Protein AF-0000000078951873 (afdb_homodimer)

Sequence (646 aa):
MEYKNSRLSAILKIQYPLIQAPMSWITNADFVAAVSEAGGLGVLGPHAGYHTPPKDPQEILDRVRLEIRKVKSLTDKPFGLNLLLLKDDPLDDFTKAWLNIAFEEGVTHFVSVGNADNRVFNLIKEHDGIIIHRPLTASITNMREAESLGADVLVATGYDEGGMIPTRAIGTFTVVPTMVDAVDIPVMATGGINDRRGVKAAFALGAEGVYIGTRFIVTKENPASEITKKKIVESGCDDIEFVSPKQRSIRTQAADILGSLYLNKENTLDLDTEISRLGGVRPAMLEGKLDEGIISVNTGIDVIRSIPTVKELVIDLLGLNEEMEYKNSRLSAILKIQYPLIQAPMSWITNADFVAAVSEAGGLGVLGPHAGYHTPPKDPQEILDRVRLEIRKVKSLTDKPFGLNLLLLKDDPLDDFTKAWLNIAFEEGVTHFVSVGNADNRVFNLIKEHDGIIIHRPLTASITNMREAESLGADVLVATGYDEGGMIPTRAIGTFTVVPTMVDAVDIPVMATGGINDRRGVKAAFALGAEGVYIGTRFIVTKENPASEITKKKIVESGCDDIEFVSPKQRSIRTQAADILGSLYLNKENTLDLDTEISRLGGVRPAMLEGKLDEGIISVNTGIDVIRSIPTVKELVIDLLGLNEE

Foldseek 3Di:
DVQAPFPQCVLQVWGGQEEAAADAPWAALQLQLLLQVLGYAREHHQPHPDQDDDPDLVVSLVSVLVRLVSNVVSHPGAYEYEDEDADPDDDDPSNVSSVVSCLVSPHAEYEYEAAADLVSLVSSVVSVHAYEYEYLADDLVRLVVNVVSPHQEYEFEAQLWWDFHHLDHGGQLPRLLVNLVSDDHAYAGEHQQQFQVSQVSSVVSPHSHYHYYFNSLQAPRIQWDPLLNVLLLPDALVQKADLASGHIFRDFQQSVVSRVLRVDPPRPDHRVVVQVVLVNCSCCTNVVNRNRHGNIGGRNSPPRNHHYHSSVRSCGNNVVVVD/DVQAPFPQCVLQVWGGQEEAAADAPWAALQLQLLLQVLGYAREHHQPHPDQDDDPDLVSSLVSVLVRLVSNVVSDVGAYEYEDEDADPDDDDPSNVSSVVSCLVSPHAEYEYEAAADLVSLVVSVVSVHAYEYEYLADDLVRLVVNVVSPHQEYEFEAQLWWDFHHLDHGGQLPRLLVNLVSDDHAYEGEHQQQFQVSQVSSVVSPHSHYHYYFNSLQAPRIQWDPLLNVLLQPDALVQKADLASGHIFRDFQQSVVSRVLRPDPPRPDHRVVVQVVLVNCSCCTNVVNRNRHGNIGGRNSPPRNHHYHSSVRSCGNNVVVVD

Organism: Zymomonas mobilis subsp. mobilis (strain ATCC 31821 / ZM4 / CP4) (NCBI:txid264203)

pLDDT: mean 96.21, std 6.4, range [45.44, 98.94]

Nearest PDB structures (foldseek):
  5gvj-assembly1_A-2  TM=9.291E-01  e=7.651E-28  Thermotoga maritima MSB8
  5gvh-assembly1_A-2  TM=9.121E-01  e=5.688E-28  Thermotoga maritima MSB8
  2z6j-assembly1_B  TM=9.289E-01  e=1.385E-27  Streptococcus pneumoniae
  4iql-assembly1_B  TM=9.074E-01  e=7.817E-26  Porphyromonas gingivalis W83
  6e2a-assembly1_A  TM=8.998E-01  e=1.333E-25  Pseudomonas aeruginosa PAO1

Secondary structure (DSSP, 8-state):
-TTTT-HHHHHHT-SSSEEE---TTS--HHHHHHHHHTTSBEEE-TTTT-SS--SSHHHHHHHHHHHHHHHHHH-SS-EEEEEEE---S---HHHHHHHHHHHHTT--EEEEEES--HHHHHHHHHTT-EEEEE-SS--HHHHHHHHHTT-SEEEEE-TT-SSS--SS---HHHHHHHHHHH-SS-EEEESS--SHHHHHHHHHTT-SEEEESHHHHTSTTS-S-HHHHHHHHT--GGGEEEEETTEEEE--HHHHHHHHHHH-TT--S-HHHHHHHTTTTIIIIIS--TTTS-----TTGGG------HHHHHHHHHTTT--/-TTTT-HHHHHHT-SSSEEE---TTS--HHHHHHHHHTTSBEEE-TTTT-SS--SSHHHHHHHHHHHHHHHHHH-SS-EEEEEEE-S-----HHHHHHHHHHHHTT--EEEEEES--HHHHHHHHHTT-EEEEE-SS--HHHHHHHHHTT-SEEEEE-TT-SSS--SS---HHHHHHHHHHH-SS-EEEESS--SHHHHHHHHHTT-SEEEESHHHHTSTTS-S-HHHHHHHHT--GGGEEEEETTEEEE--HHHHHHHHHHH-TT--S-HHHHHHHTTTTIIIIIS--TTTS-----TTGGG------HHHHHHHHHTTT--

Solvent-accessible surface area (backbone atoms only — not comparable to full-atom values): 31665 Å² total; per-residue (Å²): 104,101,52,53,83,30,74,48,14,61,75,66,61,36,58,36,40,36,34,46,46,56,37,65,37,41,23,29,35,70,30,26,31,41,33,17,73,55,24,23,34,10,26,41,15,56,60,31,70,47,92,67,83,69,90,46,73,67,50,49,52,51,44,50,54,54,38,51,54,48,24,58,73,70,37,91,58,53,49,30,38,55,43,83,30,82,61,90,65,72,91,44,72,63,59,51,52,47,48,49,52,38,52,74,72,64,58,39,37,35,39,35,35,36,55,77,47,63,69,59,42,46,56,39,46,76,69,69,34,44,35,35,36,28,38,51,54,60,42,64,65,59,52,40,48,32,46,74,51,58,40,57,30,38,39,31,42,9,36,19,28,38,46,71,33,30,87,57,85,43,14,27,59,28,42,34,37,49,48,41,72,57,47,90,60,48,29,23,29,25,33,32,48,57,44,36,36,39,47,50,17,37,44,38,34,57,27,57,28,40,40,33,45,56,50,56,51,34,21,66,58,28,58,37,19,68,61,34,38,50,51,51,43,74,37,36,52,89,40,48,42,52,33,30,102,42,33,42,18,42,69,35,63,31,24,48,55,35,23,53,47,59,71,36,86,81,56,79,75,60,43,66,60,51,41,51,72,51,46,37,43,37,33,12,28,41,67,42,35,44,66,50,16,31,45,59,40,30,54,27,35,58,73,37,75,67,66,42,46,52,50,58,44,51,36,51,37,68,48,66,75,72,115,103,101,52,54,83,31,74,49,13,59,74,65,61,37,58,36,40,37,32,44,46,56,37,64,37,41,24,28,36,70,30,27,32,43,34,16,73,55,23,24,33,10,24,41,15,56,60,30,68,49,91,67,84,68,92,46,72,66,50,49,50,51,45,49,53,52,37,52,54,49,23,57,74,69,36,91,58,53,48,30,39,55,41,83,29,83,59,92,62,71,92,44,70,64,59,50,52,49,48,50,52,38,53,76,71,64,57,40,37,35,39,36,35,35,56,79,45,63,70,61,42,46,56,38,48,76,66,68,32,44,35,35,36,28,36,52,56,60,43,62,67,60,52,41,49,32,46,74,51,60,41,56,30,37,38,32,42,9,37,17,28,36,47,72,34,29,86,57,85,43,13,27,60,28,40,32,37,50,48,40,73,57,47,88,59,47,30,22,28,24,33,30,49,57,42,37,38,38,46,50,18,37,44,38,33,57,28,58,27,42,40,34,48,56,47,57,52,35,22,66,57,27,59,37,18,71,60,36,39,49,50,48,42,74,37,36,51,88,41,47,40,53,33,28,100,40,33,40,16,42,69,34,65,29,25,47,54,35,24,52,47,58,72,36,88,79,58,81,73,60,42,64,58,51,41,50,72,51,47,36,43,37,35,11,28,39,67,44,35,44,66,50,18,32,44,60,40,30,54,26,36,58,75,37,77,66,66,40,45,51,51,57,44,51,36,52,38,68,48,65,76,77,115

Structure (mmCIF, N/CA/C/O backbone):
data_AF-0000000078951873-model_v1
#
loop_
_entity.id
_entity.type
_entity.pdbx_description
1 polymer '2-nitropropane dioxygenase NPD'
#
loop_
_atom_site.group_PDB
_atom_site.id
_atom_site.type_symbol
_atom_site.label_atom_id
_atom_site.label_alt_id
_atom_site.label_comp_id
_atom_site.label_asym_id
_atom_site.label_entity_id
_atom_site.label_seq_id
_atom_site.pdbx_PDB_ins_code
_atom_site.Cartn_x
_atom_site.Cartn_y
_atom_site.Cartn_z
_atom_site.occupancy
_atom_site.B_iso_or_equiv
_atom_site.auth_seq_id
_atom_site.auth_comp_id
_atom_site.auth_asym_id
_atom_site.auth_atom_id
_atom_site.pdbx_PDB_model_num
ATOM 1 N N . MET A 1 1 ? -26.406 7.504 8.602 1 52.88 1 MET A N 1
ATOM 2 C CA . MET A 1 1 ? -25.328 7.539 7.609 1 52.88 1 MET A CA 1
ATOM 3 C C . MET A 1 1 ? -24.109 6.77 8.109 1 52.88 1 MET A C 1
ATOM 5 O O . MET A 1 1 ? -23.812 6.766 9.305 1 52.88 1 MET A O 1
ATOM 9 N N . GLU A 1 2 ? -23.562 6.004 7.145 1 64.81 2 GLU A N 1
ATOM 10 C CA . GLU A 1 2 ? -22.594 4.973 7.48 1 64.81 2 GLU A CA 1
ATOM 11 C C . GLU A 1 2 ? -21.5 5.523 8.391 1 64.81 2 GLU A C 1
ATOM 13 O O . GLU A 1 2 ? -20.953 4.797 9.227 1 64.81 2 GLU A O 1
ATOM 18 N N . TYR A 1 3 ? -21.422 6.785 8.391 1 77.44 3 TYR A N 1
ATOM 19 C CA . TYR A 1 3 ? -20.281 7.328 9.117 1 77.44 3 TYR A CA 1
ATOM 20 C C . TYR A 1 3 ? -20.719 8.07 10.367 1 77.44 3 TYR A C 1
ATOM 22 O O . TYR A 1 3 ? -19.906 8.383 11.242 1 77.44 3 TYR A O 1
ATOM 30 N N . LYS A 1 4 ? -22.094 8.305 10.438 1 70.88 4 LYS A N 1
ATOM 31 C CA . LYS A 1 4 ? -22.562 9.164 11.516 1 70.88 4 LYS A CA 1
ATOM 32 C C . LYS A 1 4 ? -22.594 8.43 12.852 1 70.88 4 LYS A C 1
ATOM 34 O O . LYS A 1 4 ? -22.906 7.238 12.898 1 70.88 4 LYS A O 1
ATOM 39 N N . ASN A 1 5 ? -22.109 9.117 13.82 1 78.62 5 ASN A N 1
ATOM 40 C CA . ASN A 1 5 ? -22.125 8.664 15.203 1 78.62 5 ASN A CA 1
ATOM 41 C C . ASN A 1 5 ? -21.062 7.59 15.453 1 78.62 5 ASN A C 1
ATOM 43 O O . ASN A 1 5 ? -21.266 6.676 16.25 1 78.62 5 ASN A O 1
ATOM 47 N N . SER A 1 6 ? -20.094 7.816 14.633 1 90.31 6 SER A N 1
ATOM 48 C CA . SER A 1 6 ? -18.984 6.902 14.883 1 90.31 6 SER A CA 1
ATOM 49 C C . SER A 1 6 ? -18.234 7.281 16.156 1 90.31 6 SER A C 1
ATOM 51 O O . SER A 1 6 ? -18.359 8.398 16.656 1 90.31 6 SER A O 1
ATOM 53 N N . ARG A 1 7 ? -17.531 6.309 16.688 1 94.56 7 ARG A N 1
ATOM 54 C CA . ARG A 1 7 ? -16.688 6.531 17.859 1 94.56 7 ARG A CA 1
ATOM 55 C C . ARG A 1 7 ? -15.695 7.664 17.609 1 94.56 7 ARG A C 1
ATOM 57 O O . ARG A 1 7 ? -15.492 8.516 18.484 1 94.56 7 ARG A O 1
ATOM 64 N N . LEU A 1 8 ? -15.156 7.734 16.438 1 96.94 8 LEU A N 1
ATOM 65 C CA . LEU A 1 8 ? -14.18 8.758 16.062 1 96.94 8 LEU A CA 1
ATOM 66 C C . LEU A 1 8 ? -14.836 10.133 16 1 96.94 8 LEU A C 1
ATOM 68 O O . LEU A 1 8 ? -14.297 11.109 16.531 1 96.94 8 LEU A O 1
ATOM 72 N N . SER A 1 9 ? -15.969 10.219 15.305 1 96.44 9 SER A N 1
ATOM 73 C CA . SER A 1 9 ? -16.672 11.484 15.18 1 96.44 9 SER A CA 1
ATOM 74 C C . SER A 1 9 ? -17.078 12.031 16.547 1 96.44 9 SER A C 1
ATOM 76 O O . SER A 1 9 ? -17.047 13.234 16.781 1 96.44 9 SER A O 1
ATOM 78 N N . ALA A 1 10 ? -17.469 11.133 17.453 1 96.81 10 ALA A N 1
ATOM 79 C CA . ALA A 1 10 ? -17.859 11.531 18.797 1 96.81 10 ALA A CA 1
ATOM 80 C C . ALA A 1 10 ? -16.656 12.094 19.562 1 96.81 10 ALA A C 1
ATOM 82 O O . ALA A 1 10 ? -16.766 13.133 20.219 1 96.81 10 ALA A O 1
ATOM 83 N N . ILE A 1 11 ? -15.539 11.453 19.469 1 97.88 11 ILE A N 1
ATOM 84 C CA . ILE A 1 11 ? -14.328 11.875 20.156 1 97.88 11 ILE A CA 1
ATOM 85 C C . ILE A 1 11 ? -13.898 13.25 19.656 1 97.88 11 ILE A C 1
ATOM 87 O O . ILE A 1 11 ? -13.562 14.133 20.453 1 97.88 11 ILE A O 1
ATOM 91 N N . LEU A 1 12 ? -13.977 13.445 18.359 1 98.19 12 LEU A N 1
ATOM 92 C CA . LEU A 1 12 ? -13.445 14.648 17.734 1 98.19 12 LEU A CA 1
ATOM 93 C C . LEU A 1 12 ? -14.5 15.742 17.672 1 98.19 12 LEU A C 1
ATOM 95 O O . LEU A 1 12 ? -14.195 16.891 17.344 1 98.19 12 LEU A O 1
ATOM 99 N N . LYS A 1 13 ? -15.766 15.391 17.953 1 97.5 13 LYS A N 1
ATOM 100 C CA . LYS A 1 13 ? -16.891 16.328 17.891 1 97.5 13 LYS A CA 1
ATOM 101 C C . LYS A 1 13 ? -17.062 16.906 16.5 1 97.5 13 LYS A C 1
ATOM 103 O O . LYS A 1 13 ? -17.203 18.109 16.328 1 97.5 13 LYS A O 1
ATOM 108 N N . ILE A 1 14 ? -16.984 16.031 15.516 1 97.44 14 ILE A N 1
ATOM 109 C CA . ILE A 1 14 ? -17.188 16.422 14.125 1 97.44 14 ILE A CA 1
ATOM 110 C C . ILE A 1 14 ? -18.266 15.539 13.484 1 97.44 14 ILE A C 1
ATOM 112 O O . ILE A 1 14 ? -18.625 14.5 14.039 1 97.44 14 ILE A O 1
ATOM 116 N N . GLN A 1 15 ? -18.719 15.992 12.344 1 96.5 15 GLN A N 1
ATOM 117 C CA . GLN A 1 15 ? -19.844 15.32 11.719 1 96.5 15 GLN A CA 1
ATOM 118 C C . GLN A 1 15 ? -19.406 14.039 11.008 1 96.5 15 GLN A C 1
ATOM 120 O O . GLN A 1 15 ? -20.078 13.016 11.102 1 96.5 15 GLN A O 1
ATOM 125 N N . TYR A 1 16 ? -18.328 14.133 10.258 1 97.06 16 TYR A N 1
ATOM 126 C CA . TYR A 1 16 ? -17.812 12.992 9.5 1 97.06 16 TYR A CA 1
ATOM 127 C C . TYR A 1 16 ? -16.391 12.641 9.938 1 97.06 16 TYR A C 1
ATOM 129 O O . TYR A 1 16 ? -15.609 13.531 10.273 1 97.06 16 TYR A O 1
ATOM 137 N N . PRO A 1 17 ? -15.969 11.383 9.961 1 97.69 17 PRO A N 1
ATOM 138 C CA . PRO A 1 17 ? -14.641 10.953 10.406 1 97.69 17 PRO A CA 1
ATOM 139 C C . PRO A 1 17 ? -13.547 11.219 9.375 1 97.69 17 PRO A C 1
ATOM 141 O O . PRO A 1 17 ? -12.922 10.281 8.875 1 97.69 17 PRO A O 1
ATOM 144 N N . LEU A 1 18 ? -13.367 12.453 9.117 1 98.31 18 LEU A N 1
ATOM 145 C CA . LE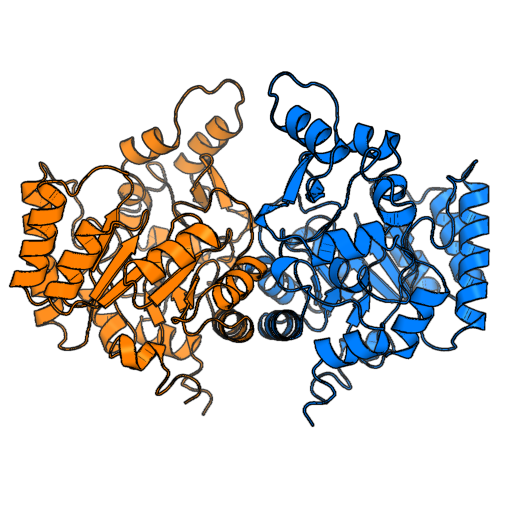U A 1 18 ? -12.445 12.922 8.094 1 98.31 18 LEU A CA 1
ATOM 146 C C . LEU A 1 18 ? -11.617 14.102 8.602 1 98.31 18 LEU A C 1
ATOM 148 O O . LEU A 1 18 ? -12.164 15.062 9.133 1 98.31 18 LEU A O 1
ATOM 152 N N . ILE A 1 19 ? -10.312 13.922 8.531 1 98.88 19 ILE A N 1
ATOM 153 C CA . ILE A 1 19 ? -9.398 15 8.883 1 98.88 19 ILE A CA 1
ATOM 154 C C . ILE A 1 19 ? -8.602 15.43 7.648 1 98.88 19 ILE A C 1
ATOM 156 O O . ILE A 1 19 ? -8.07 14.578 6.926 1 98.88 19 ILE A O 1
ATOM 160 N N . GLN A 1 20 ? -8.625 16.688 7.344 1 98.88 20 GLN A N 1
ATOM 161 C CA . GLN A 1 20 ? -7.66 17.234 6.395 1 98.88 20 GLN A CA 1
ATOM 162 C C . GLN A 1 20 ? -6.285 17.391 7.039 1 98.88 20 GLN A C 1
ATOM 164 O O . GLN A 1 20 ? -6.16 17.984 8.109 1 98.88 20 GLN A O 1
ATOM 169 N N . ALA A 1 21 ? -5.297 16.766 6.465 1 98.69 21 ALA A N 1
ATOM 170 C CA . ALA A 1 21 ? -3.947 16.734 7.023 1 98.69 21 ALA A CA 1
ATOM 171 C C . ALA A 1 21 ? -3.35 18.125 7.113 1 98.69 21 ALA A C 1
ATOM 173 O O . ALA A 1 21 ? -3.623 18.984 6.266 1 98.69 21 ALA A O 1
ATOM 174 N N . PRO A 1 22 ? -2.543 18.344 8.188 1 98 22 PRO A N 1
ATOM 175 C CA . PRO A 1 22 ? -1.819 19.609 8.25 1 98 22 PRO A CA 1
ATOM 176 C C . PRO A 1 22 ? -0.661 19.688 7.262 1 98 22 PRO A C 1
ATOM 178 O O . PRO A 1 22 ? 0.288 18.906 7.355 1 98 22 PRO A O 1
ATOM 181 N N . MET A 1 23 ? -0.731 20.469 6.305 1 97.94 23 MET A N 1
ATOM 182 C CA . MET A 1 23 ? 0.258 20.594 5.238 1 97.94 23 MET A CA 1
ATOM 183 C C . MET A 1 23 ? 0.984 21.938 5.332 1 97.94 23 MET A C 1
ATOM 185 O O . MET A 1 23 ? 0.348 22.984 5.379 1 97.94 23 MET A O 1
ATOM 189 N N . SER A 1 24 ? 2.275 21.844 5.363 1 97.25 24 SER A N 1
ATOM 190 C CA . SER A 1 24 ? 3.094 23.047 5.551 1 97.25 24 SER A CA 1
ATOM 191 C C . SER A 1 24 ? 2.9 24.031 4.41 1 97.25 24 SER A C 1
ATOM 193 O O . SER A 1 24 ? 2.924 23.656 3.238 1 97.25 24 SER A O 1
ATOM 195 N N . TRP A 1 25 ? 2.65 25.281 4.746 1 98.19 25 TRP A N 1
ATOM 196 C CA . TRP A 1 25 ? 2.611 26.422 3.844 1 98.19 25 TRP A CA 1
ATOM 197 C C . TRP A 1 25 ? 1.301 26.453 3.064 1 98.19 25 TRP A C 1
ATOM 199 O O . TRP A 1 25 ? 0.9 27.5 2.555 1 98.19 25 TRP A O 1
ATOM 209 N N . ILE A 1 26 ? 0.637 25.297 2.961 1 98.56 26 ILE A N 1
ATOM 210 C CA . ILE A 1 26 ? -0.497 25.281 2.043 1 98.56 26 ILE A CA 1
ATOM 211 C C . ILE A 1 26 ? -1.78 24.969 2.814 1 98.56 26 ILE A C 1
ATOM 213 O O . ILE A 1 26 ? -2.633 24.219 2.342 1 98.56 26 ILE A O 1
ATOM 217 N N . THR A 1 27 ? -1.904 25.438 3.965 1 98.75 27 THR A N 1
ATOM 218 C CA . THR A 1 27 ? -3.143 25.594 4.715 1 98.75 27 THR A CA 1
ATOM 219 C C . THR A 1 27 ? -3.32 27.047 5.152 1 98.75 27 THR A C 1
ATOM 221 O O . THR A 1 27 ? -2.346 27.797 5.238 1 98.75 27 THR A O 1
ATOM 224 N N . ASN A 1 28 ? -4.512 27.469 5.324 1 98.81 28 ASN A N 1
ATOM 225 C CA . ASN A 1 28 ? -4.863 28.766 5.91 1 98.81 28 ASN A CA 1
ATOM 226 C C . ASN A 1 28 ? -6.254 28.734 6.543 1 98.81 28 ASN A C 1
ATOM 228 O O . ASN A 1 28 ? -6.949 27.719 6.477 1 98.81 28 ASN A O 1
ATOM 232 N N . ALA A 1 29 ? -6.617 29.797 7.184 1 98.88 29 ALA A N 1
ATOM 233 C CA . ALA A 1 29 ? -7.859 29.859 7.949 1 98.88 29 ALA A CA 1
ATOM 234 C C . ALA A 1 29 ? -9.07 29.594 7.062 1 98.88 29 ALA A C 1
ATOM 236 O O . ALA A 1 29 ? -9.969 28.844 7.445 1 98.88 29 ALA A O 1
ATOM 237 N N . ASP A 1 30 ? -9.117 30.156 5.883 1 98.81 30 ASP A N 1
ATOM 238 C CA . ASP A 1 30 ? -10.25 29.984 4.977 1 98.81 30 ASP A CA 1
ATOM 239 C C . ASP A 1 30 ? -10.438 28.516 4.605 1 98.81 30 ASP A C 1
ATOM 241 O O . ASP A 1 30 ? -11.555 28 4.633 1 98.81 30 ASP A O 1
ATOM 245 N N . PHE A 1 31 ? -9.375 27.922 4.215 1 98.88 31 PHE A N 1
ATOM 246 C CA . PHE A 1 31 ? -9.367 26.516 3.795 1 98.88 31 PHE A CA 1
ATOM 247 C C . PHE A 1 31 ? -9.766 25.609 4.945 1 98.88 31 PHE A C 1
ATOM 249 O O . PHE A 1 31 ? -10.648 24.766 4.797 1 98.88 31 PHE A O 1
ATOM 256 N N . VAL A 1 32 ? -9.156 25.766 6.082 1 98.81 32 VAL A N 1
ATOM 257 C CA . VAL A 1 32 ? -9.398 24.953 7.27 1 98.81 32 VAL A CA 1
ATOM 258 C C . VAL A 1 32 ? -10.844 25.109 7.727 1 98.81 32 VAL A C 1
ATOM 260 O O . VAL A 1 32 ? -11.5 24.141 8.094 1 98.81 32 VAL A O 1
ATOM 263 N N . ALA A 1 33 ? -11.336 26.344 7.746 1 98.94 33 ALA A N 1
ATOM 264 C CA . ALA A 1 33 ? -12.727 26.609 8.094 1 98.94 33 ALA A CA 1
ATOM 265 C C . ALA A 1 33 ? -13.68 25.906 7.125 1 98.94 33 ALA A C 1
ATOM 267 O O . ALA A 1 33 ? -14.711 25.375 7.535 1 98.94 33 ALA A O 1
ATOM 268 N N . ALA A 1 34 ? -13.312 25.891 5.836 1 98.94 34 ALA A N 1
ATOM 269 C CA . ALA A 1 34 ? -14.133 25.219 4.828 1 98.94 34 ALA A CA 1
ATOM 270 C C . ALA A 1 34 ? -14.234 23.719 5.102 1 98.94 34 ALA A C 1
ATOM 272 O O . ALA A 1 34 ? -15.305 23.125 4.949 1 98.94 34 ALA A O 1
ATOM 273 N N . VAL A 1 35 ? -13.18 23.094 5.508 1 98.94 35 VAL A N 1
ATOM 274 C CA . VAL A 1 35 ? -13.164 21.672 5.82 1 98.94 35 VAL A CA 1
ATOM 275 C C . VAL A 1 35 ? -14.055 21.406 7.035 1 98.94 35 VAL A C 1
ATOM 277 O O . VAL A 1 35 ? -14.867 20.484 7.023 1 98.94 35 VAL A O 1
ATOM 280 N N . SER A 1 36 ? -13.883 22.25 8.062 1 98.88 36 SER A N 1
ATOM 281 C CA . SER A 1 36 ? -14.688 22.094 9.273 1 98.88 36 SER A CA 1
ATOM 282 C C . SER A 1 36 ? -16.172 22.281 8.984 1 98.88 36 SER A C 1
ATOM 284 O O . SER A 1 36 ? -17 21.516 9.469 1 98.88 36 SER A O 1
ATOM 286 N N . GLU A 1 37 ? -16.469 23.281 8.164 1 98.81 37 GLU A N 1
ATOM 287 C CA . GLU A 1 37 ? -17.859 23.547 7.797 1 98.81 37 GLU A CA 1
ATOM 288 C C . GLU A 1 37 ? -18.438 22.391 6.988 1 98.81 37 GLU A C 1
ATOM 290 O O . GLU A 1 37 ? -19.641 22.125 7.051 1 98.81 37 GLU A O 1
ATOM 295 N N . ALA A 1 38 ? -17.609 21.703 6.246 1 98.5 38 ALA A N 1
ATOM 296 C CA . ALA A 1 38 ? -18.047 20.578 5.43 1 98.5 38 ALA A CA 1
ATOM 297 C C . ALA A 1 38 ? -18.234 19.328 6.281 1 98.5 38 ALA A C 1
ATOM 299 O O . ALA A 1 38 ? -18.688 18.297 5.781 1 98.5 38 ALA A O 1
ATOM 300 N N . GLY A 1 39 ? -17.938 19.391 7.559 1 97.31 39 GLY A N 1
ATOM 301 C CA . GLY A 1 39 ? -18.25 18.312 8.477 1 97.31 39 GLY A CA 1
ATOM 302 C C . GLY A 1 39 ? -17.016 17.547 8.93 1 97.31 39 GLY A C 1
ATOM 303 O O . GLY A 1 39 ? -17.125 16.656 9.773 1 97.31 39 GLY A O 1
ATOM 304 N N . GLY A 1 40 ? -15.82 17.828 8.359 1 98.19 40 GLY A N 1
ATOM 305 C CA . GLY A 1 40 ? -14.578 17.234 8.805 1 98.19 40 GLY A CA 1
ATOM 306 C C . GLY A 1 40 ? -13.836 18.078 9.828 1 98.19 40 GLY A C 1
ATOM 307 O O . GLY A 1 40 ? -14.422 18.984 10.43 1 98.19 40 GLY A O 1
ATOM 308 N N . LEU A 1 41 ? -12.656 17.719 10.125 1 98.81 41 LEU A N 1
ATOM 309 C CA . LEU A 1 41 ? -11.766 18.516 10.961 1 98.81 41 LEU A CA 1
ATOM 310 C C . LEU A 1 41 ? -10.688 19.188 10.117 1 98.81 41 LEU A C 1
ATOM 312 O O . LEU A 1 41 ? -9.805 18.531 9.578 1 98.81 41 LEU A O 1
ATOM 316 N N . GLY A 1 42 ? -10.812 20.484 9.938 1 98.88 42 GLY A N 1
ATOM 317 C CA . GLY A 1 42 ? -9.703 21.219 9.375 1 98.88 42 GLY A CA 1
ATOM 318 C C . GLY A 1 42 ? -8.547 21.406 10.344 1 98.88 42 GLY A C 1
ATOM 319 O O . GLY A 1 42 ? -8.773 21.641 11.539 1 98.88 42 GLY A O 1
ATOM 320 N N . VAL A 1 43 ? -7.312 21.344 9.883 1 98.94 43 VAL A N 1
ATOM 321 C CA . VAL A 1 43 ? -6.152 21.469 10.758 1 98.94 43 VAL A CA 1
ATOM 322 C C . VAL A 1 43 ? -5.16 22.453 10.164 1 98.94 43 VAL A C 1
ATOM 324 O O . VAL A 1 43 ? -4.75 22.312 9.008 1 98.94 43 VAL A O 1
ATOM 327 N N . LEU A 1 44 ? -4.789 23.484 10.914 1 98.88 44 LEU A N 1
ATOM 328 C CA . LEU A 1 44 ? -3.746 24.422 10.508 1 98.88 44 LEU A CA 1
ATOM 329 C C . LEU A 1 44 ? -2.373 23.75 10.555 1 98.88 44 LEU A C 1
ATOM 331 O O . LEU A 1 44 ? -1.985 23.203 11.586 1 98.88 44 LEU A O 1
ATOM 335 N N . GLY A 1 45 ? -1.739 23.781 9.367 1 98.31 45 GLY A N 1
ATOM 336 C CA . GLY A 1 45 ? -0.382 23.266 9.312 1 98.31 45 GLY A CA 1
ATOM 337 C C . GLY A 1 45 ? 0.671 24.312 9.609 1 98.31 45 GLY A C 1
ATOM 338 O O . GLY A 1 45 ? 0.34 25.453 9.93 1 98.31 45 GLY A O 1
ATOM 339 N N . PRO A 1 46 ? 1.927 23.922 9.523 1 96.62 46 PRO A N 1
ATOM 340 C CA . PRO A 1 46 ? 3.018 24.875 9.727 1 96.62 46 PRO A CA 1
ATOM 341 C C . PRO A 1 46 ? 3.002 26.016 8.719 1 96.62 46 PRO A C 1
ATOM 343 O O . PRO A 1 46 ? 2.771 25.797 7.527 1 96.62 46 PRO A O 1
ATOM 346 N N . HIS A 1 47 ? 3.129 27.203 9.227 1 97.31 47 HIS A N 1
ATOM 347 C CA . HIS A 1 47 ? 3.223 28.422 8.438 1 97.31 47 HIS A CA 1
ATOM 348 C C . HIS A 1 47 ? 1.906 28.734 7.73 1 97.31 47 HIS A C 1
ATOM 350 O O . HIS A 1 47 ? 1.898 29.359 6.668 1 97.31 47 HIS A O 1
ATOM 356 N N . ALA A 1 48 ? 0.836 28.25 8.25 1 98.25 48 ALA A N 1
ATOM 357 C CA . ALA A 1 48 ? -0.49 28.469 7.684 1 98.25 48 ALA A CA 1
ATOM 358 C C . ALA A 1 48 ? -0.759 29.953 7.469 1 98.25 48 ALA A C 1
ATOM 360 O O . ALA A 1 48 ? -0.572 30.766 8.383 1 98.25 48 ALA A O 1
ATOM 361 N N . GLY A 1 49 ? -1.158 30.312 6.285 1 98 49 GLY A N 1
ATOM 362 C CA . GLY A 1 49 ? -1.654 31.641 6.012 1 98 49 GLY A CA 1
ATOM 363 C C . GLY A 1 49 ? -0.562 32.625 5.602 1 98 49 GLY A C 1
ATOM 364 O O . GLY A 1 49 ? -0.832 33.781 5.344 1 98 49 GLY A O 1
ATOM 365 N N . TYR A 1 50 ? 0.65 32.156 5.434 1 96.94 50 TYR A N 1
ATOM 366 C CA . TYR A 1 50 ? 1.751 33.062 5.156 1 96.94 50 TYR A CA 1
ATOM 367 C C . TYR A 1 50 ? 2.537 32.625 3.932 1 96.94 50 TYR A C 1
ATOM 369 O O . TYR A 1 50 ? 2.514 31.438 3.566 1 96.94 50 TYR A O 1
ATOM 377 N N . HIS A 1 51 ? 3.24 33.562 3.381 1 96.19 51 HIS A N 1
ATOM 378 C CA . HIS A 1 51 ? 3.957 33.312 2.141 1 96.19 51 HIS A CA 1
ATOM 379 C C . HIS A 1 51 ? 5.457 33.531 2.312 1 96.19 51 HIS A C 1
ATOM 381 O O . HIS A 1 51 ? 6.246 33.188 1.425 1 96.19 51 HIS A O 1
ATOM 387 N N . THR A 1 52 ? 5.836 34.062 3.486 1 96.44 52 THR A N 1
ATOM 388 C CA . THR A 1 52 ? 7.242 34.375 3.746 1 96.44 52 THR A CA 1
ATOM 389 C C . THR A 1 52 ? 7.754 33.562 4.938 1 96.44 52 THR A C 1
ATOM 391 O O . THR A 1 52 ? 7.012 33.312 5.891 1 96.44 52 THR A O 1
ATOM 394 N N . PRO A 1 53 ? 8.984 33.25 4.898 1 95.88 53 PRO A N 1
ATOM 395 C CA . PRO A 1 53 ? 9.547 32.594 6.082 1 95.88 53 PRO A CA 1
ATOM 396 C C . PRO A 1 53 ? 9.555 33.5 7.312 1 95.88 53 PRO A C 1
ATOM 398 O O . PRO A 1 53 ? 9.789 34.688 7.191 1 95.88 53 PRO A O 1
ATOM 401 N N . PRO A 1 54 ? 9.266 32.906 8.398 1 96.62 54 PRO A N 1
ATOM 402 C CA . PRO A 1 54 ? 9.344 33.719 9.617 1 96.62 54 PRO A CA 1
ATOM 403 C C . PRO A 1 54 ? 10.773 34.156 9.938 1 96.62 54 PRO A C 1
ATOM 405 O O . PRO A 1 54 ? 11.727 33.406 9.664 1 96.62 54 PRO A O 1
ATOM 408 N N . LYS A 1 55 ? 10.93 35.25 10.609 1 96.19 55 LYS A N 1
ATOM 409 C CA . LYS A 1 55 ? 12.234 35.812 10.945 1 96.19 55 LYS A CA 1
ATOM 410 C C . LYS A 1 55 ? 12.82 35.125 12.188 1 96.19 55 LYS A C 1
ATOM 412 O O . LYS A 1 55 ? 14.039 35 12.312 1 96.19 55 LYS A O 1
ATOM 417 N N . ASP A 1 56 ? 11.977 34.75 13.062 1 94.94 56 ASP A N 1
ATOM 418 C CA . ASP A 1 56 ? 12.367 34.125 14.328 1 94.94 56 ASP A CA 1
ATOM 419 C C . ASP A 1 56 ? 11.211 33.344 14.945 1 94.94 56 ASP A C 1
ATOM 421 O O . ASP A 1 56 ? 10.102 33.344 14.406 1 94.94 56 ASP A O 1
ATOM 425 N N . PRO A 1 57 ? 11.523 32.656 15.992 1 94.25 57 PRO A N 1
ATOM 426 C CA . PRO A 1 57 ? 10.5 31.797 16.609 1 94.25 57 PRO A CA 1
ATOM 427 C C . PRO A 1 57 ? 9.305 32.594 17.125 1 94.25 57 PRO A C 1
ATOM 429 O O . PRO A 1 57 ? 8.172 32.125 17.094 1 94.25 57 PRO A O 1
ATOM 432 N N . GLN A 1 58 ? 9.523 33.781 17.562 1 96.25 58 GLN A N 1
ATOM 433 C CA . GLN A 1 58 ? 8.43 34.594 18.078 1 96.25 58 GLN A CA 1
ATOM 434 C C . GLN A 1 58 ? 7.422 34.906 16.969 1 96.25 58 GLN A C 1
ATOM 436 O O . GLN A 1 58 ? 6.215 34.938 17.219 1 96.25 58 GLN A O 1
ATOM 441 N N . GLU A 1 59 ? 7.891 35.188 15.805 1 97.44 59 GLU A N 1
ATOM 442 C CA . GLU A 1 59 ? 6.988 35.469 14.688 1 97.44 59 GLU A CA 1
ATOM 443 C C . GLU A 1 59 ? 6.133 34.25 14.367 1 97.44 59 GLU A C 1
ATOM 445 O O . GLU A 1 59 ? 4.973 34.375 13.961 1 97.44 59 GLU A O 1
ATOM 450 N N . ILE A 1 60 ? 6.715 33.094 14.477 1 97 60 ILE A N 1
ATOM 451 C CA . ILE A 1 60 ? 5.957 31.875 14.266 1 97 60 ILE A CA 1
ATOM 452 C C . ILE A 1 60 ? 4.773 31.812 15.227 1 97 60 ILE A C 1
ATOM 454 O O . ILE A 1 60 ? 3.648 31.516 14.82 1 97 60 ILE A O 1
ATOM 458 N N . LEU A 1 61 ? 5.051 32.125 16.5 1 97.38 61 LEU A N 1
ATOM 459 C CA . LEU A 1 61 ? 4.027 32.125 17.531 1 97.38 61 LEU A CA 1
ATOM 460 C C . LEU A 1 61 ? 2.939 33.156 17.234 1 97.38 61 LEU A C 1
ATOM 462 O O . LEU A 1 61 ? 1.749 32.844 17.391 1 97.38 61 LEU A O 1
ATOM 466 N N . ASP A 1 62 ? 3.342 34.312 16.797 1 97.81 62 ASP A N 1
ATOM 467 C CA . ASP A 1 62 ? 2.385 35.344 16.469 1 97.81 62 ASP A CA 1
ATOM 468 C C . ASP A 1 62 ? 1.501 34.938 15.297 1 97.81 62 ASP A C 1
ATOM 470 O O . ASP A 1 62 ? 0.291 35.188 15.305 1 97.81 62 ASP A O 1
ATOM 474 N N . ARG A 1 63 ? 2.086 34.344 14.352 1 97.5 63 ARG A N 1
ATOM 475 C CA . ARG A 1 63 ? 1.378 33.875 13.156 1 97.5 63 ARG A CA 1
ATOM 476 C C . ARG A 1 63 ? 0.323 32.844 13.516 1 97.5 63 ARG A C 1
ATOM 478 O O . ARG A 1 63 ? -0.792 32.875 12.992 1 97.5 63 ARG A O 1
ATOM 485 N N . VAL A 1 64 ? 0.694 31.969 14.367 1 97.25 64 VAL A N 1
ATOM 486 C CA . VAL A 1 64 ? -0.229 30.922 14.781 1 97.25 64 VAL A CA 1
ATOM 487 C C . VAL A 1 64 ? -1.439 31.531 15.477 1 97.25 64 VAL A C 1
ATOM 489 O O . VAL A 1 64 ? -2.582 31.188 15.18 1 97.25 64 VAL A O 1
ATOM 492 N N . ARG A 1 65 ? -1.188 32.5 16.391 1 98.31 65 ARG A N 1
ATOM 493 C CA . ARG A 1 65 ? -2.271 33.156 17.109 1 98.31 65 ARG A CA 1
ATOM 494 C C . ARG A 1 65 ? -3.219 33.844 16.141 1 98.31 65 ARG A C 1
ATOM 496 O O . ARG A 1 65 ? -4.438 33.719 16.25 1 98.31 65 ARG A O 1
ATOM 503 N N . LEU A 1 66 ? -2.627 34.562 15.203 1 98.38 66 LEU A N 1
ATOM 504 C CA . LEU A 1 66 ? -3.42 35.312 14.242 1 98.38 66 LEU A CA 1
ATOM 505 C C . LEU A 1 66 ? -4.273 34.375 13.391 1 98.38 66 LEU A C 1
ATOM 507 O O . LEU A 1 66 ? -5.441 34.656 13.125 1 98.38 66 LEU A O 1
ATOM 511 N N . GLU A 1 67 ? -3.711 33.312 12.953 1 98.56 67 GLU A N 1
ATOM 512 C CA . GLU A 1 67 ? -4.43 32.375 12.086 1 98.56 67 GLU A CA 1
ATOM 513 C C . GLU A 1 67 ? -5.535 31.656 12.852 1 98.56 67 GLU A C 1
ATOM 515 O O . GLU A 1 67 ? -6.605 31.391 12.297 1 98.56 67 GLU A O 1
ATOM 520 N N . ILE A 1 68 ? -5.301 31.312 14.164 1 98.69 68 ILE A N 1
ATOM 521 C CA . ILE A 1 68 ? -6.324 30.719 15.023 1 98.69 68 ILE A CA 1
ATOM 522 C C . ILE A 1 68 ? -7.527 31.656 15.109 1 98.69 68 ILE A C 1
ATOM 524 O O . ILE A 1 68 ? -8.664 31.234 14.906 1 98.69 68 ILE A O 1
ATOM 528 N N . ARG A 1 69 ? -7.27 32.938 15.367 1 98.81 69 ARG A N 1
ATOM 529 C CA . ARG A 1 69 ? -8.336 33.906 15.523 1 98.81 69 ARG A CA 1
ATOM 530 C C . ARG A 1 69 ? -9.117 34.094 14.219 1 98.81 69 ARG A C 1
ATOM 532 O O . ARG A 1 69 ? -10.336 34.281 14.242 1 98.81 69 ARG A O 1
ATOM 539 N N . LYS A 1 70 ? -8.352 34 13.125 1 98.81 70 LYS A N 1
ATOM 540 C CA . LYS A 1 70 ? -9.016 34.094 11.828 1 98.81 70 LYS A CA 1
ATOM 541 C C . LYS A 1 70 ? -9.945 32.906 11.602 1 98.81 70 LYS A C 1
ATOM 543 O O . LYS A 1 70 ? -11.078 33.094 11.141 1 98.81 70 LYS A O 1
ATOM 548 N N . VAL A 1 71 ? -9.555 31.672 11.898 1 98.88 71 VAL A N 1
ATOM 549 C CA . VAL A 1 71 ? -10.414 30.5 11.758 1 98.88 71 VAL A CA 1
ATOM 550 C C . VAL A 1 71 ? -11.68 30.688 12.602 1 98.88 71 VAL A C 1
ATOM 552 O O . VAL A 1 71 ? -12.789 30.453 12.125 1 98.88 71 VAL A O 1
ATOM 555 N N . LYS A 1 72 ? -11.516 31.156 13.859 1 98.62 72 LYS A N 1
ATOM 556 C CA . LYS A 1 72 ? -12.617 31.312 14.805 1 98.62 72 LYS A CA 1
ATOM 557 C C . LYS A 1 72 ? -13.617 32.344 14.328 1 98.62 72 LYS A C 1
ATOM 559 O O . LYS A 1 72 ? -14.797 32.281 14.656 1 98.62 72 LYS A O 1
ATOM 564 N N . SER A 1 73 ? -13.117 33.281 13.547 1 98.69 73 SER A N 1
ATOM 565 C CA . SER A 1 73 ? -14.008 34.312 12.984 1 98.69 73 SER A CA 1
ATOM 566 C C . SER A 1 73 ? -14.812 33.75 11.82 1 98.69 73 SER A C 1
ATOM 568 O O . SER A 1 73 ? -15.844 34.312 11.438 1 98.69 73 SER A O 1
ATOM 570 N N . LEU A 1 74 ? -14.383 32.594 11.242 1 98.75 74 LEU A N 1
ATOM 571 C CA . LEU A 1 74 ? -14.969 32.062 10.023 1 98.75 74 LEU A CA 1
ATOM 572 C C . LEU A 1 74 ? -15.922 30.922 10.336 1 98.75 74 LEU A C 1
ATOM 574 O O . LEU A 1 74 ? -16.812 30.609 9.539 1 98.75 74 LEU A O 1
ATOM 578 N N . THR A 1 75 ? -15.703 30.281 11.508 1 98.62 75 THR A N 1
ATOM 579 C CA . THR A 1 75 ? -16.531 29.109 11.82 1 98.62 75 THR A CA 1
ATOM 580 C C . THR A 1 75 ? -16.578 28.875 13.328 1 98.62 75 THR A C 1
ATOM 582 O O . THR A 1 75 ? -15.633 29.219 14.047 1 98.62 75 THR A O 1
ATOM 585 N N . ASP A 1 76 ? -17.609 28.25 13.789 1 98.25 76 ASP A N 1
ATOM 586 C CA . ASP A 1 76 ? -17.734 27.828 15.18 1 98.25 76 ASP A CA 1
ATOM 587 C C . ASP A 1 76 ? -17.484 26.328 15.32 1 98.25 76 ASP A C 1
ATOM 589 O O . ASP A 1 76 ? -17.594 25.781 16.422 1 98.25 76 ASP A O 1
ATOM 593 N N . LYS A 1 77 ? -17.188 25.656 14.148 1 98.5 77 LYS A N 1
ATOM 594 C CA . LYS A 1 77 ? -16.922 24.219 14.164 1 98.5 77 LYS A CA 1
ATOM 595 C C . LYS A 1 77 ? -15.508 23.938 14.664 1 98.5 77 LYS A C 1
ATOM 597 O O . LYS A 1 77 ? -14.633 24.797 14.625 1 98.5 77 LYS A O 1
ATOM 602 N N . PRO A 1 78 ? -15.32 22.703 15.125 1 98.38 78 PRO A N 1
ATOM 603 C CA . PRO A 1 78 ? -13.984 22.328 15.602 1 98.38 78 PRO A CA 1
ATOM 604 C C . PRO A 1 78 ? -12.93 22.406 14.5 1 98.38 78 PRO A C 1
ATOM 606 O O . PRO A 1 78 ? -13.219 22.094 13.336 1 98.38 78 PRO A O 1
ATOM 609 N N . PHE A 1 79 ? -11.773 22.781 14.859 1 98.81 79 PHE A N 1
ATOM 610 C CA . PHE A 1 79 ? -10.578 22.719 14.031 1 98.81 79 PHE A CA 1
ATOM 611 C C . PHE A 1 79 ? -9.352 22.359 14.875 1 98.81 79 PHE A C 1
ATOM 613 O O . PHE A 1 79 ? -9.414 22.391 16.109 1 98.81 79 PHE A O 1
ATOM 620 N N . GLY A 1 80 ? -8.289 21.938 14.18 1 98.81 80 GLY A N 1
ATOM 621 C CA . GLY A 1 80 ? -7.109 21.5 14.914 1 98.81 80 GLY A CA 1
ATOM 622 C C . GLY A 1 80 ? -5.863 22.297 14.57 1 98.81 80 GLY A C 1
ATOM 623 O O . GLY A 1 80 ? -5.867 23.094 13.625 1 98.81 80 GLY A O 1
ATOM 624 N N . LEU A 1 81 ? -4.863 22.062 15.43 1 98.75 81 LEU A N 1
ATOM 625 C CA . LEU A 1 81 ? -3.527 22.609 15.219 1 98.75 81 LEU A CA 1
ATOM 626 C C . LEU A 1 81 ? -2.49 21.5 15.141 1 98.75 81 LEU A C 1
ATOM 628 O O . LEU A 1 81 ? -2.561 20.531 15.891 1 98.75 81 LEU A O 1
ATOM 632 N N . ASN A 1 82 ? -1.652 21.719 14.211 1 98.25 82 ASN A N 1
ATOM 633 C CA . ASN A 1 82 ? -0.561 20.75 14.078 1 98.25 82 ASN A CA 1
ATOM 634 C C . ASN A 1 82 ? 0.569 21.047 15.062 1 98.25 82 ASN A C 1
ATOM 636 O O . ASN A 1 82 ? 0.956 22.203 15.242 1 98.25 82 ASN A O 1
ATOM 640 N N . LEU A 1 83 ? 1.041 20.047 15.703 1 95.62 83 LEU A N 1
ATOM 641 C CA . LEU A 1 83 ? 2.199 20.094 16.578 1 95.62 83 LEU A CA 1
ATOM 642 C C . LEU A 1 83 ? 3.256 19.078 16.141 1 95.62 83 LEU A C 1
ATOM 644 O O . LEU A 1 83 ? 3.068 17.875 16.297 1 95.62 83 LEU A O 1
ATOM 648 N N . LEU A 1 84 ? 4.398 19.578 15.656 1 92.75 84 LEU A N 1
ATOM 649 C CA . LEU A 1 84 ? 5.473 18.719 15.172 1 92.75 84 LEU A CA 1
ATOM 650 C C . LEU A 1 84 ? 6.418 18.328 16.312 1 92.75 84 LEU A C 1
ATOM 652 O O . LEU A 1 84 ? 7 19.203 16.953 1 92.75 84 LEU A O 1
ATOM 656 N N . LEU A 1 85 ? 6.543 17.109 16.578 1 92.38 85 LEU A N 1
ATOM 657 C CA . LEU A 1 85 ? 7.434 16.594 17.609 1 92.38 85 LEU A CA 1
ATOM 658 C C . LEU A 1 85 ? 8.461 15.633 17 1 92.38 85 LEU A C 1
ATOM 660 O O . LEU A 1 85 ? 8.375 14.422 17.188 1 92.38 85 LEU A O 1
ATOM 664 N N . LEU A 1 86 ? 9.492 16.188 16.344 1 83.31 86 LEU A N 1
ATOM 665 C CA . LEU A 1 86 ? 10.445 15.359 15.594 1 83.31 86 LEU A CA 1
ATOM 666 C C . LEU A 1 86 ? 11.695 15.086 16.422 1 83.31 86 LEU A C 1
ATOM 668 O O . LEU A 1 86 ? 12.508 14.242 16.062 1 83.31 86 LEU A O 1
ATOM 672 N N . LYS A 1 87 ? 11.953 15.859 17.469 1 76.38 87 LYS A N 1
ATOM 673 C CA . LYS A 1 87 ? 13.133 15.641 18.297 1 76.38 87 LYS A CA 1
ATOM 674 C C . LYS A 1 87 ? 12.773 14.859 19.562 1 76.38 87 LYS A C 1
ATOM 676 O O . LYS A 1 87 ? 11.625 14.898 20.016 1 76.38 87 LYS A O 1
ATOM 681 N N . ASP A 1 88 ? 13.742 14.07 19.875 1 68.56 88 ASP A N 1
ATOM 682 C CA . ASP A 1 88 ? 13.562 13.297 21.094 1 68.56 88 ASP A CA 1
ATOM 683 C C . ASP A 1 88 ? 13.625 14.195 22.328 1 68.56 88 ASP A C 1
ATOM 685 O O . ASP A 1 88 ? 13.398 13.734 23.453 1 68.56 88 ASP A O 1
ATOM 689 N N . ASP A 1 89 ? 14.125 15.344 22.078 1 62.19 89 ASP A N 1
ATOM 690 C CA . ASP A 1 89 ? 14.469 16.172 23.219 1 62.19 89 ASP A CA 1
ATOM 691 C C . ASP A 1 89 ? 13.211 16.719 23.891 1 62.19 89 ASP A C 1
ATOM 693 O O . ASP A 1 89 ? 12.18 16.906 23.25 1 62.19 89 ASP A O 1
ATOM 697 N N . PRO A 1 90 ? 13.305 17.047 25.188 1 62.44 90 PRO A N 1
ATOM 698 C CA . PRO A 1 90 ? 12.391 17.562 26.188 1 62.44 90 PRO A CA 1
ATOM 699 C C . PRO A 1 90 ? 11.547 18.734 25.688 1 62.44 90 PRO A C 1
ATOM 701 O O . PRO A 1 90 ? 11.898 19.359 24.672 1 62.44 90 PRO A O 1
ATOM 704 N N . LEU A 1 91 ? 10.305 18.781 26.188 1 77.44 91 LEU A N 1
ATOM 705 C CA . LEU A 1 91 ? 9.453 19.969 26.062 1 77.44 91 LEU A CA 1
ATOM 706 C C . LEU A 1 91 ? 10.289 21.234 26.125 1 77.44 91 LEU A C 1
ATOM 708 O O . LEU A 1 91 ? 10.727 21.641 27.203 1 77.44 91 LEU A O 1
ATOM 712 N N . ASP A 1 92 ? 10.586 21.75 24.891 1 87.25 92 ASP A N 1
ATOM 713 C CA . ASP A 1 92 ? 11.398 22.953 24.859 1 87.25 92 ASP A CA 1
ATOM 714 C C . ASP A 1 92 ? 10.531 24.203 25 1 87.25 92 ASP A C 1
ATOM 716 O O . ASP A 1 92 ? 9.305 24.109 25.094 1 87.25 92 ASP A O 1
ATOM 720 N N . ASP A 1 93 ? 11.164 25.359 25.156 1 91.69 93 ASP A N 1
ATOM 721 C CA . ASP A 1 93 ? 10.477 26.609 25.438 1 91.69 93 ASP A CA 1
ATOM 722 C C . ASP A 1 93 ? 9.539 27 24.297 1 91.69 93 ASP A C 1
ATOM 724 O O . ASP A 1 93 ? 8.461 27.547 24.531 1 91.69 93 ASP A O 1
ATOM 728 N N . PHE A 1 94 ? 9.891 26.672 23.156 1 93.38 94 PHE A N 1
ATOM 729 C CA . PHE A 1 94 ? 9.062 27.016 22 1 93.38 94 PHE A CA 1
ATOM 730 C C . PHE A 1 94 ? 7.762 26.219 22.031 1 93.38 94 PHE A C 1
ATOM 732 O O . PHE A 1 94 ? 6.68 26.797 21.844 1 93.38 94 PHE A O 1
ATOM 739 N N . THR A 1 95 ? 7.914 24.922 22.234 1 94.69 95 THR A N 1
ATOM 740 C CA . THR A 1 95 ? 6.738 24.062 22.25 1 94.69 95 THR A CA 1
ATOM 741 C C . THR A 1 95 ? 5.789 24.469 23.375 1 94.69 95 THR A C 1
ATOM 743 O O . THR A 1 95 ? 4.57 24.469 23.203 1 94.69 95 THR A O 1
ATOM 746 N N . LYS A 1 96 ? 6.359 24.828 24.5 1 95.25 96 LYS A N 1
ATOM 747 C CA . LYS A 1 96 ? 5.547 25.281 25.625 1 95.25 96 LYS A CA 1
ATOM 748 C C . LYS A 1 96 ? 4.801 26.578 25.281 1 95.25 96 LYS A C 1
ATOM 750 O O . LYS A 1 96 ? 3.605 26.703 25.562 1 95.25 96 LYS A O 1
ATOM 755 N N . ALA A 1 97 ? 5.555 27.5 24.703 1 96.69 97 ALA A N 1
ATOM 756 C CA . ALA A 1 97 ? 4.941 28.766 24.312 1 96.69 97 ALA A CA 1
ATOM 757 C C . ALA A 1 97 ? 3.846 28.547 23.266 1 96.69 97 ALA A C 1
ATOM 759 O O . ALA A 1 97 ? 2.789 29.172 23.328 1 96.69 97 ALA A O 1
ATOM 760 N N . TRP A 1 98 ? 4.086 27.656 22.359 1 96.56 98 TRP A N 1
ATOM 761 C CA . TRP A 1 98 ? 3.129 27.312 21.312 1 96.56 98 TRP A CA 1
ATOM 762 C C . TRP A 1 98 ? 1.847 26.75 21.922 1 96.56 98 TRP A C 1
ATOM 764 O O . TRP A 1 98 ? 0.746 27.172 21.562 1 96.56 98 TRP A O 1
ATOM 774 N N . LEU A 1 99 ? 1.99 25.844 22.875 1 97.62 99 LEU A N 1
ATOM 775 C CA . LEU A 1 99 ? 0.851 25.25 23.547 1 97.62 99 LEU A CA 1
ATOM 776 C C . LEU A 1 99 ? 0.075 26.297 24.344 1 97.62 99 LEU A C 1
ATOM 778 O O . LEU A 1 99 ? -1.158 26.297 24.328 1 97.62 99 LEU A O 1
ATOM 782 N N . ASN A 1 100 ? 0.822 27.141 25 1 97.5 100 ASN A N 1
ATOM 783 C CA . ASN A 1 100 ? 0.172 28.172 25.797 1 97.5 100 ASN A CA 1
ATOM 784 C C . ASN A 1 100 ? -0.718 29.062 24.922 1 97.5 100 ASN A C 1
ATOM 786 O O . ASN A 1 100 ? -1.836 29.406 25.328 1 97.5 100 ASN A O 1
ATOM 790 N N . ILE A 1 101 ? -0.248 29.422 23.797 1 97.94 101 ILE A N 1
ATOM 791 C CA . ILE A 1 101 ? -1.028 30.234 22.859 1 97.94 101 ILE A CA 1
ATOM 792 C C . ILE A 1 101 ? -2.281 29.469 22.438 1 97.94 101 ILE A C 1
ATOM 794 O O . ILE A 1 101 ? -3.383 30.031 22.438 1 97.94 101 ILE A O 1
ATOM 798 N N . ALA A 1 102 ? -2.105 28.219 22.062 1 98.31 102 ALA A N 1
ATOM 799 C CA . ALA A 1 102 ? -3.232 27.375 21.656 1 98.31 102 ALA A CA 1
ATOM 800 C C . ALA A 1 102 ? -4.285 27.297 22.75 1 98.31 102 ALA A C 1
ATOM 802 O O . ALA A 1 102 ? -5.48 27.422 22.484 1 98.31 102 ALA A O 1
ATOM 803 N N . PHE A 1 103 ? -3.789 27.125 24.031 1 98.44 103 PHE A N 1
ATOM 804 C CA . PHE A 1 103 ? -4.68 27.016 25.172 1 98.44 103 PHE A CA 1
ATOM 805 C C . PHE A 1 103 ? -5.422 28.328 25.422 1 98.44 103 PHE A C 1
ATOM 807 O O . PHE A 1 103 ? -6.633 28.328 25.625 1 98.44 103 PHE A O 1
ATOM 814 N N . GLU A 1 104 ? -4.668 29.406 25.344 1 98.31 104 GLU A N 1
ATOM 815 C CA . GLU A 1 104 ? -5.25 30.734 25.547 1 98.31 104 GLU A CA 1
ATOM 816 C C . GLU A 1 104 ? -6.352 31.016 24.531 1 98.31 104 GLU A C 1
ATOM 818 O O . GLU A 1 104 ? -7.359 31.641 24.859 1 98.31 104 GLU A O 1
ATOM 823 N N . GLU A 1 105 ? -6.117 30.531 23.312 1 98.12 105 GLU A N 1
ATOM 824 C CA . GLU A 1 105 ? -7.062 30.781 22.219 1 98.12 105 GLU A CA 1
ATOM 825 C C . GLU A 1 105 ? -8.164 29.734 22.203 1 98.12 105 GLU A C 1
ATOM 827 O O . GLU A 1 105 ? -9.031 29.75 21.328 1 98.12 105 GLU A O 1
ATOM 832 N N . GLY A 1 106 ? -8.141 28.781 23.062 1 97.62 106 GLY A N 1
ATOM 833 C CA . GLY A 1 106 ? -9.234 27.844 23.266 1 97.62 106 GLY A CA 1
ATOM 834 C C . GLY A 1 106 ? -9.203 26.688 22.297 1 97.62 106 GLY A C 1
ATOM 835 O O . GLY A 1 106 ? -10.227 26.047 22.047 1 97.62 106 GLY A O 1
ATOM 836 N N . VAL A 1 107 ? -8.055 26.406 21.734 1 98.44 107 VAL A N 1
ATOM 837 C CA . VAL A 1 107 ? -7.918 25.266 20.828 1 98.44 107 VAL A CA 1
ATOM 838 C C . VAL A 1 107 ? -7.977 23.969 21.625 1 98.44 107 VAL A C 1
ATOM 840 O O . VAL A 1 107 ? -7.395 23.859 22.719 1 98.44 107 VAL A O 1
ATOM 843 N N . THR A 1 108 ? -8.664 22.984 21.078 1 98.5 108 THR A N 1
ATOM 844 C CA . THR A 1 108 ? -8.836 21.734 21.828 1 98.5 108 THR A CA 1
ATOM 845 C C . THR A 1 108 ? -8.305 20.547 21.047 1 98.5 108 THR A C 1
ATOM 847 O O . THR A 1 108 ? -8.062 19.484 21.609 1 98.5 108 THR A O 1
ATOM 850 N N . HIS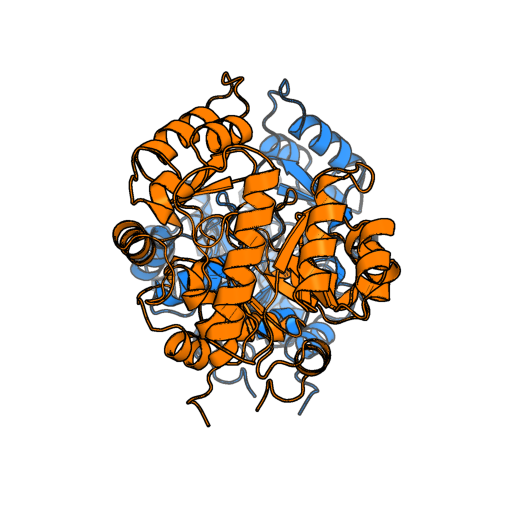 A 1 109 ? -8.219 20.625 19.75 1 98.88 109 HIS A N 1
ATOM 851 C CA . HIS A 1 109 ? -7.789 19.516 18.906 1 98.88 109 HIS A CA 1
ATOM 852 C C . HIS A 1 109 ? -6.332 19.672 18.484 1 98.88 109 HIS A C 1
ATOM 854 O O . HIS A 1 109 ? -5.953 20.672 17.875 1 98.88 109 HIS A O 1
ATOM 860 N N . PHE A 1 110 ? -5.5 18.672 18.812 1 98.81 110 PHE A N 1
ATOM 861 C CA . PHE A 1 110 ? -4.074 18.734 18.5 1 98.81 110 PHE A CA 1
ATOM 862 C C . PHE A 1 110 ? -3.65 17.516 17.672 1 98.81 110 PHE A C 1
ATOM 864 O O . PHE A 1 110 ? -3.781 16.375 18.125 1 98.81 110 PHE A O 1
ATOM 871 N N . VAL A 1 111 ? -3.207 17.766 16.453 1 98.75 111 VAL A N 1
ATOM 872 C CA . VAL A 1 111 ? -2.6 16.734 15.633 1 98.75 111 VAL A CA 1
ATOM 873 C C . VAL A 1 111 ? -1.091 16.703 15.867 1 98.75 111 VAL A C 1
ATOM 875 O O . VAL A 1 111 ? -0.358 17.531 15.32 1 98.75 111 VAL A O 1
ATOM 878 N N . SER A 1 112 ? -0.645 15.789 16.641 1 97.5 112 SER A N 1
ATOM 879 C CA . SER A 1 112 ? 0.777 15.602 16.906 1 97.5 112 SER A CA 1
ATOM 880 C C . SER A 1 112 ? 1.42 14.672 15.883 1 97.5 112 SER A C 1
ATOM 882 O O . SER A 1 112 ? 0.973 13.539 15.703 1 97.5 112 SER A O 1
ATOM 884 N N . VAL A 1 113 ? 2.438 15.125 15.234 1 97.19 113 VAL A N 1
ATOM 885 C CA . VAL A 1 113 ? 3.15 14.328 14.242 1 97.19 113 VAL A CA 1
ATOM 886 C C . VAL A 1 113 ? 4.574 14.055 14.719 1 97.19 113 VAL A C 1
ATOM 888 O O . VAL A 1 113 ? 5.266 14.969 15.18 1 97.19 113 VAL A O 1
ATOM 891 N N . GLY A 1 114 ? 5.012 12.859 14.609 1 95.62 114 GLY A N 1
ATOM 892 C CA . GLY A 1 114 ? 6.359 12.492 15.023 1 95.62 114 GLY A CA 1
ATOM 893 C C . GLY A 1 114 ? 6.383 11.594 16.25 1 95.62 114 GLY A C 1
ATOM 894 O O . GLY A 1 114 ? 5.703 10.562 16.281 1 95.62 114 GLY A O 1
ATOM 895 N N . ASN A 1 115 ? 7.105 12 17.281 1 94.25 115 ASN A N 1
ATOM 896 C CA . ASN A 1 115 ? 7.273 11.188 18.484 1 94.25 115 ASN A CA 1
ATOM 897 C C . ASN A 1 115 ? 6.266 11.578 19.562 1 94.25 115 ASN A C 1
ATOM 899 O O . ASN A 1 115 ? 6.078 12.758 19.844 1 94.25 115 ASN A O 1
ATOM 903 N N . ALA A 1 116 ? 5.668 10.539 20.109 1 95.56 116 ALA A N 1
ATOM 904 C CA . ALA A 1 116 ? 4.844 10.82 21.281 1 95.56 116 ALA A CA 1
ATOM 905 C C . ALA A 1 116 ? 5.695 11.305 22.453 1 95.56 116 ALA A C 1
ATOM 907 O O . ALA A 1 116 ? 6.805 10.805 22.672 1 95.56 116 ALA A O 1
ATOM 908 N N . ASP A 1 117 ? 5.207 12.258 23.109 1 95.19 117 ASP A N 1
ATOM 909 C CA . ASP A 1 117 ? 5.918 12.844 24.25 1 95.19 117 ASP A CA 1
ATOM 910 C C . ASP A 1 117 ? 5.008 12.961 25.469 1 95.19 117 ASP A C 1
ATOM 912 O O . ASP A 1 117 ? 4 13.672 25.422 1 95.19 117 ASP A O 1
ATOM 916 N N . ASN A 1 118 ? 5.41 12.305 26.5 1 95.38 118 ASN A N 1
ATOM 917 C CA . ASN A 1 118 ? 4.586 12.227 27.703 1 95.38 118 ASN A CA 1
ATOM 918 C C . ASN A 1 118 ? 4.312 13.617 28.297 1 95.38 118 ASN A C 1
ATOM 920 O O . ASN A 1 118 ? 3.199 13.898 28.734 1 95.38 118 ASN A O 1
ATOM 924 N N . ARG A 1 119 ? 5.223 14.492 28.344 1 96.56 119 ARG A N 1
ATOM 925 C CA . ARG A 1 119 ? 5.066 15.82 28.922 1 96.56 119 ARG A CA 1
ATOM 926 C C . ARG A 1 119 ? 4.109 16.672 28.094 1 96.56 119 ARG A C 1
ATOM 928 O O . ARG A 1 119 ? 3.227 17.328 28.641 1 96.56 119 ARG A O 1
ATOM 935 N N . VAL A 1 120 ? 4.309 16.625 26.781 1 96.75 120 VAL A N 1
ATOM 936 C CA . VAL A 1 120 ? 3.455 17.391 25.891 1 96.75 120 VAL A CA 1
ATOM 937 C C . VAL A 1 120 ? 2.021 16.875 25.969 1 96.75 120 VAL A C 1
ATOM 939 O O . VAL A 1 120 ? 1.078 17.656 26.109 1 96.75 120 VAL A O 1
ATOM 942 N N . PHE A 1 121 ? 1.837 15.547 25.922 1 97.31 121 PHE A N 1
ATOM 943 C CA . PHE A 1 121 ? 0.516 14.93 25.969 1 97.31 121 PHE A CA 1
ATOM 944 C C . PHE A 1 121 ? -0.196 15.242 27.266 1 97.31 121 PHE A C 1
ATOM 946 O O . PHE A 1 121 ? -1.392 15.547 27.281 1 97.31 121 PHE A O 1
ATOM 953 N N . ASN A 1 122 ? 0.547 15.242 28.359 1 97.38 122 ASN A N 1
ATOM 954 C CA . ASN A 1 122 ? -0.037 15.562 29.672 1 97.38 122 ASN A CA 1
ATOM 955 C C . ASN A 1 122 ? -0.548 17 29.703 1 97.38 122 ASN A C 1
ATOM 957 O O . ASN A 1 122 ? -1.628 17.266 30.25 1 97.38 122 ASN A O 1
ATOM 961 N N . LEU A 1 123 ? 0.266 17.922 29.188 1 97.56 123 LEU A N 1
ATOM 962 C CA . LEU A 1 123 ? -0.159 19.312 29.141 1 97.56 123 LEU A CA 1
ATOM 963 C C . LEU A 1 123 ? -1.459 19.469 28.359 1 97.56 123 LEU A C 1
ATOM 965 O O . LEU A 1 123 ? -2.359 20.188 28.781 1 97.56 123 LEU A O 1
ATOM 969 N N . ILE A 1 124 ? -1.576 18.734 27.219 1 98.25 124 ILE A N 1
ATOM 970 C CA . ILE A 1 124 ? -2.768 18.812 26.375 1 98.25 124 ILE A CA 1
ATOM 971 C C . ILE A 1 124 ? -3.965 18.234 27.125 1 98.25 124 ILE A C 1
ATOM 973 O O . ILE A 1 124 ? -5.055 18.812 27.109 1 98.25 124 ILE A O 1
ATOM 977 N N . LYS A 1 125 ? -3.719 17.172 27.812 1 98.25 125 LYS A N 1
ATOM 978 C CA . LYS A 1 125 ? -4.793 16.516 28.547 1 98.25 125 LYS A CA 1
ATOM 979 C C . LYS A 1 125 ? -5.262 17.391 29.719 1 98.25 125 LYS A C 1
ATOM 981 O O . LYS A 1 125 ? -6.457 17.438 30.016 1 98.25 125 LYS A O 1
ATOM 986 N N . GLU A 1 126 ? -4.336 18 30.375 1 97.38 126 GLU A N 1
ATOM 987 C CA . GLU A 1 126 ? -4.68 18.906 31.484 1 97.38 126 GLU A CA 1
ATOM 988 C C . GLU A 1 126 ? -5.566 20.047 31 1 97.38 126 GLU A C 1
ATOM 990 O O . GLU A 1 126 ? -6.344 20.609 31.781 1 97.38 126 GLU A O 1
ATOM 995 N N . HIS A 1 127 ? -5.449 20.375 29.781 1 97.06 127 HIS A N 1
ATOM 996 C CA . HIS A 1 127 ? -6.254 21.422 29.156 1 97.06 127 HIS A CA 1
ATOM 997 C C . HIS A 1 127 ? -7.527 20.844 28.547 1 97.06 127 HIS A C 1
ATOM 999 O O . HIS A 1 127 ? -8.211 21.531 27.781 1 97.06 127 HIS A O 1
ATOM 1005 N N . ASP A 1 128 ? -7.785 19.562 28.75 1 97.69 128 ASP A N 1
ATOM 1006 C CA . ASP A 1 128 ? -8.938 18.844 28.203 1 97.69 128 ASP A CA 1
ATOM 1007 C C . ASP A 1 128 ? -8.875 18.766 26.688 1 97.69 128 ASP A C 1
ATOM 1009 O O . ASP A 1 128 ? -9.898 18.875 26.016 1 97.69 128 ASP A O 1
ATOM 1013 N N . GLY A 1 129 ? -7.66 18.766 26.188 1 98.56 129 GLY A N 1
ATOM 1014 C CA . GLY A 1 129 ? -7.441 18.656 24.75 1 98.56 129 GLY A CA 1
ATOM 1015 C C . GLY A 1 129 ? -7.574 17.234 24.234 1 98.56 129 GLY A C 1
ATOM 1016 O O . GLY A 1 129 ? -7.562 16.281 25.016 1 98.56 129 GLY A O 1
ATOM 1017 N N . ILE A 1 130 ? -7.836 17.141 22.938 1 98.88 130 ILE A N 1
ATOM 1018 C CA . ILE A 1 130 ? -7.91 15.883 22.203 1 98.88 130 ILE A CA 1
ATOM 1019 C C . ILE A 1 130 ? -6.621 15.68 21.406 1 98.88 130 ILE A C 1
ATOM 1021 O O . ILE A 1 130 ? -6.188 16.578 20.672 1 98.88 130 ILE A O 1
ATOM 1025 N N . ILE A 1 131 ? -6.004 14.523 21.578 1 98.88 131 ILE A N 1
ATOM 1026 C CA . ILE A 1 131 ? -4.727 14.25 20.938 1 98.88 131 ILE A CA 1
ATOM 1027 C C . ILE A 1 131 ? -4.93 13.258 19.781 1 98.88 131 ILE A C 1
ATOM 1029 O O . ILE A 1 131 ? -5.316 12.109 20.016 1 98.88 131 ILE A O 1
ATOM 1033 N N . ILE A 1 132 ? -4.762 13.727 18.578 1 98.94 132 ILE A N 1
ATOM 1034 C CA . ILE A 1 132 ? -4.625 12.891 17.391 1 98.94 132 ILE A CA 1
ATOM 1035 C C . ILE A 1 132 ? -3.148 12.719 17.047 1 98.94 132 ILE A C 1
ATOM 1037 O O . ILE A 1 132 ? -2.484 13.672 16.641 1 98.94 132 ILE A O 1
ATOM 1041 N N . HIS A 1 133 ? -2.605 11.508 17.203 1 98.81 133 HIS A N 1
ATOM 1042 C CA . HIS A 1 133 ? -1.168 11.328 17.047 1 98.81 133 HIS A CA 1
ATOM 1043 C C . HIS A 1 133 ? -0.848 10.523 15.797 1 98.81 133 HIS A C 1
ATOM 1045 O O . HIS A 1 133 ? -1.455 9.477 15.555 1 98.81 133 HIS A O 1
ATOM 1051 N N . ARG A 1 134 ? 0.062 11.008 15.07 1 98.62 134 ARG A N 1
ATOM 1052 C CA . ARG A 1 134 ? 0.526 10.375 13.844 1 98.62 134 ARG A CA 1
ATOM 1053 C C . ARG A 1 134 ? 2.039 10.18 13.867 1 98.62 134 ARG A C 1
ATOM 1055 O O . ARG A 1 134 ? 2.791 11.109 13.555 1 98.62 134 ARG A O 1
ATOM 1062 N N . PRO A 1 135 ? 2.504 8.984 14.188 1 97.75 135 PRO A N 1
ATOM 1063 C CA . PRO A 1 135 ? 3.932 8.75 13.953 1 97.75 135 PRO A CA 1
ATOM 1064 C C . PRO A 1 135 ? 4.312 8.828 12.477 1 97.75 135 PRO A C 1
ATOM 1066 O O . PRO A 1 135 ? 3.498 8.516 11.609 1 97.75 135 PRO A O 1
ATOM 1069 N N . LEU A 1 136 ? 5.535 9.25 12.203 1 95.44 136 LEU A N 1
ATOM 1070 C CA . LEU A 1 136 ? 5.996 9.289 10.82 1 95.44 136 LEU A CA 1
ATOM 1071 C C . LEU A 1 136 ? 6.055 7.891 10.227 1 95.44 136 LEU A C 1
ATOM 1073 O O . LEU A 1 136 ? 5.75 7.699 9.047 1 95.44 136 LEU A O 1
ATOM 1077 N N . THR A 1 137 ? 6.492 6.969 11.047 1 96.69 137 THR A N 1
ATOM 1078 C CA . THR A 1 137 ? 6.48 5.555 10.695 1 96.69 137 THR A CA 1
ATOM 1079 C C . THR A 1 137 ? 5.688 4.746 11.719 1 96.69 137 THR A C 1
ATOM 1081 O O . THR A 1 137 ? 6.156 4.523 12.836 1 96.69 137 THR A O 1
ATOM 1084 N N . ALA A 1 138 ? 4.562 4.27 11.289 1 97.12 138 ALA A N 1
ATOM 1085 C CA . ALA A 1 138 ? 3.721 3.52 12.219 1 97.12 138 ALA A CA 1
ATOM 1086 C C . ALA A 1 138 ? 4.32 2.146 12.516 1 97.12 138 ALA A C 1
ATOM 1088 O O . ALA A 1 138 ? 4.688 1.413 11.594 1 97.12 138 ALA A O 1
ATOM 1089 N N . SER A 1 139 ? 4.488 1.805 13.719 1 96.5 139 SER A N 1
ATOM 1090 C CA . SER A 1 139 ? 4.832 0.488 14.242 1 96.5 139 SER A CA 1
ATOM 1091 C C . SER A 1 139 ? 3.943 0.113 15.422 1 96.5 139 SER A C 1
ATOM 1093 O O . SER A 1 139 ? 3.332 0.982 16.047 1 96.5 139 SER A O 1
ATOM 1095 N N . ILE A 1 140 ? 3.828 -1.143 15.672 1 97.19 140 ILE A N 1
ATOM 1096 C CA . ILE A 1 140 ? 3.023 -1.603 16.797 1 97.19 140 ILE A CA 1
ATOM 1097 C C . ILE A 1 140 ? 3.523 -0.96 18.094 1 97.19 140 ILE A C 1
ATOM 1099 O O . ILE A 1 140 ? 2.73 -0.458 18.891 1 97.19 140 ILE A O 1
ATOM 1103 N N . THR A 1 141 ? 4.82 -0.862 18.188 1 96.94 141 THR A N 1
ATOM 1104 C CA . THR A 1 141 ? 5.449 -0.335 19.391 1 96.94 141 THR A CA 1
ATOM 1105 C C . THR A 1 141 ? 5.09 1.134 19.594 1 96.94 141 THR A C 1
ATOM 1107 O O . THR A 1 141 ? 4.605 1.52 20.656 1 96.94 141 THR A O 1
ATOM 1110 N N . ASN A 1 142 ? 5.254 1.964 18.625 1 96.94 142 ASN A N 1
ATOM 1111 C CA . ASN A 1 142 ? 5.035 3.391 18.828 1 96.94 142 ASN A CA 1
ATOM 1112 C C . ASN A 1 142 ? 3.547 3.727 18.891 1 96.94 142 ASN A C 1
ATOM 1114 O O . ASN A 1 142 ? 3.148 4.672 19.578 1 96.94 142 ASN A O 1
ATOM 1118 N N . MET A 1 143 ? 2.715 2.943 18.203 1 98.38 143 MET A N 1
ATOM 1119 C CA . MET A 1 143 ? 1.272 3.135 18.312 1 98.38 143 MET A CA 1
ATOM 1120 C C . MET A 1 143 ? 0.796 2.834 19.734 1 98.38 143 MET A C 1
ATOM 1122 O O . MET A 1 143 ? 0.037 3.611 20.312 1 98.38 143 MET A O 1
ATOM 1126 N N . ARG A 1 144 ? 1.258 1.739 20.281 1 98.56 144 ARG A N 1
ATOM 1127 C CA . ARG A 1 144 ? 0.89 1.364 21.656 1 98.56 144 ARG A CA 1
ATOM 1128 C C . ARG A 1 144 ? 1.437 2.367 22.656 1 98.56 144 ARG A C 1
ATOM 1130 O O . ARG A 1 144 ? 0.769 2.689 23.641 1 98.56 144 ARG A O 1
ATOM 1137 N N . GLU A 1 145 ? 2.643 2.82 22.406 1 98.25 145 GLU A N 1
ATOM 1138 C CA . GLU A 1 145 ? 3.223 3.836 23.281 1 98.25 145 GLU A CA 1
ATOM 1139 C C . GLU A 1 145 ? 2.369 5.102 23.297 1 98.25 145 GLU A C 1
ATOM 1141 O O . GLU A 1 145 ? 2.049 5.621 24.375 1 98.25 145 GLU A O 1
ATOM 1146 N N . ALA A 1 146 ? 2.006 5.602 22.156 1 98.44 146 ALA A N 1
ATOM 1147 C CA . ALA A 1 146 ? 1.195 6.812 22.062 1 98.44 146 ALA A CA 1
ATOM 1148 C C . ALA A 1 146 ? -0.15 6.625 22.75 1 98.44 146 ALA A C 1
ATOM 1150 O O . ALA A 1 146 ? -0.634 7.531 23.438 1 98.44 146 ALA A O 1
ATOM 1151 N N . GLU A 1 147 ? -0.773 5.465 22.562 1 98.81 147 GLU A N 1
ATOM 1152 C CA . GLU A 1 147 ? -2.023 5.148 23.25 1 98.81 147 GLU A CA 1
ATOM 1153 C C . GLU A 1 147 ? -1.851 5.184 24.766 1 98.81 147 GLU A C 1
ATOM 1155 O O . GLU A 1 147 ? -2.666 5.773 25.469 1 98.81 147 GLU A O 1
ATOM 1160 N N . SER A 1 148 ? -0.777 4.582 25.203 1 98.62 148 SER A N 1
ATOM 1161 C CA . SER A 1 148 ? -0.526 4.512 26.641 1 98.62 148 SER A CA 1
ATOM 1162 C C . SER A 1 148 ? -0.282 5.895 27.234 1 98.62 148 SER A C 1
ATOM 1164 O O . SER A 1 148 ? -0.565 6.133 28.406 1 98.62 148 SER A O 1
ATOM 1166 N N . LEU A 1 149 ? 0.23 6.805 26.406 1 97.88 149 LEU A N 1
ATOM 1167 C CA . LEU A 1 149 ? 0.551 8.148 26.875 1 97.88 149 LEU A CA 1
ATOM 1168 C C . LEU A 1 149 ? -0.677 9.055 26.812 1 97.88 149 LEU A C 1
ATOM 1170 O O . LEU A 1 149 ? -0.629 10.203 27.25 1 97.88 149 LEU A O 1
ATOM 1174 N N . GLY A 1 150 ? -1.765 8.547 26.172 1 98.38 150 GLY A N 1
ATOM 1175 C CA . GLY A 1 150 ? -3.004 9.305 26.281 1 98.38 150 GLY A CA 1
ATOM 1176 C C . GLY A 1 150 ? -3.516 9.797 24.938 1 98.38 150 GLY A C 1
ATOM 1177 O O . GLY A 1 150 ? -4.422 10.633 24.875 1 98.38 150 GLY A O 1
ATOM 1178 N N . ALA A 1 151 ? -2.971 9.336 23.812 1 98.81 151 ALA A N 1
ATOM 1179 C CA . ALA A 1 151 ? -3.551 9.672 22.531 1 98.81 151 ALA A CA 1
ATOM 1180 C C . ALA A 1 151 ? -5.016 9.25 22.453 1 98.81 151 ALA A C 1
ATOM 1182 O O . ALA A 1 151 ? -5.387 8.188 22.953 1 98.81 151 ALA A O 1
ATOM 1183 N N . ASP A 1 152 ? -5.848 10.094 21.859 1 98.88 152 ASP A N 1
ATOM 1184 C CA . ASP A 1 152 ? -7.266 9.773 21.719 1 98.88 152 ASP A CA 1
ATOM 1185 C C . ASP A 1 152 ? -7.535 9.07 20.391 1 98.88 152 ASP A C 1
ATOM 1187 O O . ASP A 1 152 ? -8.469 8.273 20.281 1 98.88 152 ASP A O 1
ATOM 1191 N N . VAL A 1 153 ? -6.836 9.422 19.359 1 98.88 153 VAL A N 1
ATOM 1192 C CA . VAL A 1 153 ? -6.91 8.891 18.016 1 98.88 153 VAL A CA 1
ATOM 1193 C C . VAL A 1 153 ? -5.5 8.688 17.453 1 98.88 153 VAL A C 1
ATOM 1195 O O . VAL A 1 153 ? -4.598 9.484 17.734 1 98.88 153 VAL A O 1
ATOM 1198 N N . LEU A 1 154 ? -5.305 7.609 16.75 1 98.94 154 LEU A N 1
ATOM 1199 C CA . LEU A 1 154 ? -4.023 7.352 16.109 1 98.94 154 LEU A CA 1
ATOM 1200 C C . LEU A 1 154 ? -4.176 7.336 14.586 1 98.94 154 LEU A C 1
ATOM 1202 O O . LEU A 1 154 ? -5.262 7.059 14.07 1 98.94 154 LEU A O 1
ATOM 1206 N N . VAL A 1 155 ? -3.152 7.723 13.914 1 98.94 155 VAL A N 1
ATOM 1207 C CA . VAL A 1 155 ? -3.145 7.723 12.453 1 98.94 155 VAL A CA 1
ATOM 1208 C C . VAL A 1 155 ? -2.109 6.723 11.945 1 98.94 155 VAL A C 1
ATOM 1210 O O . VAL A 1 155 ? -0.929 6.812 12.289 1 98.94 155 VAL A O 1
ATOM 1213 N N . ALA A 1 156 ? -2.523 5.754 11.172 1 98.75 156 ALA A N 1
ATOM 1214 C CA . ALA A 1 156 ? -1.646 4.781 10.523 1 98.75 156 ALA A CA 1
ATOM 1215 C C . ALA A 1 156 ? -1.252 5.246 9.125 1 98.75 156 ALA A C 1
ATOM 1217 O O . ALA A 1 156 ? -2.084 5.266 8.211 1 98.75 156 ALA A O 1
ATOM 1218 N N . THR A 1 157 ? -0.026 5.535 8.992 1 98.38 157 THR A N 1
ATOM 1219 C CA . THR A 1 157 ? 0.478 6.082 7.738 1 98.38 157 THR A CA 1
ATOM 1220 C C . THR A 1 157 ? 1.117 4.988 6.891 1 98.38 157 THR A C 1
ATOM 1222 O O . THR A 1 157 ? 2.057 4.32 7.328 1 98.38 157 THR A O 1
ATOM 1225 N N . GLY A 1 158 ? 0.581 4.789 5.711 1 98.19 158 GLY A N 1
ATOM 1226 C CA . GLY A 1 158 ? 1.188 3.869 4.762 1 98.19 158 GLY A CA 1
ATOM 1227 C C . GLY A 1 158 ? 2.217 4.531 3.865 1 98.19 158 GLY A C 1
ATOM 1228 O O . GLY A 1 158 ? 2.256 5.758 3.754 1 98.19 158 GLY A O 1
ATOM 1229 N N . TYR A 1 159 ? 2.973 3.73 3.211 1 98.06 159 TYR A N 1
ATOM 1230 C CA . TYR A 1 159 ? 4.07 4.156 2.352 1 98.06 159 TYR A CA 1
ATOM 1231 C C . TYR A 1 159 ? 3.549 4.91 1.135 1 98.06 159 TYR A C 1
ATOM 1233 O O . TYR A 1 159 ? 4.312 5.578 0.434 1 98.06 159 TYR A O 1
ATOM 1241 N N . ASP A 1 160 ? 2.232 4.875 0.905 1 98.44 160 ASP A N 1
ATOM 1242 C CA . ASP A 1 160 ? 1.596 5.535 -0.231 1 98.44 160 ASP A CA 1
ATOM 1243 C C . ASP A 1 160 ? 1.479 7.039 0.003 1 98.44 160 ASP A C 1
ATOM 1245 O O . ASP A 1 160 ? 1.085 7.781 -0.897 1 98.44 160 ASP A O 1
ATOM 1249 N N . GLU A 1 161 ? 1.866 7.5 1.153 1 97.5 161 GLU A N 1
ATOM 1250 C CA . GLU A 1 161 ? 1.657 8.883 1.56 1 97.5 161 GLU A CA 1
ATOM 1251 C C . GLU A 1 161 ? 2.572 9.828 0.786 1 97.5 161 GLU A C 1
ATOM 1253 O O . GLU A 1 161 ? 3.559 9.398 0.188 1 97.5 161 GLU A O 1
ATOM 1258 N N . GLY A 1 162 ? 2.193 11.07 0.775 1 96 162 GLY A N 1
ATOM 1259 C CA . GLY A 1 162 ? 3.08 12.156 0.394 1 96 162 GLY A CA 1
ATOM 1260 C C . GLY A 1 162 ? 3.771 12.805 1.577 1 96 162 GLY A C 1
ATOM 1261 O O . GLY A 1 162 ? 3.584 12.383 2.721 1 96 162 GLY A O 1
ATOM 1262 N N . GLY A 1 163 ? 4.621 13.812 1.312 1 95.31 163 GLY A N 1
ATOM 1263 C CA . GLY A 1 163 ? 5.375 14.43 2.395 1 95.31 163 GLY A CA 1
ATOM 1264 C C . GLY A 1 163 ? 6.547 13.586 2.857 1 95.31 163 GLY A C 1
ATOM 1265 O O . GLY A 1 163 ? 7.207 12.93 2.049 1 95.31 163 GLY A O 1
ATOM 1266 N N . MET A 1 164 ? 6.812 13.625 4.121 1 94.69 164 MET A N 1
ATOM 1267 C CA . MET A 1 164 ? 7.809 12.727 4.699 1 94.69 164 MET A CA 1
ATOM 1268 C C . MET A 1 164 ? 7.262 11.305 4.809 1 94.69 164 MET A C 1
ATOM 1270 O O . MET A 1 164 ? 6.391 11.031 5.637 1 94.69 164 MET A O 1
ATOM 1274 N N . ILE A 1 165 ? 7.793 10.445 3.992 1 96.69 165 ILE A N 1
ATOM 1275 C CA . ILE A 1 165 ? 7.207 9.109 3.914 1 96.69 165 ILE A CA 1
ATOM 1276 C C . ILE A 1 165 ? 7.82 8.211 4.984 1 96.69 165 ILE A C 1
ATOM 1278 O O . ILE A 1 165 ? 8.914 8.492 5.484 1 96.69 165 ILE A O 1
ATOM 1282 N N . PRO A 1 166 ? 7.086 7.164 5.352 1 97 166 PRO A N 1
ATOM 1283 C CA . PRO A 1 166 ? 7.602 6.234 6.359 1 97 166 PRO A CA 1
ATOM 1284 C C . PRO A 1 166 ? 8.938 5.617 5.965 1 97 166 PRO A C 1
ATOM 1286 O O . PRO A 1 166 ? 9.195 5.383 4.781 1 97 166 PRO A O 1
ATOM 1289 N N . THR A 1 167 ? 9.734 5.332 6.953 1 94.06 167 THR A N 1
ATOM 1290 C CA . THR A 1 167 ? 11.047 4.727 6.715 1 94.06 167 THR A CA 1
ATOM 1291 C C . THR A 1 167 ? 10.898 3.264 6.305 1 94.06 167 THR A C 1
ATOM 1293 O O . THR A 1 167 ? 11.766 2.713 5.629 1 94.06 167 THR A O 1
ATOM 1296 N N . ARG A 1 168 ? 9.82 2.629 6.754 1 92.69 168 ARG A N 1
ATOM 1297 C CA . ARG A 1 168 ? 9.531 1.265 6.316 1 92.69 168 ARG A CA 1
ATOM 1298 C C . ARG A 1 168 ? 8.555 1.259 5.148 1 92.69 168 ARG A C 1
ATOM 1300 O O . ARG A 1 168 ? 7.457 1.803 5.246 1 92.69 168 ARG A O 1
ATOM 1307 N N . ALA A 1 169 ? 8.961 0.597 4.125 1 93.44 169 ALA A N 1
ATOM 1308 C CA . ALA A 1 169 ? 8.164 0.604 2.896 1 93.44 169 ALA A CA 1
ATOM 1309 C C . ALA A 1 169 ? 7.02 -0.399 2.979 1 93.44 169 ALA A C 1
ATOM 1311 O O . ALA A 1 169 ? 6.992 -1.382 2.232 1 93.44 169 ALA A O 1
ATOM 1312 N N . ILE A 1 170 ? 6.105 -0.159 3.863 1 96.81 170 ILE A N 1
ATOM 1313 C CA . ILE A 1 170 ? 4.883 -0.939 4.023 1 96.81 170 ILE A CA 1
ATOM 1314 C C . ILE A 1 170 ? 3.682 -0.121 3.553 1 96.81 170 ILE A C 1
ATOM 1316 O O . ILE A 1 170 ? 3.42 0.964 4.078 1 96.81 170 ILE A O 1
ATOM 1320 N N . GLY A 1 171 ? 2.959 -0.578 2.582 1 98.25 171 GLY A N 1
ATOM 1321 C CA . GLY A 1 171 ? 1.868 0.164 1.971 1 98.25 171 GLY A CA 1
ATOM 1322 C C . GLY A 1 171 ? 0.68 0.349 2.896 1 98.25 171 GLY A C 1
ATOM 1323 O O . GLY A 1 171 ? 0.554 -0.353 3.902 1 98.25 171 GLY A O 1
ATOM 1324 N N . THR A 1 172 ? -0.149 1.284 2.531 1 98.81 172 THR A N 1
ATOM 1325 C CA . THR A 1 172 ? -1.347 1.608 3.297 1 98.81 172 THR A CA 1
ATOM 1326 C C . THR A 1 172 ? -2.234 0.378 3.459 1 98.81 172 THR A C 1
ATOM 1328 O O . THR A 1 172 ? -2.818 0.163 4.523 1 98.81 172 THR A O 1
ATOM 1331 N N . PHE A 1 173 ? -2.256 -0.443 2.469 1 98.75 173 PHE A N 1
ATOM 1332 C CA . PHE A 1 173 ? -3.111 -1.622 2.418 1 98.75 173 PHE A CA 1
ATOM 1333 C C . PHE A 1 173 ? -2.803 -2.564 3.576 1 98.75 173 PHE A C 1
ATOM 1335 O O . PHE A 1 173 ? -3.705 -3.211 4.113 1 98.75 173 PHE A O 1
ATOM 1342 N N . THR A 1 174 ? -1.565 -2.652 4.004 1 98.5 174 THR A N 1
ATOM 1343 C CA . THR A 1 174 ? -1.175 -3.656 4.988 1 98.5 174 THR A CA 1
ATOM 1344 C C . THR A 1 174 ? -0.936 -3.014 6.352 1 98.5 174 THR A C 1
ATOM 1346 O O . THR A 1 174 ? -1.206 -3.623 7.387 1 98.5 174 THR A O 1
ATOM 1349 N N . VAL A 1 175 ? -0.502 -1.744 6.375 1 98.19 175 VAL A N 1
ATOM 1350 C CA . VAL A 1 175 ? -0.174 -1.109 7.648 1 98.19 175 VAL A CA 1
ATOM 1351 C C . VAL A 1 175 ? -1.456 -0.804 8.422 1 98.19 175 VAL A C 1
ATOM 1353 O O . VAL A 1 175 ? -1.488 -0.911 9.648 1 98.19 175 VAL A O 1
ATOM 1356 N N . VAL A 1 176 ? -2.559 -0.47 7.789 1 98.75 176 VAL A N 1
ATOM 1357 C CA . VAL A 1 176 ? -3.777 0 8.438 1 98.75 176 VAL A CA 1
ATOM 1358 C C . VAL A 1 176 ? -4.375 -1.119 9.281 1 98.75 176 VAL A C 1
ATOM 1360 O O . VAL A 1 176 ? -4.535 -0.969 10.5 1 98.75 176 VAL A O 1
ATOM 1363 N N . PRO A 1 177 ? -4.664 -2.312 8.688 1 98.69 177 PRO A N 1
ATOM 1364 C CA . PRO A 1 177 ? -5.254 -3.342 9.547 1 98.69 177 PRO A CA 1
ATOM 1365 C C . PRO A 1 177 ? -4.305 -3.807 10.648 1 98.69 177 PRO A C 1
ATOM 1367 O O . PRO A 1 177 ? -4.75 -4.172 11.742 1 98.69 177 PRO A O 1
ATOM 1370 N N . THR A 1 178 ? -2.988 -3.787 10.383 1 98.56 178 THR A N 1
ATOM 1371 C CA . THR A 1 178 ? -2.006 -4.164 11.391 1 98.56 178 THR A CA 1
ATOM 1372 C C . THR A 1 178 ? -2.094 -3.244 12.602 1 98.56 178 THR A C 1
ATOM 1374 O O . THR A 1 178 ? -2.137 -3.711 13.742 1 98.56 178 THR A O 1
ATOM 1377 N N . MET A 1 179 ? -2.172 -1.932 12.344 1 98.69 179 MET A N 1
ATOM 1378 C CA . MET A 1 179 ? -2.201 -0.969 13.438 1 98.69 179 MET A CA 1
ATOM 1379 C C . MET A 1 179 ? -3.557 -0.981 14.141 1 98.69 179 MET A C 1
ATOM 1381 O O . MET A 1 179 ? -3.637 -0.795 15.352 1 98.69 179 MET A O 1
ATOM 1385 N N . VAL A 1 180 ? -4.629 -1.147 13.367 1 98.69 180 VAL A N 1
ATOM 1386 C CA . VAL A 1 180 ? -5.973 -1.24 13.93 1 98.69 180 VAL A CA 1
ATOM 1387 C C . VAL A 1 180 ? -6.023 -2.361 14.961 1 98.69 180 VAL A C 1
ATOM 1389 O O . VAL A 1 180 ? -6.59 -2.188 16.047 1 98.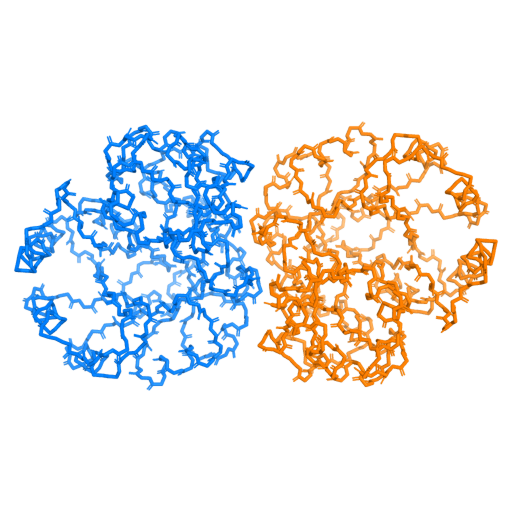69 180 VAL A O 1
ATOM 1392 N N . ASP A 1 181 ? -5.41 -3.484 14.664 1 98.44 181 ASP A N 1
ATOM 1393 C CA . ASP A 1 181 ? -5.445 -4.648 15.547 1 98.44 181 ASP A CA 1
ATOM 1394 C C . ASP A 1 181 ? -4.535 -4.445 16.75 1 98.44 181 ASP A C 1
ATOM 1396 O O . ASP A 1 181 ? -4.664 -5.152 17.766 1 98.44 181 ASP A O 1
ATOM 1400 N N . ALA A 1 182 ? -3.617 -3.494 16.688 1 98 182 ALA A N 1
ATOM 1401 C CA . ALA A 1 182 ? -2.559 -3.367 17.688 1 98 182 ALA A CA 1
ATOM 1402 C C . ALA A 1 182 ? -3.014 -2.508 18.859 1 98 182 ALA A C 1
ATOM 1404 O O . ALA A 1 182 ? -2.379 -2.506 19.922 1 98 182 ALA A O 1
ATOM 1405 N N . VAL A 1 183 ? -4.086 -1.712 18.688 1 98.62 183 VAL A N 1
ATOM 1406 C CA . VAL A 1 183 ? -4.477 -0.758 19.719 1 98.62 183 VAL A CA 1
ATOM 1407 C C . VAL A 1 183 ? -5.988 -0.805 19.938 1 98.62 183 VAL A C 1
ATOM 1409 O O . VAL A 1 183 ? -6.707 -1.425 19.141 1 98.62 183 VAL A O 1
ATOM 1412 N N . ASP A 1 184 ? -6.492 -0.087 20.969 1 98.44 184 ASP A N 1
ATOM 1413 C CA . ASP A 1 184 ? -7.906 -0.143 21.312 1 98.44 184 ASP A CA 1
ATOM 1414 C C . ASP A 1 184 ? -8.625 1.146 20.906 1 98.44 184 ASP A C 1
ATOM 1416 O O . ASP A 1 184 ? -9.844 1.167 20.781 1 98.44 184 ASP A O 1
ATOM 1420 N N . ILE A 1 185 ? -7.883 2.209 20.734 1 98.69 185 ILE A N 1
ATOM 1421 C CA . ILE A 1 185 ? -8.492 3.486 20.375 1 98.69 185 ILE A CA 1
ATOM 1422 C C . ILE A 1 185 ? -8.625 3.594 18.859 1 98.69 185 ILE A C 1
ATOM 1424 O O . ILE A 1 185 ? -8.031 2.809 18.125 1 98.69 185 ILE A O 1
ATOM 1428 N N . PRO A 1 186 ? -9.438 4.555 18.344 1 98.69 186 PRO A N 1
ATOM 1429 C CA . PRO A 1 186 ? -9.664 4.656 16.891 1 98.69 186 PRO A CA 1
ATOM 1430 C C . PRO A 1 186 ? -8.375 4.918 16.125 1 98.69 186 PRO A C 1
ATOM 1432 O O . PRO A 1 186 ? -7.523 5.695 16.562 1 98.69 186 PRO A O 1
ATOM 1435 N N . VAL A 1 187 ? -8.258 4.242 15.016 1 98.88 187 VAL A N 1
ATOM 1436 C CA . VAL A 1 187 ? -7.152 4.449 14.086 1 98.88 187 VAL A CA 1
ATOM 1437 C C . VAL A 1 187 ? -7.68 5.008 12.766 1 98.88 187 VAL A C 1
ATOM 1439 O O . VAL A 1 187 ? -8.672 4.508 12.227 1 98.88 187 VAL A O 1
ATOM 1442 N N . MET A 1 188 ? -7.105 6.062 12.297 1 98.88 188 MET A N 1
ATOM 1443 C CA . MET A 1 188 ? -7.395 6.605 10.977 1 98.88 188 MET A CA 1
ATOM 1444 C C . MET A 1 188 ? -6.375 6.117 9.953 1 98.88 188 MET A C 1
ATOM 1446 O O . MET A 1 188 ? -5.223 5.844 10.297 1 98.88 188 MET A O 1
ATOM 1450 N N . ALA A 1 189 ? -6.809 5.98 8.727 1 98.88 189 ALA A N 1
ATOM 1451 C CA . ALA A 1 189 ? -5.926 5.605 7.629 1 98.88 189 ALA A CA 1
ATOM 1452 C C . ALA A 1 189 ? -5.402 6.84 6.898 1 98.88 189 ALA A C 1
ATOM 1454 O O . ALA A 1 189 ? -6.148 7.797 6.676 1 98.88 189 ALA A O 1
ATOM 1455 N N . THR A 1 190 ? -4.141 6.793 6.559 1 98.75 190 THR A N 1
ATOM 1456 C CA . THR A 1 190 ? -3.566 7.855 5.742 1 98.75 190 THR A CA 1
ATOM 1457 C C . THR A 1 190 ? -2.594 7.281 4.715 1 98.75 190 THR A C 1
ATOM 1459 O O . THR A 1 190 ? -1.91 6.289 4.984 1 98.75 190 THR A O 1
ATOM 1462 N N . GLY A 1 191 ? -2.598 7.898 3.549 1 98.56 191 GLY A N 1
ATOM 1463 C CA . GLY A 1 191 ? -1.731 7.516 2.447 1 98.56 191 GLY A CA 1
ATOM 1464 C C . GLY A 1 191 ? -2.494 7.004 1.238 1 98.56 191 GLY A C 1
ATOM 1465 O O . GLY A 1 191 ? -3.02 5.891 1.253 1 98.56 191 GLY A O 1
ATOM 1466 N N . GLY A 1 192 ? -2.568 7.805 0.242 1 98.56 192 GLY A N 1
ATOM 1467 C CA . GLY A 1 192 ? -3.09 7.344 -1.035 1 98.56 192 GLY A CA 1
ATOM 1468 C C . GLY A 1 192 ? -4.598 7.449 -1.137 1 98.56 192 GLY A C 1
ATOM 1469 O O . GLY A 1 192 ? -5.199 6.945 -2.09 1 98.56 192 GLY A O 1
ATOM 1470 N N . ILE A 1 193 ? -5.27 8.109 -0.197 1 98.81 193 ILE A N 1
ATOM 1471 C CA . ILE A 1 193 ? -6.723 8.219 -0.223 1 98.81 193 ILE A CA 1
ATOM 1472 C C . ILE A 1 193 ? -7.133 9.477 -0.987 1 98.81 193 ILE A C 1
ATOM 1474 O O . ILE A 1 193 ? -6.953 10.594 -0.498 1 98.81 193 ILE A O 1
ATOM 1478 N N . ASN A 1 194 ? -7.742 9.258 -2.201 1 98.69 194 ASN A N 1
ATOM 1479 C CA . ASN A 1 194 ? -7.957 10.398 -3.086 1 98.69 194 ASN A CA 1
ATOM 1480 C C . ASN A 1 194 ? -9.383 10.43 -3.627 1 98.69 194 ASN A C 1
ATOM 1482 O O . ASN A 1 194 ? -9.805 11.414 -4.238 1 98.69 194 ASN A O 1
ATOM 1486 N N . ASP A 1 195 ? -10.109 9.352 -3.424 1 98.44 195 ASP A N 1
ATOM 1487 C CA . ASP A 1 195 ? -11.492 9.289 -3.889 1 98.44 195 ASP A CA 1
ATOM 1488 C C . ASP A 1 195 ? -12.328 8.367 -3.006 1 98.44 195 ASP A C 1
ATOM 1490 O O . ASP A 1 195 ? -11.852 7.871 -1.984 1 98.44 195 ASP A O 1
ATOM 1494 N N . ARG A 1 196 ? -13.586 8.18 -3.4 1 97.94 196 ARG A N 1
ATOM 1495 C CA . ARG A 1 196 ? -14.539 7.414 -2.604 1 97.94 196 ARG A CA 1
ATOM 1496 C C . ARG A 1 196 ? -14.078 5.969 -2.439 1 97.94 196 ARG A C 1
ATOM 1498 O O . ARG A 1 196 ? -14.273 5.367 -1.381 1 97.94 196 ARG A O 1
ATOM 1505 N N . ARG A 1 197 ? -13.523 5.336 -3.467 1 98.25 197 ARG A N 1
ATOM 1506 C CA . ARG A 1 197 ? -13.016 3.971 -3.389 1 98.25 197 ARG A CA 1
ATOM 1507 C C . ARG A 1 197 ? -11.977 3.834 -2.289 1 98.25 197 ARG A C 1
ATOM 1509 O O . ARG A 1 197 ? -11.984 2.865 -1.527 1 98.25 197 ARG A O 1
ATOM 1516 N N . GLY A 1 198 ? -11.039 4.848 -2.236 1 98.69 198 GLY A N 1
ATOM 1517 C CA . GLY A 1 198 ? -10.039 4.84 -1.185 1 98.69 198 GLY A CA 1
ATOM 1518 C C . GLY A 1 198 ? -10.633 4.926 0.208 1 98.69 198 GLY A C 1
ATOM 1519 O O . GLY A 1 198 ? -10.164 4.254 1.13 1 98.69 198 GLY A O 1
ATOM 1520 N N . VAL A 1 199 ? -11.648 5.762 0.364 1 98.56 199 VAL A N 1
ATOM 1521 C CA . VAL A 1 199 ? -12.305 5.883 1.658 1 98.56 199 VAL A CA 1
ATOM 1522 C C . VAL A 1 199 ? -12.945 4.551 2.041 1 98.56 199 VAL A C 1
ATOM 1524 O O . VAL A 1 199 ? -12.742 4.051 3.15 1 98.56 199 VAL A O 1
ATOM 1527 N N . LYS A 1 200 ? -13.656 3.939 1.112 1 98.12 200 LYS A N 1
ATOM 1528 C CA . LYS A 1 200 ? -14.305 2.654 1.368 1 98.12 200 LYS A CA 1
ATOM 1529 C C . LYS A 1 200 ? -13.273 1.586 1.727 1 98.12 200 LYS A C 1
ATOM 1531 O O . LYS A 1 200 ? -13.5 0.778 2.629 1 98.12 200 LYS A O 1
ATOM 1536 N N . ALA A 1 201 ? -12.203 1.57 1.022 1 98.75 201 ALA A N 1
ATOM 1537 C CA . ALA A 1 201 ? -11.156 0.587 1.275 1 98.75 201 ALA A CA 1
ATOM 1538 C C . ALA A 1 201 ? -10.547 0.776 2.664 1 98.75 201 ALA A C 1
ATOM 1540 O O . ALA A 1 201 ? -10.297 -0.199 3.377 1 98.75 201 ALA A O 1
ATOM 1541 N N . ALA A 1 202 ? -10.289 2.031 3.045 1 98.75 202 ALA A N 1
ATOM 1542 C CA . ALA A 1 202 ? -9.75 2.316 4.375 1 98.75 202 ALA A CA 1
ATOM 1543 C C . ALA A 1 202 ? -10.664 1.76 5.465 1 98.75 202 ALA A C 1
ATOM 1545 O O . ALA A 1 202 ? -10.195 1.11 6.402 1 98.75 202 ALA A O 1
ATOM 1546 N N . PHE A 1 203 ? -11.93 1.979 5.352 1 98.19 203 PHE A N 1
ATOM 1547 C CA . PHE A 1 203 ? -12.883 1.485 6.336 1 98.19 203 PHE A CA 1
ATOM 1548 C C . PHE A 1 203 ? -12.961 -0.037 6.301 1 98.19 203 PHE A C 1
ATOM 1550 O O . PHE A 1 203 ? -13.07 -0.683 7.344 1 98.19 203 PHE A O 1
ATOM 1557 N N . ALA A 1 204 ? -12.883 -0.6 5.113 1 98.12 204 ALA A N 1
ATOM 1558 C CA . ALA A 1 204 ? -12.875 -2.055 4.992 1 98.12 204 ALA A CA 1
ATOM 1559 C C . ALA A 1 204 ? -11.688 -2.658 5.738 1 98.12 204 ALA A C 1
ATOM 1561 O O . ALA A 1 204 ? -11.789 -3.754 6.293 1 98.12 204 ALA A O 1
ATOM 1562 N N . LEU A 1 205 ? -10.625 -1.948 5.793 1 98.62 205 LEU A N 1
ATOM 1563 C CA . LEU A 1 205 ? -9.398 -2.43 6.43 1 98.62 205 LEU A CA 1
ATOM 1564 C C . LEU A 1 205 ? -9.469 -2.254 7.941 1 98.62 205 LEU A C 1
ATOM 1566 O O . LEU A 1 205 ? -8.562 -2.682 8.664 1 98.62 205 LEU A O 1
ATOM 1570 N N . GLY A 1 206 ? -10.461 -1.567 8.438 1 97.81 206 GLY A N 1
ATOM 1571 C CA . GLY A 1 206 ? -10.703 -1.483 9.867 1 97.81 206 GLY A CA 1
ATOM 1572 C C . GLY A 1 206 ? -10.523 -0.083 10.422 1 97.81 206 GLY A C 1
ATOM 1573 O O . GLY A 1 206 ? -10.789 0.165 11.594 1 97.81 206 GLY A O 1
ATOM 1574 N N . ALA A 1 207 ? -10.055 0.866 9.57 1 98.5 207 ALA A N 1
ATOM 1575 C CA . ALA A 1 207 ? -9.922 2.242 10.031 1 98.5 207 ALA A CA 1
ATOM 1576 C C . ALA A 1 207 ? -11.273 2.834 10.406 1 98.5 207 ALA A C 1
ATOM 1578 O O . ALA A 1 207 ? -12.297 2.486 9.812 1 98.5 207 ALA A O 1
ATOM 1579 N N . GLU A 1 208 ? -11.25 3.76 11.344 1 98.25 208 GLU A N 1
ATOM 1580 C CA . GLU A 1 208 ? -12.492 4.406 11.773 1 98.25 208 GLU A CA 1
ATOM 1581 C C . GLU A 1 208 ? -12.609 5.812 11.203 1 98.25 208 GLU A C 1
ATOM 1583 O O . GLU A 1 208 ? -13.516 6.562 11.555 1 98.25 208 GLU A O 1
ATOM 1588 N N . GLY A 1 209 ? -11.719 6.215 10.367 1 98.25 209 GLY A N 1
ATOM 1589 C CA . GLY A 1 209 ? -11.695 7.492 9.672 1 98.25 209 GLY A CA 1
ATOM 1590 C C . GLY A 1 209 ? -10.547 7.609 8.688 1 98.25 209 GLY A C 1
ATOM 1591 O O . GLY A 1 209 ? -9.742 6.688 8.547 1 98.25 209 GLY A O 1
ATOM 1592 N N . VAL A 1 210 ? -10.547 8.719 8.008 1 98.75 210 VAL A N 1
ATOM 1593 C CA . VAL A 1 210 ? -9.508 8.953 7.008 1 98.75 210 VAL A CA 1
ATOM 1594 C C . VAL A 1 210 ? -8.82 10.289 7.281 1 98.75 210 VAL A C 1
ATOM 1596 O O . VAL A 1 210 ? -9.453 11.242 7.73 1 98.75 210 VAL A O 1
ATOM 1599 N N . TYR A 1 211 ? -7.547 10.305 7.164 1 98.88 211 TYR A N 1
ATOM 1600 C CA . TYR A 1 211 ? -6.621 11.43 7.262 1 98.88 211 TYR A CA 1
ATOM 1601 C C . TYR A 1 211 ? -6.004 11.742 5.906 1 98.88 211 TYR A C 1
ATOM 1603 O O . TYR A 1 211 ? -5.141 11.008 5.422 1 98.88 211 TYR A O 1
ATOM 1611 N N . ILE A 1 212 ? -6.445 12.867 5.223 1 98.94 212 ILE A N 1
ATOM 1612 C CA . ILE A 1 212 ? -6.211 13.055 3.797 1 98.94 212 ILE A CA 1
ATOM 1613 C C . ILE A 1 212 ? -5.422 14.344 3.57 1 98.94 212 ILE A C 1
ATOM 1615 O O . ILE A 1 212 ? -5.781 15.398 4.094 1 98.94 212 ILE A O 1
ATOM 1619 N N . GLY A 1 213 ? -4.363 14.242 2.854 1 98.69 213 GLY A N 1
ATOM 1620 C CA . GLY A 1 213 ? -3.549 15.391 2.494 1 98.69 213 GLY A CA 1
ATOM 1621 C C . GLY A 1 213 ? -3.678 15.781 1.033 1 98.69 213 GLY A C 1
ATOM 1622 O O . GLY A 1 213 ? -4.496 16.625 0.683 1 98.69 213 GLY A O 1
ATOM 1623 N N . THR A 1 214 ? -3.135 15.008 0.103 1 98.81 214 THR A N 1
ATOM 1624 C CA . THR A 1 214 ? -2.955 15.32 -1.311 1 98.81 214 THR A CA 1
ATOM 1625 C C . THR A 1 214 ? -4.285 15.695 -1.955 1 98.81 214 THR A C 1
ATOM 1627 O O . THR A 1 214 ? -4.375 16.688 -2.672 1 98.81 214 THR A O 1
ATOM 1630 N N . ARG A 1 215 ? -5.309 14.961 -1.744 1 98.88 215 ARG A N 1
ATOM 1631 C CA . ARG A 1 215 ? -6.57 15.219 -2.43 1 98.88 215 ARG A CA 1
ATOM 1632 C C . ARG A 1 215 ? -7.125 16.594 -2.062 1 98.88 215 ARG A C 1
ATOM 1634 O O . ARG A 1 215 ? -7.77 17.25 -2.885 1 98.88 215 ARG A O 1
ATOM 1641 N N . PHE A 1 216 ? -6.859 17.062 -0.873 1 98.94 216 PHE A N 1
ATOM 1642 C CA . PHE A 1 216 ? -7.387 18.344 -0.413 1 98.94 216 PHE A CA 1
ATOM 1643 C C . PHE A 1 216 ? -6.566 19.5 -0.974 1 98.94 216 PHE A C 1
ATOM 1645 O O . PHE A 1 216 ? -7.02 20.641 -0.97 1 98.94 216 PHE A O 1
ATOM 1652 N N . ILE A 1 217 ? -5.301 19.25 -1.407 1 98.88 217 ILE A N 1
ATOM 1653 C CA . ILE A 1 217 ? -4.508 20.281 -2.057 1 98.88 217 ILE A CA 1
ATOM 1654 C C . ILE A 1 217 ? -5.234 20.781 -3.301 1 98.88 217 ILE A C 1
ATOM 1656 O O . ILE A 1 217 ? -5.203 21.984 -3.605 1 98.88 217 ILE A O 1
ATOM 1660 N N . VAL A 1 218 ? -5.934 19.844 -3.953 1 98.75 218 VAL A N 1
ATOM 1661 C CA . VAL A 1 218 ? -6.555 20.125 -5.242 1 98.75 218 VAL A CA 1
ATOM 1662 C C . VAL A 1 218 ? -8.016 20.5 -5.035 1 98.75 218 VAL A C 1
ATOM 1664 O O . VAL A 1 218 ? -8.914 19.875 -5.602 1 98.75 218 VAL A O 1
ATOM 1667 N N . THR A 1 219 ? -8.297 21.484 -4.234 1 98.88 219 THR A N 1
ATOM 1668 C CA . THR A 1 219 ? -9.609 22.094 -4.02 1 98.88 219 THR A CA 1
ATOM 1669 C C . THR A 1 219 ? -9.531 23.609 -4.234 1 98.88 219 THR A C 1
ATOM 1671 O O . THR A 1 219 ? -8.453 24.188 -4.176 1 98.88 219 THR A O 1
ATOM 1674 N N . LYS A 1 220 ? -10.68 24.219 -4.461 1 98.81 220 LYS A N 1
ATOM 1675 C CA . LYS A 1 220 ? -10.742 25.641 -4.762 1 98.81 220 LYS A CA 1
ATOM 1676 C C . LYS A 1 220 ? -10.258 26.484 -3.578 1 98.81 220 LYS A C 1
ATOM 1678 O O . LYS A 1 220 ? -9.617 27.516 -3.764 1 98.81 220 LYS A O 1
ATOM 1683 N N . GLU A 1 221 ? -10.508 26 -2.326 1 98.88 221 GLU A N 1
ATOM 1684 C CA . GLU A 1 221 ? -10.234 26.797 -1.126 1 98.88 221 GLU A CA 1
ATOM 1685 C C . GLU A 1 221 ? -8.773 26.672 -0.7 1 98.88 221 GLU A C 1
ATOM 1687 O O . GLU A 1 221 ? -8.273 27.5 0.065 1 98.88 221 GLU A O 1
ATOM 1692 N N . ASN A 1 222 ? -8.07 25.594 -1.152 1 98.88 222 ASN A N 1
ATOM 1693 C CA . ASN A 1 222 ? -6.691 25.391 -0.724 1 98.88 222 ASN A CA 1
ATOM 1694 C C . ASN A 1 222 ? -5.77 26.469 -1.277 1 98.88 222 ASN A C 1
ATOM 1696 O O . ASN A 1 222 ? -5.895 26.859 -2.438 1 98.88 222 ASN A O 1
ATOM 1700 N N . PRO A 1 223 ? -4.793 26.922 -0.544 1 98.69 223 PRO A N 1
ATOM 1701 C CA . PRO A 1 223 ? -3.979 28.062 -0.959 1 98.69 223 PRO A CA 1
ATOM 1702 C C . PRO A 1 223 ? -2.873 27.672 -1.939 1 98.69 223 PRO A C 1
ATOM 1704 O O . PRO A 1 223 ? -2.16 28.547 -2.445 1 98.69 223 PRO A O 1
ATOM 1707 N N . ALA A 1 224 ? -2.662 26.391 -2.236 1 98.81 224 ALA A N 1
ATOM 1708 C CA . ALA A 1 224 ? -1.672 26.016 -3.24 1 98.81 224 ALA A CA 1
ATOM 1709 C C . ALA A 1 224 ? -1.925 26.734 -4.559 1 98.81 224 ALA A C 1
ATOM 1711 O O . ALA A 1 224 ? -3.072 27.031 -4.902 1 98.81 224 ALA A O 1
ATOM 1712 N N . SER A 1 225 ? -0.881 27.016 -5.305 1 98.69 225 SER A N 1
ATOM 1713 C CA . SER A 1 225 ? -0.982 27.75 -6.566 1 98.69 225 SER A CA 1
ATOM 1714 C C . SER A 1 225 ? -1.811 26.969 -7.582 1 98.69 225 SER A C 1
ATOM 1716 O O . SER A 1 225 ? -1.852 25.734 -7.547 1 98.69 225 SER A O 1
ATOM 1718 N N . GLU A 1 226 ? -2.43 27.703 -8.484 1 98.38 226 GLU A N 1
ATOM 1719 C CA . GLU A 1 226 ? -3.193 27.078 -9.562 1 98.38 226 GLU A CA 1
ATOM 1720 C C . GLU A 1 226 ? -2.297 26.219 -10.438 1 98.38 226 GLU A C 1
ATOM 1722 O O . GLU A 1 226 ? -2.723 25.156 -10.914 1 98.38 226 GLU A O 1
ATOM 1727 N N . ILE A 1 227 ? -1.097 26.672 -10.594 1 98.12 227 ILE A N 1
ATOM 1728 C CA . ILE A 1 227 ? -0.126 25.922 -11.391 1 98.12 227 ILE A CA 1
ATOM 1729 C C . ILE A 1 227 ? 0.126 24.562 -10.758 1 98.12 227 ILE A C 1
ATOM 1731 O O . ILE A 1 227 ? 0.173 23.547 -11.453 1 98.12 227 ILE A O 1
ATOM 1735 N N . THR A 1 228 ? 0.28 24.531 -9.516 1 98.56 228 THR A N 1
ATOM 1736 C CA . THR A 1 228 ? 0.519 23.297 -8.781 1 98.56 228 THR A CA 1
ATOM 1737 C C . THR A 1 228 ? -0.696 22.375 -8.867 1 98.56 228 THR A C 1
ATOM 1739 O O . THR A 1 228 ? -0.559 21.188 -9.133 1 98.56 228 THR A O 1
ATOM 1742 N N . LYS A 1 229 ? -1.894 22.922 -8.625 1 98.81 229 LYS A N 1
ATOM 1743 C CA . LYS A 1 229 ? -3.113 22.125 -8.695 1 98.81 229 LYS A CA 1
ATOM 1744 C C . LYS A 1 229 ? -3.275 21.484 -10.07 1 98.81 229 LYS A C 1
ATOM 1746 O O . LYS A 1 229 ? -3.582 20.297 -10.18 1 98.81 229 LYS A O 1
ATOM 1751 N N . LYS A 1 230 ? -3.027 22.281 -11.055 1 98.5 230 LYS A N 1
ATOM 1752 C CA . LYS A 1 230 ? -3.131 21.781 -12.422 1 98.5 230 LYS A CA 1
ATOM 1753 C C . LYS A 1 230 ? -2.105 20.688 -12.688 1 98.5 230 LYS A C 1
ATOM 1755 O O . LYS A 1 230 ? -2.422 19.672 -13.32 1 98.5 230 LYS A O 1
ATOM 1760 N N . LYS A 1 231 ? -0.917 20.906 -12.203 1 98.44 231 LYS A N 1
ATOM 1761 C CA . LYS A 1 231 ? 0.141 19.906 -12.383 1 98.44 231 LYS A CA 1
ATOM 1762 C C . LYS A 1 231 ? -0.236 18.578 -11.734 1 98.44 231 LYS A C 1
ATOM 1764 O O . LYS A 1 231 ? 0.013 17.516 -12.305 1 98.44 231 LYS A O 1
ATOM 1769 N N . ILE A 1 232 ? -0.822 18.578 -10.57 1 98.75 232 ILE A N 1
ATOM 1770 C CA . ILE A 1 232 ? -1.242 17.375 -9.883 1 98.75 232 ILE A CA 1
ATOM 1771 C C . ILE A 1 232 ? -2.32 16.656 -10.703 1 98.75 232 ILE A C 1
ATOM 1773 O O . ILE A 1 232 ? -2.24 15.453 -10.93 1 98.75 232 ILE A O 1
ATOM 1777 N N . VAL A 1 233 ? -3.311 17.422 -11.258 1 98.62 233 VAL A N 1
ATOM 1778 C CA . VAL A 1 233 ? -4.441 16.859 -12 1 98.62 233 VAL A CA 1
ATOM 1779 C C . VAL A 1 233 ? -3.945 16.219 -13.289 1 98.62 233 VAL A C 1
ATOM 1781 O O . VAL A 1 233 ? -4.484 15.203 -13.727 1 98.62 233 VAL A O 1
ATOM 1784 N N . GLU A 1 234 ? -2.863 16.781 -13.812 1 98 234 GLU A N 1
ATOM 1785 C CA . GLU A 1 234 ? -2.381 16.359 -15.117 1 98 234 GLU A CA 1
ATOM 1786 C C . GLU A 1 234 ? -1.323 15.266 -14.984 1 98 234 GLU A C 1
ATOM 1788 O O . GLU A 1 234 ? -0.827 14.742 -15.984 1 98 234 GLU A O 1
ATOM 1793 N N . SER A 1 235 ? -0.991 14.93 -13.781 1 97.94 235 SER A N 1
ATOM 1794 C CA . SER A 1 235 ? 0.084 13.969 -13.547 1 97.94 235 SER A CA 1
ATOM 1795 C C . SER A 1 235 ? -0.462 12.641 -13.039 1 97.94 235 SER A C 1
ATOM 1797 O O . SER A 1 235 ? -1.661 12.516 -12.789 1 97.94 235 SER A O 1
ATOM 1799 N N . GLY A 1 236 ? 0.377 11.617 -13.008 1 96.75 236 GLY A N 1
ATOM 1800 C CA . GLY A 1 236 ? 0.109 10.297 -12.453 1 96.75 236 GLY A CA 1
ATOM 1801 C C . GLY A 1 236 ? 1.312 9.688 -11.766 1 96.75 236 GLY A C 1
ATOM 1802 O O . GLY A 1 236 ? 2.35 10.336 -11.617 1 96.75 236 GLY A O 1
ATOM 1803 N N . CYS A 1 237 ? 1.082 8.508 -11.273 1 94.25 237 CYS A N 1
ATOM 1804 C CA . CYS A 1 237 ? 2.125 7.832 -10.508 1 94.25 237 CYS A CA 1
ATOM 1805 C C . CYS A 1 237 ? 3.4 7.695 -11.336 1 94.25 237 CYS A C 1
ATOM 1807 O O . CYS A 1 237 ? 4.5 7.68 -10.781 1 94.25 237 CYS A O 1
ATOM 1809 N N . ASP A 1 238 ? 3.318 7.66 -12.648 1 92.5 238 ASP A N 1
ATOM 1810 C CA . ASP A 1 238 ? 4.473 7.531 -13.531 1 92.5 238 ASP A CA 1
ATOM 1811 C C . ASP A 1 238 ? 5.297 8.812 -13.555 1 92.5 238 ASP A C 1
ATOM 1813 O O . ASP A 1 238 ? 6.445 8.812 -14 1 92.5 238 ASP A O 1
ATOM 1817 N N . ASP A 1 239 ? 4.75 9.883 -13.062 1 96.62 239 ASP A N 1
ATOM 1818 C CA . ASP A 1 239 ? 5.414 11.18 -13.062 1 96.62 239 ASP A CA 1
ATOM 1819 C C . ASP A 1 239 ? 6.066 11.469 -11.711 1 96.62 239 ASP A C 1
ATOM 1821 O O . ASP A 1 239 ? 6.617 12.547 -11.5 1 96.62 239 ASP A O 1
ATOM 1825 N N . ILE A 1 240 ? 6.02 10.586 -10.789 1 97.5 240 ILE A N 1
ATOM 1826 C CA . ILE A 1 240 ? 6.527 10.805 -9.438 1 97.5 240 ILE A CA 1
ATOM 1827 C C . ILE A 1 240 ? 7.926 10.211 -9.312 1 97.5 240 ILE A C 1
ATOM 1829 O O . ILE A 1 240 ? 8.195 9.117 -9.82 1 97.5 240 ILE A O 1
ATOM 1833 N N . GLU A 1 241 ? 8.789 10.883 -8.672 1 97.44 241 GLU A N 1
ATOM 1834 C CA . GLU A 1 241 ? 10.141 10.383 -8.445 1 97.44 241 GLU A CA 1
ATOM 1835 C C . GLU A 1 241 ? 10.609 10.695 -7.023 1 97.44 241 GLU A C 1
ATOM 1837 O O . GLU A 1 241 ? 10.086 11.609 -6.379 1 97.44 241 GLU A O 1
ATOM 1842 N N . PHE A 1 242 ? 11.555 9.914 -6.535 1 97.44 242 PHE A N 1
ATOM 1843 C CA . PHE A 1 242 ? 12.211 10.219 -5.27 1 97.44 242 PHE A CA 1
ATOM 1844 C C . PHE A 1 242 ? 13.133 11.422 -5.418 1 97.44 242 PHE A C 1
ATOM 1846 O O . PHE A 1 242 ? 13.883 11.523 -6.395 1 97.44 242 PHE A O 1
ATOM 1853 N N . VAL A 1 243 ? 13.016 12.305 -4.488 1 98.25 243 VAL A N 1
ATOM 1854 C CA . VAL A 1 243 ? 13.898 13.469 -4.488 1 98.25 243 VAL A CA 1
ATOM 1855 C C . VAL A 1 243 ? 14.797 13.438 -3.252 1 98.25 243 VAL A C 1
ATOM 1857 O O . VAL A 1 243 ? 15.695 14.266 -3.104 1 98.25 243 VAL A O 1
ATOM 1860 N N . SER A 1 244 ? 14.578 12.578 -2.379 1 97.25 244 SER A N 1
ATOM 1861 C CA . SER A 1 244 ? 15.367 12.18 -1.217 1 97.25 244 SER A CA 1
ATOM 1862 C C . SER A 1 244 ? 14.953 10.789 -0.726 1 97.25 244 SER A C 1
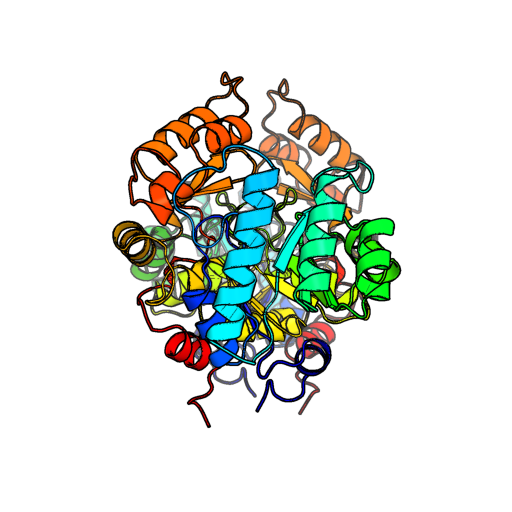ATOM 1864 O O . SER A 1 244 ? 14 10.203 -1.236 1 97.25 244 SER A O 1
ATOM 1866 N N . PRO A 1 245 ? 15.617 10.195 0.295 1 92.69 245 PRO A N 1
ATOM 1867 C CA . PRO A 1 245 ? 15.188 8.898 0.827 1 92.69 245 PRO A CA 1
ATOM 1868 C C . PRO A 1 245 ? 13.805 8.953 1.47 1 92.69 245 PRO A C 1
ATOM 1870 O O . PRO A 1 245 ? 13.148 7.918 1.613 1 92.69 245 PRO A O 1
ATOM 1873 N N . LYS A 1 246 ? 13.32 10.211 1.731 1 94.88 246 LYS A N 1
ATOM 1874 C CA . LYS A 1 246 ? 12.102 10.297 2.533 1 94.88 246 LYS A CA 1
ATOM 1875 C C . LYS A 1 246 ? 11.031 11.109 1.815 1 94.88 246 LYS A C 1
ATOM 1877 O O . LYS A 1 246 ? 9.953 11.352 2.369 1 94.88 246 LYS A O 1
ATOM 1882 N N . GLN A 1 247 ? 11.344 11.5 0.624 1 97.38 247 GLN A N 1
ATOM 1883 C CA . GLN A 1 247 ? 10.375 12.367 -0.036 1 97.38 247 GLN A CA 1
ATOM 1884 C C . GLN A 1 247 ? 10.273 12.039 -1.523 1 97.38 247 GLN A C 1
ATOM 1886 O O . GLN A 1 247 ? 11.258 11.656 -2.152 1 97.38 247 GLN A O 1
ATOM 1891 N N . ARG A 1 248 ? 9.094 12.219 -2.025 1 98.12 248 ARG A N 1
ATOM 1892 C CA . ARG A 1 248 ? 8.773 12.094 -3.445 1 98.12 248 ARG A CA 1
ATOM 1893 C C . ARG A 1 248 ? 8.188 13.391 -3.99 1 98.12 248 ARG A C 1
ATOM 1895 O O . ARG A 1 248 ? 7.695 14.227 -3.229 1 98.12 248 ARG A O 1
ATOM 1902 N N . SER A 1 249 ? 8.328 13.555 -5.293 1 98.62 249 SER A N 1
ATOM 1903 C CA . SER A 1 249 ? 7.781 14.734 -5.965 1 98.62 249 SER A CA 1
ATOM 1904 C C . SER A 1 249 ? 7.305 14.391 -7.375 1 98.62 249 SER A C 1
ATOM 1906 O O . SER A 1 249 ? 7.875 13.516 -8.031 1 98.62 249 SER A O 1
ATOM 1908 N N . ILE A 1 250 ? 6.266 15.07 -7.773 1 98.56 250 ILE A N 1
ATOM 1909 C CA . ILE A 1 250 ? 6.027 15.109 -9.211 1 98.56 250 ILE A CA 1
ATOM 1910 C C . ILE A 1 250 ? 7.25 15.68 -9.922 1 98.56 250 ILE A C 1
ATOM 1912 O O . ILE A 1 250 ? 7.875 16.625 -9.43 1 98.56 250 ILE A O 1
ATOM 1916 N N . ARG A 1 251 ? 7.555 15.172 -11.031 1 97.56 251 ARG A N 1
ATOM 1917 C CA . ARG A 1 251 ? 8.711 15.625 -11.797 1 97.56 251 ARG A CA 1
ATOM 1918 C C . ARG A 1 251 ? 8.547 17.078 -12.219 1 97.56 251 ARG A C 1
ATOM 1920 O O . ARG A 1 251 ? 7.516 17.469 -12.773 1 97.56 251 ARG A O 1
ATOM 1927 N N . THR A 1 252 ? 9.375 17.891 -11.859 1 95.44 252 THR A N 1
ATOM 1928 C CA . THR A 1 252 ? 9.625 19.266 -12.266 1 95.44 252 THR A CA 1
ATOM 1929 C C . THR A 1 252 ? 11.117 19.5 -12.516 1 95.44 252 THR A C 1
ATOM 1931 O O . THR A 1 252 ? 11.922 18.578 -12.352 1 95.44 252 THR A O 1
ATOM 1934 N N . GLN A 1 253 ? 11.445 20.641 -12.93 1 94.62 253 GLN A N 1
ATOM 1935 C CA . GLN A 1 253 ? 12.867 20.922 -13.148 1 94.62 253 GLN A CA 1
ATOM 1936 C C . GLN A 1 253 ? 13.664 20.75 -11.867 1 94.62 253 GLN A C 1
ATOM 1938 O O . GLN A 1 253 ? 14.695 20.078 -11.859 1 94.62 253 GLN A O 1
ATOM 1943 N N . ALA A 1 254 ? 13.219 21.344 -10.828 1 96.44 254 ALA A N 1
ATOM 1944 C CA . ALA A 1 254 ? 13.891 21.234 -9.539 1 96.44 254 ALA A CA 1
ATOM 1945 C C . ALA A 1 254 ? 13.891 19.812 -9.023 1 96.44 254 ALA A C 1
ATOM 1947 O O . ALA A 1 254 ? 14.898 19.328 -8.5 1 96.44 254 ALA A O 1
ATOM 1948 N N . ALA A 1 255 ? 12.781 19.094 -9.141 1 97.69 255 ALA A N 1
ATOM 1949 C CA . ALA A 1 255 ? 12.664 17.719 -8.688 1 97.69 255 ALA A CA 1
ATOM 1950 C C . ALA A 1 255 ? 13.617 16.797 -9.453 1 97.69 255 ALA A C 1
ATOM 1952 O O . ALA A 1 255 ? 14.219 15.898 -8.867 1 97.69 255 ALA A O 1
ATOM 1953 N N . ASP A 1 256 ? 13.742 17.094 -10.734 1 97.75 256 ASP A N 1
ATOM 1954 C CA . ASP A 1 256 ? 14.633 16.281 -11.562 1 97.75 256 ASP A CA 1
ATOM 1955 C C . ASP A 1 256 ? 16.094 16.422 -11.109 1 97.75 256 ASP A C 1
ATOM 1957 O O . ASP A 1 256 ? 16.844 15.453 -11.117 1 97.75 256 ASP A O 1
ATOM 1961 N N . ILE A 1 257 ? 16.438 17.641 -10.75 1 97.38 257 ILE A N 1
ATOM 1962 C CA . ILE A 1 257 ? 17.797 17.875 -10.25 1 97.38 257 ILE A CA 1
ATOM 1963 C C . ILE A 1 257 ? 18 17.109 -8.945 1 97.38 257 ILE A C 1
ATOM 1965 O O . ILE A 1 257 ? 18.984 16.391 -8.797 1 97.38 257 ILE A O 1
ATOM 1969 N N . LEU A 1 258 ? 17.094 17.188 -8.031 1 98.12 258 LEU A N 1
ATOM 1970 C CA . LEU A 1 258 ? 17.188 16.5 -6.746 1 98.12 258 LEU A CA 1
ATOM 1971 C C . LEU A 1 258 ? 17.156 14.992 -6.945 1 98.12 258 LEU A C 1
ATOM 1973 O O . LEU A 1 258 ? 17.906 14.258 -6.285 1 98.12 258 LEU A O 1
ATOM 1977 N N . GLY A 1 259 ? 16.266 14.531 -7.812 1 98.06 259 GLY A N 1
ATOM 1978 C CA . GLY A 1 259 ? 16.188 13.109 -8.125 1 98.06 259 GLY A CA 1
ATOM 1979 C C . GLY A 1 259 ? 17.484 12.547 -8.672 1 98.06 259 GLY A C 1
ATOM 1980 O O . GLY A 1 259 ? 17.891 11.438 -8.297 1 98.06 259 GLY A O 1
ATOM 1981 N N . SER A 1 260 ? 18.141 13.328 -9.562 1 97.81 260 SER A N 1
ATOM 1982 C CA . SER A 1 260 ? 19.422 12.914 -10.125 1 97.81 260 SER A CA 1
ATOM 1983 C C . SER A 1 260 ? 20.484 12.797 -9.031 1 97.81 260 SER A C 1
ATOM 1985 O O . SER A 1 260 ? 21.312 11.875 -9.055 1 97.81 260 SER A O 1
ATOM 1987 N N . LEU A 1 261 ? 20.422 13.727 -8.109 1 97.12 261 LEU A N 1
ATOM 1988 C CA . LEU A 1 261 ? 21.359 13.672 -6.984 1 97.12 261 LEU A CA 1
ATOM 1989 C C . LEU A 1 261 ? 21.078 12.461 -6.098 1 97.12 261 LEU A C 1
ATOM 1991 O O . LEU A 1 261 ? 22 11.812 -5.609 1 97.12 261 LEU A O 1
ATOM 1995 N N . TYR A 1 262 ? 19.875 12.141 -5.906 1 97.06 262 TYR A N 1
ATOM 1996 C CA . TYR A 1 262 ? 19.469 11.008 -5.078 1 97.06 262 TYR A CA 1
ATOM 1997 C C . TYR A 1 262 ? 19.969 9.695 -5.668 1 97.06 262 TYR A C 1
ATOM 1999 O O . TYR A 1 262 ? 20.391 8.797 -4.934 1 97.06 262 TYR A O 1
ATOM 2007 N N . LEU A 1 263 ? 19.969 9.539 -6.949 1 94.31 263 LEU A N 1
ATOM 2008 C CA . LEU A 1 263 ? 20.344 8.305 -7.637 1 94.31 263 LEU A CA 1
ATOM 2009 C C . LEU A 1 263 ? 21.859 8.195 -7.75 1 94.31 263 LEU A C 1
ATOM 2011 O O . LEU A 1 263 ? 22.391 7.113 -8.008 1 94.31 263 LEU A O 1
ATOM 2015 N N . ASN A 1 264 ? 22.516 9.406 -7.648 1 93.69 264 ASN A N 1
ATOM 2016 C CA . ASN A 1 264 ? 23.984 9.43 -7.766 1 93.69 264 ASN A CA 1
ATOM 2017 C C . ASN A 1 264 ? 24.641 8.867 -6.516 1 93.69 264 ASN A C 1
ATOM 2019 O O . ASN A 1 264 ? 24.656 9.508 -5.461 1 93.69 264 ASN A O 1
ATOM 2023 N N . LYS A 1 265 ? 25.328 7.777 -6.539 1 86 265 LYS A N 1
ATOM 2024 C CA . LYS A 1 265 ? 25.953 7.082 -5.422 1 86 265 LYS A CA 1
ATOM 2025 C C . LYS A 1 265 ? 27.094 7.906 -4.836 1 86 265 LYS A C 1
ATOM 2027 O O . LYS A 1 265 ? 27.531 7.676 -3.703 1 86 265 LYS A O 1
ATOM 2032 N N . GLU A 1 266 ? 27.562 8.891 -5.609 1 89.62 266 GLU A N 1
ATOM 2033 C CA . GLU A 1 266 ? 28.688 9.711 -5.172 1 89.62 266 GLU A CA 1
ATOM 2034 C C . GLU A 1 266 ? 28.219 10.961 -4.434 1 89.62 266 GLU A C 1
ATOM 2036 O O . GLU A 1 266 ? 29.016 11.68 -3.846 1 89.62 266 GLU A O 1
ATOM 2041 N N . ASN A 1 267 ? 26.906 11.211 -4.52 1 92.5 267 ASN A N 1
ATOM 2042 C CA . ASN A 1 267 ? 26.375 12.391 -3.846 1 92.5 267 ASN A CA 1
ATOM 2043 C C . ASN A 1 267 ? 26.547 12.297 -2.332 1 92.5 267 ASN A C 1
ATOM 2045 O O . ASN A 1 267 ? 26.234 11.273 -1.729 1 92.5 267 ASN A O 1
ATOM 2049 N N . THR A 1 268 ? 27 13.344 -1.725 1 91.56 268 THR A N 1
ATOM 2050 C CA . THR A 1 268 ? 27.203 13.344 -0.282 1 91.56 268 THR A CA 1
ATOM 2051 C C . THR A 1 268 ? 26.266 14.32 0.408 1 91.56 268 THR A C 1
ATOM 2053 O O . THR A 1 268 ? 26.25 14.422 1.637 1 91.56 268 THR A O 1
ATOM 2056 N N . LEU A 1 269 ? 25.484 15 -0.348 1 94.06 269 LEU A N 1
ATOM 2057 C CA . LEU A 1 269 ? 24.562 15.977 0.218 1 94.06 269 LEU A CA 1
ATOM 2058 C C . LEU A 1 269 ? 23.375 15.281 0.895 1 94.06 269 LEU A C 1
ATOM 2060 O O . LEU A 1 269 ? 22.828 14.312 0.365 1 94.06 269 LEU A O 1
ATOM 2064 N N . ASP A 1 270 ? 23 15.797 2.066 1 96.56 270 ASP A N 1
ATOM 2065 C CA . ASP A 1 270 ? 21.719 15.414 2.652 1 96.56 270 ASP A CA 1
ATOM 2066 C C . ASP A 1 270 ? 20.547 16.078 1.917 1 96.56 270 ASP A C 1
ATOM 2068 O O . ASP A 1 270 ? 20.281 17.266 2.119 1 96.56 270 ASP A O 1
ATOM 2072 N N . LEU A 1 271 ? 19.875 15.383 1.245 1 96.94 271 LEU A N 1
ATOM 2073 C CA . LEU A 1 271 ? 18.906 15.938 0.312 1 96.94 271 LEU A CA 1
ATOM 2074 C C . LEU A 1 271 ? 17.688 16.469 1.053 1 96.94 271 LEU A C 1
ATOM 2076 O O . LEU A 1 271 ? 17.016 17.406 0.581 1 96.94 271 LEU A O 1
ATOM 2080 N N . ASP A 1 272 ? 17.375 15.93 2.168 1 95.5 272 ASP A N 1
ATOM 2081 C CA . ASP A 1 272 ? 16.266 16.484 2.951 1 95.5 272 ASP A CA 1
ATOM 2082 C C . ASP A 1 272 ? 16.609 17.875 3.471 1 95.5 272 ASP A C 1
ATOM 2084 O O . ASP A 1 272 ? 15.758 18.766 3.465 1 95.5 272 ASP A O 1
ATOM 2088 N N . THR A 1 273 ? 17.797 18.031 3.885 1 95.31 273 THR A N 1
ATOM 2089 C CA . THR A 1 273 ? 18.266 19.344 4.309 1 95.31 273 THR A CA 1
ATOM 2090 C C . THR A 1 273 ? 18.297 20.312 3.131 1 95.31 273 THR A C 1
ATOM 2092 O O . THR A 1 273 ? 17.938 21.484 3.277 1 95.31 273 THR A O 1
ATOM 2095 N N . GLU A 1 274 ? 18.766 19.797 2.031 1 96 274 GLU A N 1
ATOM 2096 C CA . GLU A 1 274 ? 18.797 20.625 0.827 1 96 274 GLU A CA 1
ATOM 2097 C C . GLU A 1 274 ? 17.391 21.078 0.432 1 96 274 GLU A C 1
ATOM 2099 O O . GLU A 1 274 ? 17.188 22.25 0.081 1 96 274 GLU A O 1
ATOM 2104 N N . ILE A 1 275 ? 16.406 20.188 0.476 1 96.88 275 ILE A N 1
ATOM 2105 C CA . ILE A 1 275 ? 15.016 20.516 0.163 1 96.88 275 ILE A CA 1
ATOM 2106 C C . ILE A 1 275 ? 14.516 21.594 1.117 1 96.88 275 ILE A C 1
ATOM 2108 O O . ILE A 1 275 ? 13.867 22.547 0.694 1 96.88 275 ILE A O 1
ATOM 2112 N N . SER A 1 276 ? 14.875 21.469 2.385 1 94.12 276 SER A N 1
ATOM 2113 C CA . SER A 1 276 ? 14.5 22.469 3.379 1 94.12 276 SER A CA 1
ATOM 2114 C C . SER A 1 276 ? 15.133 23.828 3.07 1 94.12 276 SER A C 1
ATOM 2116 O O . SER A 1 276 ? 14.484 24.859 3.195 1 94.12 276 SER A O 1
ATOM 2118 N N . ARG A 1 277 ? 16.344 23.781 2.717 1 93.94 277 ARG A N 1
ATOM 2119 C CA . ARG A 1 277 ? 17.078 25 2.371 1 93.94 277 ARG A CA 1
ATOM 2120 C C . ARG A 1 277 ? 16.422 25.703 1.19 1 93.94 277 ARG A C 1
ATOM 2122 O O . ARG A 1 277 ? 16.359 26.938 1.152 1 93.94 277 ARG A O 1
ATOM 2129 N N . LEU A 1 278 ? 15.883 24.938 0.329 1 94 278 LEU A N 1
ATOM 2130 C CA . LEU A 1 278 ? 15.25 25.484 -0.866 1 94 278 LEU A CA 1
ATOM 2131 C C . LEU A 1 278 ? 13.852 26 -0.55 1 94 278 LEU A C 1
ATOM 2133 O O . LEU A 1 278 ? 13.195 26.578 -1.415 1 94 278 LEU A O 1
ATOM 2137 N N . GLY A 1 279 ? 13.398 25.781 0.665 1 94.38 279 GLY A N 1
ATOM 2138 C CA . GLY A 1 279 ? 12.102 26.312 1.065 1 94.38 279 GLY A CA 1
ATOM 2139 C C . GLY A 1 279 ? 11.016 25.25 1.134 1 94.38 279 GLY A C 1
ATOM 2140 O O . GLY A 1 279 ? 9.836 25.578 1.272 1 94.38 279 GLY A O 1
ATOM 2141 N N . GLY A 1 280 ? 11.453 23.969 1.004 1 94.44 280 GLY A N 1
ATOM 2142 C CA . GLY A 1 280 ? 10.492 22.875 1.062 1 94.44 280 GLY A CA 1
ATOM 2143 C C . GLY A 1 280 ? 9.461 22.938 -0.054 1 94.44 280 GLY A C 1
ATOM 2144 O O . GLY A 1 280 ? 9.82 23.047 -1.229 1 94.44 280 GLY A O 1
ATOM 2145 N N . VAL A 1 281 ? 8.219 22.906 0.323 1 97 281 VAL A N 1
ATOM 2146 C CA . VAL A 1 281 ? 7.168 22.859 -0.687 1 97 281 VAL A CA 1
ATOM 2147 C C . VAL A 1 281 ? 6.719 24.281 -1.027 1 97 281 VAL A C 1
ATOM 2149 O O . VAL A 1 281 ? 5.969 24.484 -1.983 1 97 281 VAL A O 1
ATOM 2152 N N . ARG A 1 282 ? 7.129 25.312 -0.297 1 98.19 282 ARG A N 1
ATOM 2153 C CA . ARG A 1 282 ? 6.633 26.688 -0.432 1 98.19 282 ARG A CA 1
ATOM 2154 C C . ARG A 1 282 ? 6.824 27.203 -1.854 1 98.19 282 ARG A C 1
ATOM 2156 O O . ARG A 1 282 ? 5.863 27.594 -2.512 1 98.19 282 ARG A O 1
ATOM 2163 N N . PRO A 1 283 ? 8.047 27.109 -2.428 1 98 283 PRO A N 1
ATOM 2164 C CA . PRO A 1 283 ? 8.258 27.703 -3.748 1 98 283 PRO A CA 1
ATOM 2165 C C . PRO A 1 283 ? 7.375 27.078 -4.828 1 98 283 PRO A C 1
ATOM 2167 O O . PRO A 1 283 ? 6.668 27.797 -5.539 1 98 283 PRO A O 1
ATOM 2170 N N . ALA A 1 284 ? 7.301 25.766 -4.895 1 98.12 284 ALA A N 1
ATOM 2171 C CA . ALA A 1 284 ? 6.586 25.109 -5.984 1 98.12 284 ALA A CA 1
ATOM 2172 C C . ALA A 1 284 ? 5.086 25.062 -5.703 1 98.12 284 ALA A C 1
ATOM 2174 O O . ALA A 1 284 ? 4.273 25.359 -6.578 1 98.12 284 ALA A O 1
ATOM 2175 N N . MET A 1 285 ? 4.699 24.75 -4.48 1 98.56 285 MET A N 1
ATOM 2176 C CA . MET A 1 285 ? 3.297 24.453 -4.219 1 98.56 285 MET A CA 1
ATOM 2177 C C . MET A 1 285 ? 2.529 25.719 -3.834 1 98.56 285 MET A C 1
ATOM 2179 O O . MET A 1 285 ? 1.386 25.906 -4.254 1 98.56 285 MET A O 1
ATOM 2183 N N . LEU A 1 286 ? 3.131 26.594 -3.078 1 98.69 286 LEU A N 1
ATOM 2184 C CA . LEU A 1 286 ? 2.441 27.812 -2.676 1 98.69 286 LEU A CA 1
ATOM 2185 C C . LEU A 1 286 ? 2.627 28.922 -3.719 1 98.69 286 LEU A C 1
ATOM 2187 O O . LEU A 1 286 ? 1.672 29.609 -4.074 1 98.69 286 LEU A O 1
ATOM 2191 N N . GLU A 1 287 ? 3.871 29 -4.273 1 98.19 287 GLU A N 1
ATOM 2192 C CA . GLU A 1 287 ? 4.215 30.141 -5.117 1 98.19 287 GLU A CA 1
ATOM 2193 C C . GLU A 1 287 ? 4.145 29.781 -6.598 1 98.19 287 GLU A C 1
ATOM 2195 O O . GLU A 1 287 ? 4.184 30.656 -7.465 1 98.19 287 GLU A O 1
ATOM 2200 N N . GLY A 1 288 ? 4.117 28.516 -6.945 1 97.75 288 GLY A N 1
ATOM 2201 C CA . GLY A 1 288 ? 3.988 28.062 -8.32 1 97.75 288 GLY A CA 1
ATOM 2202 C C . GLY A 1 288 ? 5.305 28.062 -9.07 1 97.75 288 GLY A C 1
ATOM 2203 O O . GLY A 1 288 ? 5.324 28.031 -10.305 1 97.75 288 GLY A O 1
ATOM 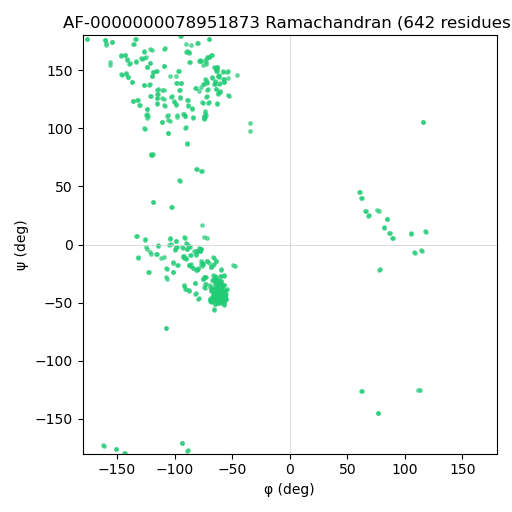2204 N N . LYS A 1 289 ? 6.387 28.172 -8.305 1 97.75 289 LYS A N 1
ATOM 2205 C CA . LYS A 1 289 ? 7.711 28.172 -8.922 1 97.75 289 LYS A CA 1
ATOM 2206 C C . LYS A 1 289 ? 8.25 26.75 -9.047 1 97.75 289 LYS A C 1
ATOM 2208 O O . LYS A 1 289 ? 9.055 26.312 -8.227 1 97.75 289 LYS A O 1
ATOM 2213 N N . LEU A 1 290 ? 7.938 26.094 -10.094 1 96.44 290 LEU A N 1
ATOM 2214 C CA . LEU A 1 290 ? 8.203 24.672 -10.297 1 96.44 290 LEU A CA 1
ATOM 2215 C C . LEU A 1 290 ? 9.695 24.406 -10.438 1 96.44 290 LEU A C 1
ATOM 2217 O O . LEU A 1 290 ? 10.148 23.281 -10.258 1 96.44 290 LEU A O 1
ATOM 2221 N N . ASP A 1 291 ? 10.461 25.406 -10.742 1 96.75 291 ASP A N 1
ATOM 2222 C CA . ASP A 1 291 ? 11.898 25.25 -10.93 1 96.75 291 ASP A CA 1
ATOM 2223 C C . ASP A 1 291 ? 12.648 25.453 -9.609 1 96.75 291 ASP A C 1
ATOM 2225 O O . ASP A 1 291 ? 13.852 25.219 -9.539 1 96.75 291 ASP A O 1
ATOM 2229 N N . GLU A 1 292 ? 11.898 25.703 -8.547 1 96.56 292 GLU A N 1
ATOM 2230 C CA . GLU A 1 292 ? 12.586 26.109 -7.324 1 96.56 292 GLU A CA 1
ATOM 2231 C C . GLU A 1 292 ? 12.227 25.188 -6.156 1 96.56 292 GLU A C 1
ATOM 2233 O O . GLU A 1 292 ? 12.773 25.328 -5.062 1 96.56 292 GLU A O 1
ATOM 2238 N N . GLY A 1 293 ? 11.344 24.281 -6.434 1 95.75 293 GLY A N 1
ATOM 2239 C CA . GLY A 1 293 ? 10.914 23.438 -5.332 1 95.75 293 GLY A CA 1
ATOM 2240 C C . GLY A 1 293 ? 10.258 22.141 -5.789 1 95.75 293 GLY A C 1
ATOM 2241 O O . GLY A 1 293 ? 10.273 21.828 -6.98 1 95.75 293 GLY A O 1
ATOM 2242 N N . ILE A 1 294 ? 9.719 21.406 -4.785 1 98.06 294 ILE A N 1
ATOM 2243 C CA . ILE A 1 294 ? 9.133 20.094 -5.09 1 98.06 294 ILE A CA 1
ATOM 2244 C C . ILE A 1 294 ? 7.617 20.172 -4.953 1 98.06 294 ILE A C 1
ATOM 2246 O O . ILE A 1 294 ? 7.09 21.078 -4.297 1 98.06 294 ILE A O 1
ATOM 2250 N N . ILE A 1 295 ? 6.926 19.344 -5.656 1 98.62 295 ILE A N 1
ATOM 2251 C CA . ILE A 1 295 ? 5.496 19.094 -5.5 1 98.62 295 ILE A CA 1
ATOM 2252 C C . ILE A 1 295 ? 5.277 17.734 -4.832 1 98.62 295 ILE A C 1
ATOM 2254 O O . ILE A 1 295 ? 5.297 16.688 -5.496 1 98.62 295 ILE A O 1
ATOM 2258 N N . SER A 1 296 ? 5.109 17.781 -3.531 1 98.31 296 SER A N 1
ATOM 2259 C CA . SER A 1 296 ? 5 16.578 -2.719 1 98.31 296 SER A CA 1
ATOM 2260 C C . SER A 1 296 ? 3.568 16.062 -2.699 1 98.31 296 SER A C 1
ATOM 2262 O O . SER A 1 296 ? 2.656 16.734 -2.232 1 98.31 296 SER A O 1
ATOM 2264 N N . VAL A 1 297 ? 3.355 14.836 -3.23 1 98.56 297 VAL A N 1
ATOM 2265 C CA . VAL A 1 297 ? 2.027 14.242 -3.328 1 98.56 297 VAL A CA 1
ATOM 2266 C C . VAL A 1 297 ? 2.111 12.742 -3.029 1 98.56 297 VAL A C 1
ATOM 2268 O O . VAL A 1 297 ? 3.199 12.164 -3.039 1 98.56 297 VAL A O 1
ATOM 2271 N N . ASN A 1 298 ? 0.956 12.148 -2.656 1 98.5 298 ASN A N 1
ATOM 2272 C CA . ASN A 1 298 ? 0.924 10.695 -2.496 1 98.5 298 ASN A CA 1
ATOM 2273 C C . ASN A 1 298 ? 1.029 9.984 -3.84 1 98.5 298 ASN A C 1
ATOM 2275 O O . ASN A 1 298 ? 1.031 10.625 -4.891 1 98.5 298 ASN A O 1
ATOM 2279 N N . THR A 1 299 ? 1.078 8.656 -3.854 1 98 299 THR A N 1
ATOM 2280 C CA . THR A 1 299 ? 1.399 7.902 -5.062 1 98 299 THR A CA 1
ATOM 2281 C C . THR A 1 299 ? 0.133 7.582 -5.852 1 98 299 THR A C 1
ATOM 2283 O O . THR A 1 299 ? 0.204 7.031 -6.953 1 98 299 THR A O 1
ATOM 2286 N N . GLY A 1 300 ? -1.041 7.938 -5.332 1 97.81 300 GLY A N 1
ATOM 2287 C CA . GLY A 1 300 ? -2.289 7.566 -5.984 1 97.81 300 GLY A CA 1
ATOM 2288 C C . GLY A 1 300 ? -2.934 8.719 -6.734 1 97.81 300 GLY A C 1
ATOM 2289 O O . GLY A 1 300 ? -4.16 8.789 -6.832 1 97.81 300 GLY A O 1
ATOM 2290 N N . ILE A 1 301 ? -2.174 9.633 -7.297 1 98.25 301 ILE A N 1
ATOM 2291 C CA . ILE A 1 301 ? -2.713 10.883 -7.812 1 98.25 301 ILE A CA 1
ATOM 2292 C C . ILE A 1 301 ? -3.377 10.641 -9.164 1 98.25 301 ILE A C 1
ATOM 2294 O O . ILE A 1 301 ? -4.055 11.523 -9.695 1 98.25 301 ILE A O 1
ATOM 2298 N N . ASP A 1 302 ? -3.281 9.383 -9.742 1 98.19 302 ASP A N 1
ATOM 2299 C CA . ASP A 1 302 ? -3.854 9.062 -11.047 1 98.19 302 ASP A CA 1
ATOM 2300 C C . ASP A 1 302 ? -5.363 9.289 -11.055 1 98.19 302 ASP A C 1
ATOM 2302 O O . ASP A 1 302 ? -5.957 9.531 -12.109 1 98.19 302 ASP A O 1
ATOM 2306 N N . VAL A 1 303 ? -6.02 9.297 -9.852 1 97.88 303 VAL A N 1
ATOM 2307 C CA . VAL A 1 303 ? -7.477 9.336 -9.812 1 97.88 303 VAL A CA 1
ATOM 2308 C C . VAL A 1 303 ? -7.945 10.766 -9.547 1 97.88 303 VAL A C 1
ATOM 2310 O O . VAL A 1 303 ? -9.148 11.039 -9.508 1 97.88 303 VAL A O 1
ATOM 2313 N N . ILE A 1 304 ? -7.027 11.695 -9.32 1 98.5 304 ILE A N 1
ATOM 2314 C CA . ILE A 1 304 ? -7.363 13.094 -9.094 1 98.5 304 ILE A CA 1
ATOM 2315 C C . ILE A 1 304 ? -7.531 13.805 -10.438 1 98.5 304 ILE A C 1
ATOM 2317 O O . ILE A 1 304 ? -6.547 14.078 -11.125 1 98.5 304 ILE A O 1
ATOM 2321 N N . ARG A 1 305 ? -8.789 14.172 -10.781 1 97.69 305 ARG A N 1
ATOM 2322 C CA . ARG A 1 305 ? -9 14.672 -12.133 1 97.69 305 ARG A CA 1
ATOM 2323 C C . ARG A 1 305 ? -9.844 15.945 -12.117 1 97.69 305 ARG A C 1
ATOM 2325 O O . ARG A 1 305 ? -10.258 16.438 -13.172 1 97.69 305 ARG A O 1
ATOM 2332 N N . SER A 1 306 ? -10.117 16.469 -10.938 1 98 306 SER A N 1
ATOM 2333 C CA . SER A 1 306 ? -10.922 17.688 -10.836 1 98 306 SER A CA 1
ATOM 2334 C C . SER A 1 306 ? -10.484 18.547 -9.648 1 98 306 SER A C 1
ATOM 2336 O O . SER A 1 306 ? -9.75 18.078 -8.773 1 98 306 SER A O 1
ATOM 2338 N N . ILE A 1 307 ? -10.898 19.781 -9.695 1 98.69 307 ILE A N 1
ATOM 2339 C CA . ILE A 1 307 ? -10.617 20.734 -8.625 1 98.69 307 ILE A CA 1
ATOM 2340 C C . ILE A 1 307 ? -11.93 21.234 -8.031 1 98.69 307 ILE A C 1
ATOM 2342 O O . ILE A 1 307 ? -12.359 22.359 -8.305 1 98.69 307 ILE A O 1
ATOM 2346 N N . PRO A 1 308 ? -12.555 20.469 -7.234 1 98.81 308 PRO A N 1
ATOM 2347 C CA . PRO A 1 308 ? -13.844 20.844 -6.645 1 98.81 308 PRO A CA 1
ATOM 2348 C C . PRO A 1 308 ? -13.688 21.797 -5.457 1 98.81 308 PRO A C 1
ATOM 2350 O O . PRO A 1 308 ? -12.57 22.094 -5.035 1 98.81 308 PRO A O 1
ATOM 2353 N N . THR A 1 309 ? -14.828 22.297 -4.945 1 98.88 309 THR A N 1
ATOM 2354 C CA . THR A 1 309 ? -14.812 22.922 -3.623 1 98.88 309 THR A CA 1
ATOM 2355 C C . THR A 1 309 ? -14.602 21.875 -2.535 1 98.88 309 THR A C 1
ATOM 2357 O O . THR A 1 309 ? -14.812 20.672 -2.766 1 98.88 309 THR A O 1
ATOM 2360 N N . VAL A 1 310 ? -14.203 22.312 -1.41 1 98.88 310 VAL A N 1
ATOM 2361 C CA . VAL A 1 310 ? -14.031 21.422 -0.267 1 98.88 310 VAL A CA 1
ATOM 2362 C C . VAL A 1 310 ? -15.344 20.688 0.014 1 98.88 310 VAL A C 1
ATOM 2364 O O . VAL A 1 310 ? -15.352 19.469 0.213 1 98.88 310 VAL A O 1
ATOM 2367 N N . LYS A 1 311 ? -16.422 21.422 0.045 1 98.69 311 LYS A N 1
ATOM 2368 C CA . LYS A 1 311 ? -17.734 20.844 0.33 1 98.69 311 LYS A CA 1
ATOM 2369 C C . LYS A 1 311 ? -18.062 19.734 -0.669 1 98.69 311 LYS A C 1
ATOM 2371 O O . LYS A 1 311 ? -18.484 18.641 -0.278 1 98.69 311 LYS A O 1
ATOM 2376 N N . GLU A 1 312 ? -17.891 20.047 -1.99 1 98.56 312 GLU A N 1
ATOM 2377 C CA . GLU A 1 312 ? -18.156 19.062 -3.035 1 98.56 312 GLU A CA 1
ATOM 2378 C C . GLU A 1 312 ? -17.281 17.828 -2.855 1 98.56 312 GLU A C 1
ATOM 2380 O O . GLU A 1 312 ? -17.734 16.703 -3.045 1 98.56 312 GLU A O 1
ATOM 2385 N N . LEU A 1 313 ? -16.016 18.016 -2.51 1 98.75 313 LEU A N 1
ATOM 2386 C CA . LEU A 1 313 ? -15.086 16.922 -2.342 1 98.75 313 LEU A CA 1
ATOM 2387 C C . LEU A 1 313 ? -15.5 16.016 -1.183 1 98.75 313 LEU A C 1
ATOM 2389 O O . LEU A 1 313 ? -15.5 14.797 -1.31 1 98.75 313 LEU A O 1
ATOM 2393 N N . VAL A 1 314 ? -15.844 16.625 -0.033 1 98.38 314 VAL A N 1
ATOM 2394 C CA . VAL A 1 314 ? -16.25 15.852 1.137 1 98.38 314 VAL A CA 1
ATOM 2395 C C . VAL A 1 314 ? -17.469 15.008 0.805 1 98.38 314 VAL A C 1
ATOM 2397 O O . VAL A 1 314 ? -17.531 13.828 1.15 1 98.38 314 VAL A O 1
ATOM 2400 N N . ILE A 1 315 ? -18.438 15.586 0.088 1 97.5 315 ILE A N 1
ATOM 2401 C CA . ILE A 1 315 ? -19.641 14.883 -0.329 1 97.5 315 ILE A CA 1
ATOM 2402 C C . ILE A 1 315 ? -19.266 13.695 -1.21 1 97.5 315 ILE A C 1
ATOM 2404 O O . ILE A 1 315 ? -19.766 12.586 -1.017 1 97.5 315 ILE A O 1
ATOM 2408 N N . ASP A 1 316 ? -18.344 13.922 -2.109 1 97.5 316 ASP A N 1
ATOM 2409 C CA . ASP A 1 316 ? -17.938 12.883 -3.047 1 97.5 316 ASP A CA 1
ATOM 2410 C C . ASP A 1 316 ? -17.172 11.766 -2.334 1 97.5 316 ASP A C 1
ATOM 2412 O O . ASP A 1 316 ? -17.453 10.586 -2.537 1 97.5 316 ASP A O 1
ATOM 2416 N N . LEU A 1 317 ? -16.219 12.117 -1.496 1 97.88 317 LEU A N 1
ATOM 2417 C CA . LEU A 1 317 ? -15.383 11.156 -0.792 1 97.88 317 LEU A CA 1
ATOM 2418 C C . LEU A 1 317 ? -16.234 10.227 0.068 1 97.88 317 LEU A C 1
ATOM 2420 O O . LEU A 1 317 ? -15.992 9.016 0.116 1 97.88 317 LEU A O 1
ATOM 2424 N N . LEU A 1 318 ? -17.25 10.805 0.688 1 96.44 318 LEU A N 1
ATOM 2425 C CA . LEU A 1 318 ? -18 10.047 1.681 1 96.44 318 LEU A CA 1
ATOM 2426 C C . LEU A 1 318 ? -19.281 9.484 1.075 1 96.44 318 LEU A C 1
ATOM 2428 O O . LEU A 1 318 ? -20.016 8.75 1.741 1 96.44 318 LEU A O 1
ATOM 2432 N N . GLY A 1 319 ? -19.547 9.781 -0.193 1 94.56 319 GLY A N 1
ATOM 2433 C CA . GLY A 1 319 ? -20.734 9.289 -0.855 1 94.56 319 GLY A CA 1
ATOM 2434 C C . GLY A 1 319 ? -22.016 9.797 -0.226 1 94.56 319 GLY A C 1
ATOM 2435 O O . GLY A 1 319 ? -22.969 9.031 -0.048 1 94.56 319 GLY A O 1
ATOM 2436 N N . LEU A 1 320 ? -22.078 11.008 0.171 1 90.5 320 LEU A N 1
ATOM 2437 C CA . LEU A 1 320 ? -23.203 11.562 0.902 1 90.5 320 LEU A CA 1
ATOM 2438 C C . LEU A 1 320 ? -24.375 11.836 -0.037 1 90.5 320 LEU A C 1
ATOM 2440 O O . LEU A 1 320 ? -25.516 12.023 0.414 1 90.5 320 LEU A O 1
ATOM 2444 N N . ASN A 1 321 ? -24.203 11.859 -1.319 1 80.88 321 ASN A N 1
ATOM 2445 C CA . ASN A 1 321 ? -25.312 12.023 -2.266 1 80.88 321 ASN A CA 1
ATOM 2446 C C . ASN A 1 321 ? -25.969 10.688 -2.594 1 80.88 321 ASN A C 1
ATOM 2448 O O . ASN A 1 321 ? -27 10.648 -3.275 1 80.88 321 ASN A O 1
ATOM 2452 N N . GLU A 1 322 ? -25.375 9.5 -2.342 1 64.75 322 GLU A N 1
ATOM 2453 C CA . GLU A 1 322 ? -25.922 8.195 -2.699 1 64.75 322 GLU A CA 1
ATOM 2454 C C . GLU A 1 322 ? -27.047 7.781 -1.74 1 64.75 322 GLU A C 1
ATOM 2456 O O . GLU A 1 322 ? -27.625 6.703 -1.877 1 64.75 322 GLU A O 1
ATOM 2461 N N . GLU A 1 323 ? -27.75 8.633 -0.858 1 45.44 323 GLU A N 1
ATOM 2462 C CA . GLU A 1 323 ? -28.984 8.164 -0.244 1 45.44 323 GLU A CA 1
ATOM 2463 C C . GLU A 1 323 ? -30.062 7.902 -1.297 1 45.44 323 GLU A C 1
ATOM 2465 O O . GLU A 1 323 ? -30.156 8.625 -2.289 1 45.44 323 GLU A O 1
ATOM 2470 N N . MET B 1 1 ? -24.875 -13.875 -4.098 1 53.25 1 MET B N 1
ATOM 2471 C CA . MET B 1 1 ? -23.672 -13.602 -3.324 1 53.25 1 MET B CA 1
ATOM 2472 C C . MET B 1 1 ? -22.781 -12.586 -4.043 1 53.25 1 MET B C 1
ATOM 2474 O O . MET B 1 1 ? -22.719 -12.578 -5.273 1 53.25 1 MET B O 1
ATOM 2478 N N . GLU B 1 2 ? -22.281 -11.648 -3.217 1 64.56 2 GLU B N 1
ATOM 2479 C CA . GLU B 1 2 ? -21.641 -10.445 -3.736 1 64.56 2 GLU B CA 1
ATOM 2480 C C . GLU B 1 2 ? -20.641 -10.789 -4.824 1 64.56 2 GLU B C 1
ATOM 2482 O O . GLU B 1 2 ? -20.391 -9.984 -5.734 1 64.56 2 GLU B O 1
ATOM 2487 N N . TYR B 1 3 ? -20.281 -12.039 -4.797 1 76.44 3 TYR B N 1
ATOM 2488 C CA . TYR B 1 3 ? -19.203 -12.352 -5.715 1 76.44 3 TYR B CA 1
ATOM 2489 C C . TYR B 1 3 ? -19.688 -13.203 -6.879 1 76.44 3 TYR B C 1
ATOM 2491 O O . TYR B 1 3 ? -18.984 -13.367 -7.875 1 76.44 3 TYR B O 1
ATOM 2499 N N . LYS B 1 4 ? -21.016 -13.703 -6.699 1 70.25 4 LYS B N 1
ATOM 2500 C CA . LYS B 1 4 ? -21.484 -14.68 -7.68 1 70.25 4 LYS B CA 1
ATOM 2501 C C . LYS B 1 4 ? -21.906 -13.992 -8.977 1 70.25 4 LYS B C 1
ATOM 2503 O O . LYS B 1 4 ? -22.516 -12.922 -8.945 1 70.25 4 LYS B O 1
ATOM 2508 N N . ASN B 1 5 ? -21.391 -14.578 -10.039 1 76.69 5 ASN B N 1
ATOM 2509 C CA . ASN B 1 5 ? -21.75 -14.164 -11.391 1 76.69 5 ASN B CA 1
ATOM 2510 C C . ASN B 1 5 ? -21.031 -12.883 -11.805 1 76.69 5 ASN B C 1
ATOM 2512 O O . ASN B 1 5 ? -21.594 -12.047 -12.516 1 76.69 5 ASN B O 1
ATOM 2516 N N . SER B 1 6 ? -19.938 -12.883 -11.164 1 90.31 6 SER B N 1
ATOM 2517 C CA . SER B 1 6 ? -19.125 -11.742 -11.578 1 90.31 6 SER B CA 1
ATOM 2518 C C . SER B 1 6 ? -18.547 -11.961 -12.977 1 90.31 6 SER B C 1
ATOM 2520 O O . SER B 1 6 ? -18.484 -13.094 -13.461 1 90.31 6 SER B O 1
ATOM 2522 N N . ARG B 1 7 ? -18.219 -10.875 -13.617 1 94.44 7 ARG B N 1
ATOM 2523 C CA . ARG B 1 7 ? -17.578 -10.914 -14.93 1 94.44 7 ARG B CA 1
ATOM 2524 C C . ARG B 1 7 ? -16.312 -11.773 -14.891 1 94.44 7 ARG B C 1
ATOM 2526 O O . ARG B 1 7 ? -16.062 -12.57 -15.797 1 94.44 7 ARG B O 1
ATOM 2533 N N . LEU B 1 8 ? -15.562 -11.688 -13.812 1 96.88 8 LEU B N 1
ATOM 2534 C CA . LEU B 1 8 ? -14.328 -12.438 -13.648 1 96.88 8 LEU B CA 1
ATOM 2535 C C . LEU B 1 8 ? -14.609 -13.93 -13.492 1 96.88 8 LEU B C 1
ATOM 2537 O O . LEU B 1 8 ? -13.961 -14.758 -14.141 1 96.88 8 LEU B O 1
ATOM 2541 N N . SER B 1 9 ? -15.539 -14.258 -12.625 1 96.38 9 SER B N 1
ATOM 2542 C CA . SER B 1 9 ? -15.883 -15.656 -12.398 1 96.38 9 SER B CA 1
ATOM 2543 C C . SER B 1 9 ? -16.391 -16.312 -13.68 1 96.38 9 SER B C 1
ATOM 2545 O O . SER B 1 9 ? -16.125 -17.484 -13.938 1 96.38 9 SER B O 1
ATOM 2547 N N . ALA B 1 10 ? -17.141 -15.547 -14.484 1 96.81 10 ALA B N 1
ATOM 2548 C CA . ALA B 1 10 ? -17.656 -16.062 -15.75 1 96.81 10 ALA B CA 1
ATOM 2549 C C . ALA B 1 10 ? -16.516 -16.344 -16.734 1 96.81 10 ALA B C 1
ATOM 2551 O O . ALA B 1 10 ? -16.484 -17.391 -17.375 1 96.81 10 ALA B O 1
ATOM 2552 N N . ILE B 1 11 ? -15.586 -15.445 -16.812 1 97.88 11 ILE B N 1
ATOM 2553 C CA . ILE B 1 11 ? -14.453 -15.586 -17.719 1 97.88 11 ILE B CA 1
ATOM 2554 C C . ILE B 1 11 ? -13.625 -16.812 -17.328 1 97.88 11 ILE B C 1
ATOM 2556 O O . ILE B 1 11 ? -13.242 -17.609 -18.188 1 97.88 11 ILE B O 1
ATOM 2560 N N . LEU B 1 12 ? -13.438 -16.984 -16.031 1 98.12 12 LEU B N 1
ATOM 2561 C CA . LEU B 1 12 ? -12.531 -18.016 -15.539 1 98.12 12 LEU B CA 1
ATOM 2562 C C . LEU B 1 12 ? -13.273 -19.328 -15.32 1 98.12 12 LEU B C 1
ATOM 2564 O O . LEU B 1 12 ? -12.648 -20.359 -15.07 1 98.12 12 LEU B O 1
ATOM 2568 N N . LYS B 1 13 ? -14.594 -19.281 -15.344 1 97.5 13 LYS B N 1
ATOM 2569 C CA . LYS B 1 13 ? -15.43 -20.453 -15.109 1 97.5 13 LYS B CA 1
ATOM 2570 C C . LYS B 1 13 ? -15.203 -21.031 -13.711 1 97.5 13 LYS B C 1
ATOM 2572 O O . LYS B 1 13 ? -15.031 -22.234 -13.555 1 97.5 13 LYS B O 1
ATOM 2577 N N . ILE B 1 14 ? -15.172 -20.141 -12.75 1 97.44 14 ILE B N 1
ATOM 2578 C CA . ILE B 1 14 ? -15.016 -20.531 -11.359 1 97.44 14 ILE B CA 1
ATOM 2579 C C . ILE B 1 14 ? -16.141 -19.922 -10.523 1 97.44 14 ILE B C 1
ATOM 2581 O O . ILE B 1 14 ? -16.844 -19.016 -10.977 1 97.44 14 ILE B O 1
ATOM 2585 N N . GLN B 1 15 ? -16.25 -20.438 -9.32 1 96.5 15 GLN B N 1
ATOM 2586 C CA . GLN B 1 15 ? -17.375 -20.047 -8.477 1 96.5 15 GLN B CA 1
ATOM 2587 C C . GLN B 1 15 ? -17.125 -18.688 -7.832 1 96.5 15 GLN B C 1
ATOM 2589 O O . GLN B 1 15 ? -18.031 -17.844 -7.777 1 96.5 15 GLN B O 1
ATOM 2594 N N . TYR B 1 16 ? -15.945 -18.5 -7.281 1 97 16 TYR B N 1
ATOM 2595 C CA . TYR B 1 16 ? -15.594 -17.266 -6.605 1 97 16 TYR B CA 1
ATOM 2596 C C . TYR B 1 16 ? -14.398 -16.594 -7.277 1 97 16 TYR B C 1
ATOM 2598 O O . TYR B 1 16 ? -13.492 -17.281 -7.773 1 97 16 TYR B O 1
ATOM 2606 N N . PRO B 1 17 ? -14.297 -15.273 -7.359 1 97.62 17 PRO B N 1
ATOM 2607 C CA . PRO B 1 17 ? -13.219 -14.547 -8.031 1 97.62 17 PRO B CA 1
ATOM 2608 C C . PRO B 1 17 ? -11.93 -14.523 -7.219 1 97.62 17 PRO B C 1
ATOM 2610 O O . PRO B 1 17 ? -11.461 -13.453 -6.82 1 97.62 17 PRO B O 1
ATOM 2613 N N . LEU B 1 18 ? -11.414 -15.672 -7.031 1 98.31 18 LEU B N 1
ATOM 2614 C CA . LEU B 1 18 ? -10.242 -15.891 -6.199 1 98.31 18 LEU B CA 1
ATOM 2615 C C . LEU B 1 18 ? -9.258 -16.844 -6.875 1 98.31 18 LEU B C 1
ATOM 2617 O O . LEU B 1 18 ? -9.648 -17.922 -7.324 1 98.31 18 LEU B O 1
ATOM 2621 N N . ILE B 1 19 ? -8.039 -16.359 -7.031 1 98.88 19 ILE B N 1
ATOM 2622 C CA . ILE B 1 19 ? -6.973 -17.188 -7.566 1 98.88 19 ILE B CA 1
ATOM 2623 C C . ILE B 1 19 ? -5.891 -17.391 -6.504 1 98.88 19 ILE B C 1
ATOM 2625 O O . ILE B 1 19 ? -5.457 -16.422 -5.867 1 98.88 19 ILE B O 1
ATOM 2629 N N . GLN B 1 20 ? -5.559 -18.625 -6.234 1 98.88 20 GLN B N 1
ATOM 2630 C CA . GLN B 1 20 ? -4.336 -18.906 -5.484 1 98.88 20 GLN B CA 1
ATOM 2631 C C . GLN B 1 20 ? -3.102 -18.734 -6.363 1 98.88 20 GLN B C 1
ATOM 2633 O O . GLN B 1 20 ? -3.029 -19.297 -7.457 1 98.88 20 GLN B O 1
ATOM 2638 N N . ALA B 1 21 ? -2.197 -17.875 -5.969 1 98.69 21 ALA B N 1
ATOM 2639 C CA . ALA B 1 21 ? -1.018 -17.531 -6.758 1 98.69 21 ALA B CA 1
ATOM 2640 C C . ALA B 1 21 ? -0.13 -18.75 -6.988 1 98.69 21 ALA B C 1
ATOM 2642 O O . ALA B 1 21 ? -0.048 -19.625 -6.133 1 98.69 21 ALA B O 1
ATOM 2643 N N . PRO B 1 22 ? 0.503 -18.75 -8.188 1 98 22 PRO B N 1
ATOM 2644 C CA . PRO B 1 22 ? 1.477 -19.828 -8.422 1 98 22 PRO B CA 1
ATOM 2645 C C . PRO B 1 22 ? 2.781 -19.609 -7.656 1 98 22 PRO B C 1
ATOM 2647 O O . PRO B 1 22 ? 3.5 -18.641 -7.91 1 98 22 PRO B O 1
ATOM 2650 N N . MET B 1 23 ? 3.07 -20.344 -6.711 1 97.94 23 MET B N 1
ATOM 2651 C CA . MET B 1 23 ? 4.234 -20.234 -5.836 1 97.94 23 MET B CA 1
ATOM 2652 C C . MET B 1 23 ? 5.227 -21.359 -6.094 1 97.94 23 MET B C 1
ATOM 2654 O O . MET B 1 23 ? 4.859 -22.531 -6.051 1 97.94 23 MET B O 1
ATOM 2658 N N . SER B 1 24 ? 6.434 -20.953 -6.355 1 97.31 24 SER B N 1
ATOM 2659 C CA . SER B 1 24 ? 7.465 -21.922 -6.715 1 97.31 24 SER B CA 1
ATOM 2660 C C . SER B 1 24 ? 7.719 -22.906 -5.582 1 97.31 24 SER B C 1
ATOM 2662 O O . SER B 1 24 ? 7.863 -22.516 -4.422 1 97.31 24 SER B O 1
ATOM 2664 N N . TRP B 1 25 ? 7.707 -24.188 -5.895 1 98.25 25 TRP B N 1
ATOM 2665 C CA . TRP B 1 25 ? 8.109 -25.281 -5.031 1 98.25 25 TRP B CA 1
ATOM 2666 C C . TRP B 1 25 ? 7.016 -25.609 -4.023 1 98.25 25 TRP B C 1
ATOM 2668 O O . TRP B 1 25 ? 6.984 -26.719 -3.473 1 98.25 25 TRP B O 1
ATOM 2678 N N . ILE B 1 26 ? 6.113 -24.656 -3.781 1 98.56 26 ILE B N 1
ATOM 2679 C CA . ILE B 1 26 ? 5.195 -24.891 -2.674 1 98.56 26 ILE B CA 1
ATOM 2680 C C . ILE B 1 26 ? 3.758 -24.922 -3.193 1 98.56 26 ILE B C 1
ATOM 2682 O O . ILE B 1 26 ? 2.848 -24.391 -2.562 1 98.56 26 ILE B O 1
ATOM 2686 N N . THR B 1 27 ? 3.557 -25.438 -4.316 1 98.75 27 THR B N 1
ATOM 2687 C CA . THR B 1 27 ? 2.277 -25.906 -4.832 1 98.75 27 THR B CA 1
ATOM 2688 C C . THR B 1 27 ? 2.375 -27.375 -5.254 1 98.75 27 THR B C 1
ATOM 2690 O O . THR B 1 27 ? 3.467 -27.875 -5.535 1 98.75 27 THR B O 1
ATOM 2693 N N . ASN B 1 28 ? 1.293 -28.062 -5.215 1 98.81 28 ASN B N 1
ATOM 2694 C CA . ASN B 1 28 ? 1.157 -29.406 -5.75 1 98.81 28 ASN B CA 1
ATOM 2695 C C . ASN B 1 28 ? -0.29 -29.719 -6.121 1 98.81 28 ASN B C 1
ATOM 2697 O O . ASN B 1 28 ? -1.181 -28.906 -5.91 1 98.81 28 ASN B O 1
ATOM 2701 N N . ALA B 1 29 ? -0.489 -30.859 -6.715 1 98.88 29 ALA B N 1
ATOM 2702 C CA . ALA B 1 29 ? -1.795 -31.25 -7.25 1 98.88 29 ALA B CA 1
ATOM 2703 C C . ALA B 1 29 ? -2.857 -31.25 -6.152 1 98.88 29 ALA B C 1
ATOM 2705 O O . ALA B 1 29 ? -3.963 -30.734 -6.352 1 98.88 29 ALA B O 1
ATOM 2706 N N . ASP B 1 30 ? -2.566 -31.766 -4.992 1 98.81 30 ASP B N 1
ATOM 2707 C CA . ASP B 1 30 ? -3.527 -31.844 -3.896 1 98.81 30 ASP B CA 1
ATOM 2708 C C . ASP B 1 30 ? -3.982 -30.453 -3.469 1 98.81 30 ASP B C 1
ATOM 2710 O O . ASP B 1 30 ? -5.176 -30.219 -3.281 1 98.81 30 ASP B O 1
ATOM 2714 N N . PHE B 1 31 ? -3.041 -29.625 -3.271 1 98.88 31 PHE B N 1
ATOM 2715 C CA . PHE B 1 31 ? -3.283 -28.25 -2.832 1 98.88 31 PHE B CA 1
ATOM 2716 C C . PHE B 1 31 ? -4.09 -27.484 -3.873 1 98.88 31 PHE B C 1
ATOM 2718 O O . PHE B 1 31 ? -5.105 -26.875 -3.547 1 98.88 31 PHE B O 1
ATOM 2725 N N . VAL B 1 32 ? -3.676 -27.516 -5.102 1 98.81 32 VAL B N 1
ATOM 2726 C CA . VAL B 1 32 ? -4.312 -26.828 -6.211 1 98.81 32 VAL B CA 1
ATOM 2727 C C . VAL B 1 32 ? -5.734 -27.344 -6.402 1 98.81 32 VAL B C 1
ATOM 2729 O O . VAL B 1 32 ? -6.664 -26.547 -6.621 1 98.81 32 VAL B O 1
ATOM 2732 N N . ALA B 1 33 ? -5.914 -28.641 -6.355 1 98.94 33 ALA B N 1
ATOM 2733 C CA . ALA B 1 33 ? -7.242 -29.234 -6.449 1 98.94 33 ALA B CA 1
ATOM 2734 C C . ALA B 1 33 ? -8.141 -28.766 -5.312 1 98.94 33 ALA B C 1
ATOM 2736 O O . ALA B 1 33 ? -9.328 -28.5 -5.523 1 98.94 33 ALA B O 1
ATOM 2737 N N . ALA B 1 34 ? -7.566 -28.625 -4.109 1 98.94 34 ALA B N 1
ATOM 2738 C CA . ALA B 1 34 ? -8.328 -28.156 -2.957 1 98.94 34 ALA B CA 1
ATOM 2739 C C . ALA B 1 34 ? -8.828 -26.734 -3.18 1 98.94 34 ALA B C 1
ATOM 2741 O O . ALA B 1 34 ? -9.969 -26.406 -2.824 1 98.94 34 ALA B O 1
ATOM 2742 N N . VAL B 1 35 ? -8.055 -25.875 -3.762 1 98.94 35 VAL B N 1
ATOM 2743 C CA . VAL B 1 35 ? -8.438 -24.5 -4.043 1 98.94 35 VAL B CA 1
ATOM 2744 C C . VAL B 1 35 ? -9.562 -24.484 -5.07 1 98.94 35 VAL B C 1
ATOM 2746 O O . VAL B 1 35 ? -10.562 -23.781 -4.891 1 98.94 35 VAL B O 1
ATOM 2749 N N . SER B 1 36 ? -9.391 -25.281 -6.121 1 98.88 36 SER B N 1
ATOM 2750 C CA . SER B 1 36 ? -10.406 -25.359 -7.164 1 98.88 36 SER B CA 1
ATOM 2751 C C . SER B 1 36 ? -11.727 -25.891 -6.613 1 98.88 36 SER B C 1
ATOM 2753 O O . SER B 1 36 ? -12.789 -25.359 -6.922 1 98.88 36 SER B O 1
ATOM 2755 N N . GLU B 1 37 ? -11.625 -26.891 -5.781 1 98.81 37 GLU B N 1
ATOM 2756 C CA . GLU B 1 37 ? -12.82 -27.484 -5.176 1 98.81 37 GLU B CA 1
ATOM 2757 C C . GLU B 1 37 ? -13.508 -26.484 -4.246 1 98.81 37 GLU B C 1
ATOM 2759 O O . GLU B 1 37 ? -14.727 -26.516 -4.086 1 98.81 37 GLU B O 1
ATOM 2764 N N . ALA B 1 38 ? -12.727 -25.609 -3.656 1 98.5 38 ALA B N 1
ATOM 2765 C CA . ALA B 1 38 ? -13.273 -24.594 -2.748 1 98.5 38 ALA B CA 1
ATOM 2766 C C . ALA B 1 38 ? -13.914 -23.453 -3.523 1 98.5 38 ALA B C 1
ATOM 2768 O O . ALA B 1 38 ? -14.492 -22.547 -2.928 1 98.5 38 ALA B O 1
ATOM 2769 N N . GLY B 1 39 ? -13.828 -23.469 -4.832 1 97.38 39 GLY B N 1
ATOM 2770 C CA . GLY B 1 39 ? -14.555 -22.516 -5.656 1 97.38 39 GLY B CA 1
ATOM 2771 C C . GLY B 1 39 ? -13.656 -21.484 -6.309 1 97.38 39 GLY B C 1
ATOM 2772 O O . GLY B 1 39 ? -14.117 -20.656 -7.098 1 97.38 39 GLY B O 1
ATOM 2773 N N . GLY B 1 40 ? -12.344 -21.453 -5.965 1 98.19 40 GLY B N 1
ATOM 2774 C CA . GLY B 1 40 ? -11.383 -20.594 -6.617 1 98.19 40 GLY B CA 1
ATOM 2775 C C . GLY B 1 40 ? -10.656 -21.266 -7.77 1 98.19 40 GLY B C 1
ATOM 2776 O O . GLY B 1 40 ? -11.109 -22.281 -8.281 1 98.19 40 GLY B O 1
ATOM 2777 N N . LEU B 1 41 ? -9.664 -20.625 -8.273 1 98.81 41 LEU B N 1
ATOM 2778 C CA . LEU B 1 41 ? -8.773 -21.203 -9.273 1 98.81 41 LEU B CA 1
ATOM 2779 C C . LEU B 1 41 ? -7.438 -21.594 -8.656 1 98.81 41 LEU B C 1
ATOM 2781 O O . LEU B 1 41 ? -6.656 -20.719 -8.266 1 98.81 41 LEU B O 1
ATOM 2785 N N . GLY B 1 42 ? -7.219 -22.859 -8.477 1 98.88 42 GLY B N 1
ATOM 2786 C CA . GLY B 1 42 ? -5.879 -23.312 -8.141 1 98.88 42 GLY B CA 1
ATOM 2787 C C . GLY B 1 42 ? -4.91 -23.25 -9.305 1 98.88 42 GLY B C 1
ATOM 2788 O O . GLY B 1 42 ? -5.281 -23.547 -10.445 1 98.88 42 GLY B O 1
ATOM 2789 N N . VAL B 1 43 ? -3.664 -22.875 -9.07 1 98.94 43 VAL B N 1
ATOM 2790 C CA . VAL B 1 43 ? -2.684 -22.734 -10.141 1 98.94 43 VAL B CA 1
ATOM 2791 C C . VAL B 1 43 ? -1.392 -23.453 -9.758 1 98.94 43 VAL B C 1
ATOM 2793 O O . VAL B 1 43 ? -0.824 -23.203 -8.695 1 98.94 43 VAL B O 1
ATOM 2796 N N . LEU B 1 44 ? -0.924 -24.375 -10.578 1 98.88 44 LEU B N 1
ATOM 2797 C CA . LEU B 1 44 ? 0.369 -25.016 -10.383 1 98.88 44 LEU B CA 1
ATOM 2798 C C . LEU B 1 44 ? 1.511 -24.047 -10.672 1 98.88 44 LEU B C 1
ATOM 2800 O O . LEU B 1 44 ? 1.563 -23.438 -11.75 1 98.88 44 LEU B O 1
ATOM 2804 N N . GLY B 1 45 ? 2.328 -23.891 -9.617 1 98.38 45 GLY B N 1
ATOM 2805 C CA . GLY B 1 45 ? 3.508 -23.062 -9.797 1 98.38 45 GLY B CA 1
ATOM 2806 C C . GLY B 1 45 ? 4.711 -23.828 -10.305 1 98.38 45 GLY B C 1
ATOM 2807 O O . GLY B 1 45 ? 4.613 -25.031 -10.586 1 98.38 45 GLY B O 1
ATOM 2808 N N . PRO B 1 46 ? 5.84 -23.156 -10.43 1 96.69 46 PRO B N 1
ATOM 2809 C CA . PRO B 1 46 ? 7.07 -23.812 -10.852 1 96.69 46 PRO B CA 1
ATOM 2810 C C . PRO B 1 46 ? 7.512 -24.922 -9.883 1 96.69 46 PRO B C 1
ATOM 2812 O O . PRO B 1 46 ? 7.457 -24.719 -8.664 1 96.69 46 PRO B O 1
ATOM 2815 N N . HIS B 1 47 ? 7.816 -26.047 -10.438 1 97.44 47 HIS B N 1
ATOM 2816 C CA . HIS B 1 47 ? 8.344 -27.188 -9.711 1 97.44 47 HIS B CA 1
ATOM 2817 C C . HIS B 1 47 ? 7.289 -27.797 -8.781 1 97.44 47 HIS B C 1
ATOM 2819 O O . HIS B 1 47 ? 7.625 -28.375 -7.754 1 97.44 47 HIS B O 1
ATOM 2825 N N . ALA B 1 48 ? 6.066 -27.609 -9.094 1 98.31 48 ALA B N 1
ATOM 2826 C CA . ALA B 1 48 ? 4.953 -28.125 -8.297 1 98.31 48 ALA B CA 1
ATOM 2827 C C . ALA B 1 48 ? 5.086 -29.625 -8.078 1 98.31 48 ALA B C 1
ATOM 2829 O O . ALA B 1 48 ? 5.297 -30.375 -9.031 1 98.31 48 ALA B O 1
ATOM 2830 N N . GLY B 1 49 ? 4.992 -30.031 -6.848 1 98.06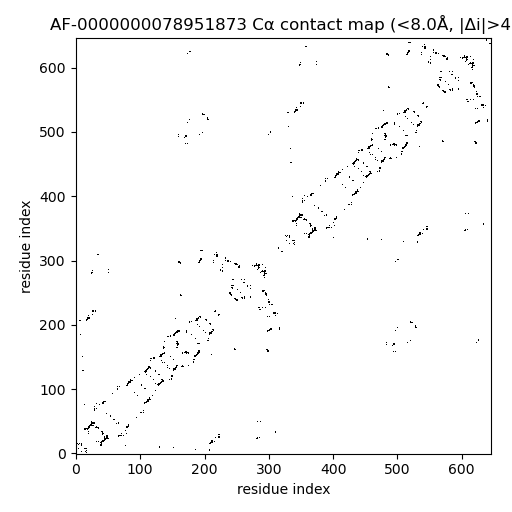 49 GLY B N 1
ATOM 2831 C CA . GLY B 1 49 ? 4.883 -31.438 -6.523 1 98.06 49 GLY B CA 1
ATOM 2832 C C . GLY B 1 49 ? 6.227 -32.125 -6.332 1 98.06 49 GLY B C 1
ATOM 2833 O O . GLY B 1 49 ? 6.297 -33.312 -6.07 1 98.06 49 GLY B O 1
ATOM 2834 N N . TYR B 1 50 ? 7.297 -31.359 -6.371 1 97 50 TYR B N 1
ATOM 2835 C CA . TYR B 1 50 ? 8.617 -31.984 -6.312 1 97 50 TYR B CA 1
ATOM 2836 C C . TYR B 1 50 ? 9.477 -31.328 -5.238 1 97 50 TYR B C 1
ATOM 2838 O O . TYR B 1 50 ? 9.227 -30.188 -4.836 1 97 50 TYR B O 1
ATOM 2846 N N . HIS B 1 51 ? 10.5 -32.094 -4.859 1 96.25 51 HIS B N 1
ATOM 2847 C CA . HIS B 1 51 ? 11.344 -31.625 -3.762 1 96.25 51 HIS B CA 1
ATOM 2848 C C . HIS B 1 51 ? 12.797 -31.484 -4.203 1 96.25 51 HIS B C 1
ATOM 2850 O O . HIS B 1 51 ? 13.633 -30.969 -3.461 1 96.25 51 HIS B O 1
ATOM 2856 N N . THR B 1 52 ? 13.07 -31.938 -5.449 1 96.56 52 THR B N 1
ATOM 2857 C CA . THR B 1 52 ? 14.43 -31.906 -5.961 1 96.56 52 THR B CA 1
ATOM 2858 C C . THR B 1 52 ? 14.516 -31.016 -7.207 1 96.56 52 THR B C 1
ATOM 2860 O O . THR B 1 52 ? 13.578 -30.969 -8.008 1 96.56 52 THR B O 1
ATOM 2863 N N . PRO B 1 53 ? 15.625 -30.406 -7.375 1 96.06 53 PRO B N 1
ATOM 2864 C CA . PRO B 1 53 ? 15.789 -29.656 -8.625 1 96.06 53 PRO B CA 1
ATOM 2865 C C . PRO B 1 53 ? 15.797 -30.562 -9.852 1 96.06 53 PRO B C 1
ATOM 2867 O O . PRO B 1 53 ? 16.344 -31.672 -9.812 1 96.06 53 PRO B O 1
ATOM 2870 N N . PRO B 1 54 ? 15.172 -30.109 -10.859 1 96.75 54 PRO B N 1
ATOM 2871 C CA . PRO B 1 54 ? 15.227 -30.891 -12.094 1 96.75 54 PRO B CA 1
ATOM 2872 C C . PRO B 1 54 ? 16.641 -30.969 -12.68 1 96.75 54 PRO B C 1
ATOM 2874 O O . PRO B 1 54 ? 17.406 -30.016 -12.57 1 96.75 54 PRO B O 1
ATOM 2877 N N . LYS B 1 55 ? 16.953 -32 -13.391 1 96.31 55 LYS B N 1
ATOM 2878 C CA . LYS B 1 55 ? 18.266 -32.25 -13.969 1 96.31 55 LYS B CA 1
ATOM 2879 C C . LYS B 1 55 ? 18.438 -31.484 -15.289 1 96.31 55 LYS B C 1
ATOM 2881 O O . LYS B 1 55 ? 19.547 -31.094 -15.641 1 96.31 55 LYS B O 1
ATOM 2886 N N . ASP B 1 56 ? 17.359 -31.328 -16 1 95.19 56 ASP B N 1
ATOM 2887 C CA . ASP B 1 56 ? 17.359 -30.688 -17.312 1 95.19 56 ASP B CA 1
ATOM 2888 C C . ASP B 1 56 ? 15.961 -30.203 -17.688 1 95.19 56 ASP B C 1
ATOM 2890 O O . ASP B 1 56 ? 15 -30.453 -16.953 1 95.19 56 ASP B O 1
ATOM 2894 N N . PRO B 1 57 ? 15.891 -29.469 -18.75 1 94.44 57 PRO B N 1
ATOM 2895 C CA . PRO B 1 57 ? 14.602 -28.906 -19.156 1 94.44 57 PRO B CA 1
ATOM 2896 C C . PRO B 1 57 ? 13.562 -29.984 -19.453 1 94.44 57 PRO B C 1
ATOM 2898 O O . PRO B 1 57 ? 12.367 -29.766 -19.203 1 94.44 57 PRO B O 1
ATOM 2901 N N . GLN B 1 58 ? 13.969 -31.094 -19.953 1 96.5 58 GLN B N 1
ATOM 2902 C CA . GLN B 1 58 ? 13.023 -32.156 -20.281 1 96.5 58 GLN B CA 1
ATOM 2903 C C . GLN B 1 58 ? 12.336 -32.688 -19.016 1 96.5 58 GLN B C 1
ATOM 2905 O O . GLN B 1 58 ? 11.148 -33 -19.031 1 96.5 58 GLN B O 1
ATOM 2910 N N . GLU B 1 59 ? 13.086 -32.812 -17.969 1 97.56 59 GLU B N 1
ATOM 2911 C CA . GLU B 1 59 ? 12.492 -33.25 -16.703 1 97.56 59 GLU B CA 1
ATOM 2912 C C . GLU B 1 59 ? 11.445 -32.281 -16.203 1 97.56 59 GLU B C 1
ATOM 2914 O O . GLU B 1 59 ? 10.445 -32.688 -15.602 1 97.56 59 GLU B O 1
ATOM 2919 N N . ILE B 1 60 ? 11.695 -31.016 -16.391 1 97.19 60 ILE B N 1
ATOM 2920 C CA . ILE B 1 60 ? 10.719 -30 -16 1 97.19 60 ILE B CA 1
ATOM 2921 C C . ILE B 1 60 ? 9.398 -30.25 -16.734 1 97.19 60 ILE B C 1
ATOM 2923 O O . ILE B 1 60 ? 8.328 -30.219 -16.125 1 97.19 60 ILE B O 1
ATOM 2927 N N . LEU B 1 61 ? 9.516 -30.531 -18.047 1 97.44 61 LEU B N 1
ATOM 2928 C CA . LEU B 1 61 ? 8.344 -30.781 -18.875 1 97.44 61 LEU B CA 1
ATOM 2929 C C . LEU B 1 61 ? 7.605 -32.031 -18.406 1 97.44 61 LEU B C 1
ATOM 2931 O O . LEU B 1 61 ? 6.375 -32.031 -18.328 1 97.44 61 LEU B O 1
ATOM 2935 N N . ASP B 1 62 ? 8.344 -33.031 -18.078 1 97.94 62 ASP B N 1
ATOM 2936 C CA . ASP B 1 62 ? 7.746 -34.281 -17.609 1 97.94 62 ASP B CA 1
ATOM 2937 C C . ASP B 1 62 ? 7.016 -34.062 -16.281 1 97.94 62 ASP B C 1
ATOM 2939 O O . ASP B 1 62 ? 5.918 -34.594 -16.078 1 97.94 62 ASP B O 1
ATOM 2943 N N . ARG B 1 63 ? 7.621 -33.344 -15.438 1 97.69 63 ARG B N 1
ATOM 2944 C CA . ARG B 1 63 ? 7.051 -33.031 -14.125 1 97.69 63 ARG B CA 1
ATOM 2945 C C . ARG B 1 63 ? 5.73 -32.281 -14.266 1 97.69 63 ARG B C 1
ATOM 2947 O O . ARG B 1 63 ? 4.77 -32.562 -13.547 1 97.69 63 ARG B O 1
ATOM 2954 N N . VAL B 1 64 ? 5.719 -31.375 -15.148 1 97.38 64 VAL B N 1
ATOM 2955 C CA . VAL B 1 64 ? 4.512 -30.578 -15.359 1 97.38 64 VAL B CA 1
ATOM 2956 C C . VAL B 1 64 ? 3.377 -31.484 -15.844 1 97.38 64 VAL B C 1
ATOM 2958 O O . VAL B 1 64 ? 2.258 -31.406 -15.328 1 97.38 64 VAL B O 1
ATOM 2961 N N . ARG B 1 65 ? 3.68 -32.344 -16.812 1 98.38 65 ARG B N 1
ATOM 2962 C CA . ARG B 1 65 ? 2.672 -33.281 -17.344 1 98.38 65 ARG B CA 1
ATOM 2963 C C . ARG B 1 65 ? 2.107 -34.156 -16.234 1 98.38 65 ARG B C 1
ATOM 2965 O O . ARG B 1 65 ? 0.89 -34.312 -16.125 1 98.38 65 ARG B O 1
ATOM 2972 N N . LEU B 1 66 ? 3.002 -34.688 -15.453 1 98.44 66 LEU B N 1
ATOM 2973 C CA . LEU B 1 66 ? 2.596 -35.594 -14.375 1 98.44 66 LEU B CA 1
ATOM 2974 C C . LEU B 1 66 ? 1.716 -34.875 -13.359 1 98.44 66 LEU B C 1
ATOM 2976 O O . LEU B 1 66 ? 0.717 -35.406 -12.898 1 98.44 66 LEU B O 1
ATOM 2980 N N . GLU B 1 67 ? 2.086 -33.688 -13 1 98.56 67 GLU B N 1
ATOM 2981 C CA . GLU B 1 67 ? 1.337 -32.938 -11.992 1 98.56 67 GLU B CA 1
ATOM 2982 C C . GLU B 1 67 ? -0.028 -32.5 -12.523 1 98.56 67 GLU B C 1
ATOM 2984 O O . GLU B 1 67 ? -1.012 -32.5 -11.781 1 98.56 67 GLU B O 1
ATOM 2989 N N . ILE B 1 68 ? -0.129 -32.156 -13.852 1 98.75 68 ILE B N 1
ATOM 2990 C CA . ILE B 1 68 ? -1.4 -31.828 -14.5 1 98.75 68 ILE B CA 1
ATOM 2991 C C . ILE B 1 68 ? -2.34 -33.031 -14.391 1 98.75 68 ILE B C 1
ATOM 2993 O O . ILE B 1 68 ? -3.494 -32.906 -13.984 1 98.75 68 ILE B O 1
ATOM 2997 N N . ARG B 1 69 ? -1.84 -34.188 -14.719 1 98.81 69 ARG B N 1
ATOM 2998 C CA . ARG B 1 69 ? -2.648 -35.406 -14.703 1 98.81 69 ARG B CA 1
ATOM 2999 C C . ARG B 1 69 ? -3.115 -35.75 -13.289 1 98.81 69 ARG B C 1
ATOM 3001 O O . ARG B 1 69 ? -4.238 -36.219 -13.102 1 98.81 69 ARG B O 1
ATOM 3008 N N . LYS B 1 70 ? -2.211 -35.469 -12.352 1 98.81 70 LYS B N 1
ATOM 3009 C CA . LYS B 1 70 ? -2.59 -35.688 -10.953 1 98.81 70 LYS B CA 1
ATOM 3010 C C . LYS B 1 70 ? -3.723 -34.75 -10.539 1 98.81 70 LYS B C 1
ATOM 3012 O O . LYS B 1 70 ? -4.68 -35.188 -9.891 1 98.81 70 LYS B O 1
ATOM 3017 N N . VAL B 1 71 ? -3.695 -33.469 -10.867 1 98.88 71 VAL B N 1
ATOM 3018 C CA . VAL B 1 71 ? -4.773 -32.531 -10.555 1 98.88 71 VAL B CA 1
ATOM 3019 C C . VAL B 1 71 ? -6.082 -33.031 -11.156 1 98.88 71 VAL B C 1
ATOM 3021 O O . VAL B 1 71 ? -7.113 -33.062 -10.484 1 98.88 71 VAL B O 1
ATOM 3024 N N . LYS B 1 72 ? -6.027 -33.5 -12.445 1 98.62 72 LYS B N 1
ATOM 3025 C CA . LYS B 1 72 ? -7.215 -33.906 -13.18 1 98.62 72 LYS B CA 1
ATOM 3026 C C . LYS B 1 72 ? -7.832 -35.156 -12.555 1 98.62 72 LYS B C 1
ATOM 3028 O O . LYS B 1 72 ? -9.039 -35.406 -12.672 1 98.62 72 LYS B O 1
ATOM 3033 N N . SER B 1 73 ? -7 -35.938 -11.898 1 98.69 73 SER B N 1
ATOM 3034 C CA . SER B 1 73 ? -7.512 -37.125 -11.203 1 98.69 73 SER B CA 1
ATOM 3035 C C . SER B 1 73 ? -8.203 -36.719 -9.906 1 98.69 73 SER B C 1
ATOM 3037 O O . SER B 1 73 ? -8.984 -37.5 -9.359 1 98.69 73 SER B O 1
ATOM 3039 N N . LEU B 1 74 ? -7.957 -35.531 -9.391 1 98.75 74 LEU B N 1
ATOM 3040 C CA . LEU B 1 74 ? -8.43 -35.125 -8.07 1 98.75 74 LEU B CA 1
ATOM 3041 C C . LEU B 1 74 ? -9.672 -34.219 -8.188 1 98.75 74 LEU B C 1
ATOM 3043 O O . LEU B 1 74 ? -10.453 -34.125 -7.242 1 98.75 74 LEU B O 1
ATOM 3047 N N . THR B 1 75 ? -9.82 -33.562 -9.359 1 98.69 75 THR B N 1
ATOM 3048 C CA . THR B 1 75 ? -10.945 -32.656 -9.492 1 98.69 75 THR B CA 1
ATOM 3049 C C . THR B 1 75 ? -11.312 -32.469 -10.961 1 98.69 75 THR B C 1
ATOM 3051 O O . THR B 1 75 ? -10.453 -32.594 -11.844 1 98.69 75 THR B O 1
ATOM 3054 N N . ASP B 1 76 ? -12.516 -32.094 -11.227 1 98.25 76 ASP B N 1
ATOM 3055 C CA . ASP B 1 76 ? -12.992 -31.75 -12.562 1 98.25 76 ASP B CA 1
ATOM 3056 C C . ASP B 1 76 ? -13.141 -30.234 -12.711 1 98.25 76 ASP B C 1
ATOM 3058 O O . ASP B 1 76 ? -13.57 -29.75 -13.758 1 98.25 76 ASP B O 1
ATOM 3062 N N . LYS B 1 77 ? -12.82 -29.516 -11.602 1 98.56 77 LYS B N 1
ATOM 3063 C CA . LYS B 1 77 ? -12.906 -28.047 -11.625 1 98.56 77 LYS B CA 1
ATOM 3064 C C . LYS B 1 77 ? -11.719 -27.438 -12.367 1 98.56 77 LYS B C 1
ATOM 3066 O O . LYS B 1 77 ? -10.672 -28.078 -12.492 1 98.56 77 LYS B O 1
ATOM 3071 N N . PRO B 1 78 ? -11.914 -26.219 -12.828 1 98.38 78 PRO B N 1
ATOM 3072 C CA . PRO B 1 78 ? -10.812 -25.547 -13.523 1 98.38 78 PRO B CA 1
ATOM 3073 C C . PRO B 1 78 ? -9.594 -25.344 -12.633 1 98.38 78 PRO B C 1
ATOM 3075 O O . PRO B 1 78 ? -9.742 -25.078 -11.438 1 98.38 78 PRO B O 1
ATOM 3078 N N . PHE B 1 79 ? -8.477 -25.453 -13.195 1 98.81 79 PHE B N 1
ATOM 3079 C CA . PHE B 1 79 ? -7.199 -25.078 -12.594 1 98.81 79 PHE B CA 1
ATOM 3080 C C . PHE B 1 79 ? -6.27 -24.469 -13.633 1 98.81 79 PHE B C 1
ATOM 3082 O O . PHE B 1 79 ? -6.539 -24.531 -14.836 1 98.81 79 PHE B O 1
ATOM 3089 N N . GLY B 1 80 ? -5.227 -23.766 -13.133 1 98.81 80 GLY B N 1
ATOM 3090 C CA . GLY B 1 80 ? -4.336 -23.078 -14.047 1 98.81 80 GLY B CA 1
ATOM 3091 C C . GLY B 1 80 ? -2.896 -23.547 -13.961 1 98.81 80 GLY B C 1
ATOM 3092 O O . GLY B 1 80 ? -2.545 -24.312 -13.055 1 98.81 80 GLY B O 1
ATOM 3093 N N . LEU B 1 81 ? -2.148 -23.109 -14.961 1 98.75 81 LEU B N 1
ATOM 3094 C CA . LEU B 1 81 ? -0.706 -23.328 -15.016 1 98.75 81 LEU B CA 1
ATOM 3095 C C . LEU B 1 81 ? 0.035 -21.984 -15.102 1 98.75 81 LEU B C 1
ATOM 3097 O O . LEU B 1 81 ? -0.396 -21.078 -15.82 1 98.75 81 LEU B O 1
ATOM 3101 N N . ASN B 1 82 ? 1.052 -21.969 -14.344 1 98.31 82 ASN B N 1
ATOM 3102 C CA . ASN B 1 82 ? 1.892 -20.781 -14.383 1 98.31 82 ASN B CA 1
ATOM 3103 C C . ASN B 1 82 ? 2.857 -20.812 -15.57 1 98.31 82 ASN B C 1
ATOM 3105 O O . ASN B 1 82 ? 3.449 -21.859 -15.859 1 98.31 82 ASN B O 1
ATOM 3109 N N . LEU B 1 83 ? 2.967 -19.75 -16.25 1 95.69 83 LEU B N 1
ATOM 3110 C CA . LEU B 1 83 ? 3.922 -19.531 -17.328 1 95.69 83 LEU B CA 1
ATOM 3111 C C . LEU B 1 83 ? 4.77 -18.281 -17.062 1 95.69 83 LEU B C 1
ATOM 3113 O O . LEU B 1 83 ? 4.277 -17.156 -17.141 1 95.69 83 LEU B O 1
ATOM 3117 N N . LEU B 1 84 ? 6.07 -18.469 -16.797 1 92.94 84 LEU B N 1
ATOM 3118 C CA . LEU B 1 84 ? 6.973 -17.375 -16.484 1 92.94 84 LEU B CA 1
ATOM 3119 C C . LEU B 1 84 ? 7.578 -16.797 -17.766 1 92.94 84 LEU B C 1
ATOM 3121 O O . LEU B 1 84 ? 8.219 -17.531 -18.531 1 92.94 84 LEU B O 1
ATOM 3125 N N . LEU B 1 85 ? 7.359 -15.586 -18.031 1 92.56 85 LEU B N 1
ATOM 3126 C CA . LEU B 1 85 ? 7.898 -14.883 -19.188 1 92.56 85 LEU B CA 1
ATOM 3127 C C . LEU B 1 85 ? 8.758 -13.695 -18.75 1 92.56 85 LEU B C 1
ATOM 3129 O O . LEU B 1 85 ? 8.344 -12.539 -18.891 1 92.56 85 LEU B O 1
ATOM 3133 N N . LEU B 1 86 ? 10 -13.953 -18.297 1 83.5 86 LEU B N 1
ATOM 3134 C CA . LEU B 1 86 ? 10.828 -12.914 -17.688 1 83.5 86 LEU B CA 1
ATOM 3135 C C . LEU B 1 86 ? 11.797 -12.336 -18.719 1 83.5 86 LEU B C 1
ATOM 3137 O O . LEU B 1 86 ? 12.414 -11.297 -18.469 1 83.5 86 LEU B O 1
ATOM 3141 N N . LYS B 1 87 ? 12.039 -13 -19.828 1 77.12 87 LYS B N 1
ATOM 3142 C CA . LYS B 1 87 ? 12.945 -12.484 -20.844 1 77.12 87 LYS B CA 1
ATOM 3143 C C . LYS B 1 87 ? 12.18 -11.922 -22.031 1 77.12 87 LYS B C 1
ATOM 3145 O O . LYS B 1 87 ? 11.047 -12.328 -22.297 1 77.12 87 LYS B O 1
ATOM 3150 N N . ASP B 1 88 ? 12.75 -10.953 -22.5 1 70 88 ASP B N 1
ATOM 3151 C CA . ASP B 1 88 ? 12.172 -10.359 -23.703 1 70 88 ASP B CA 1
ATOM 3152 C C . ASP B 1 88 ? 12.391 -11.25 -24.922 1 70 88 ASP B C 1
ATOM 3154 O O . ASP B 1 88 ? 12.102 -10.852 -26.062 1 70 88 ASP B O 1
ATOM 3158 N N . ASP B 1 89 ? 12.922 -12.359 -24.641 1 62.91 89 ASP B N 1
ATOM 3159 C CA . ASP B 1 89 ? 13.336 -13.164 -25.781 1 62.91 89 ASP B CA 1
ATOM 3160 C C . ASP B 1 89 ? 12.133 -13.805 -26.469 1 62.91 89 ASP B C 1
ATOM 3162 O O . ASP B 1 89 ? 11.102 -14.039 -25.828 1 62.91 89 ASP B O 1
ATOM 3166 N N . PRO B 1 90 ? 12.367 -14.062 -27.734 1 66.31 90 PRO B N 1
ATOM 3167 C CA . PRO B 1 90 ? 11.422 -14.773 -28.594 1 66.31 90 PRO B CA 1
ATOM 3168 C C . PRO B 1 90 ? 10.977 -16.109 -28.016 1 66.31 90 PRO B C 1
ATOM 3170 O O . PRO B 1 90 ? 11.656 -16.656 -27.141 1 66.31 90 PRO B O 1
ATOM 3173 N N . LEU B 1 91 ? 9.695 -16.391 -28.266 1 80.44 91 LEU B N 1
ATOM 3174 C CA . LEU B 1 91 ? 9.18 -17.719 -27.953 1 80.44 91 LEU B CA 1
ATOM 3175 C C . LEU B 1 91 ? 10.242 -18.781 -28.188 1 80.44 91 LEU B C 1
ATOM 3177 O O . LEU B 1 91 ? 10.594 -19.078 -29.344 1 80.44 91 LEU B O 1
ATOM 3181 N N . ASP B 1 92 ? 10.812 -19.266 -27.062 1 87.5 92 ASP B N 1
ATOM 3182 C CA . ASP B 1 92 ? 11.875 -20.25 -27.219 1 87.5 92 ASP B CA 1
ATOM 3183 C C . ASP B 1 92 ? 11.297 -21.672 -27.234 1 87.5 92 ASP B C 1
ATOM 3185 O O . ASP B 1 92 ? 10.086 -21.859 -27.109 1 87.5 92 ASP B O 1
ATOM 3189 N N . ASP B 1 93 ? 12.133 -22.656 -27.516 1 91.69 93 ASP B N 1
ATOM 3190 C CA . ASP B 1 93 ? 11.719 -24.047 -27.688 1 91.69 93 ASP B CA 1
ATOM 3191 C C . ASP B 1 93 ? 11.133 -24.609 -26.406 1 91.69 93 ASP B C 1
ATOM 3193 O O . ASP B 1 93 ? 10.195 -25.422 -26.453 1 91.69 93 ASP B O 1
ATOM 3197 N N . PHE B 1 94 ? 11.617 -24.219 -25.359 1 93.44 94 PHE B N 1
ATOM 3198 C CA . PHE B 1 94 ? 11.125 -24.719 -24.094 1 93.44 94 PHE B CA 1
ATOM 3199 C C . PHE B 1 94 ? 9.688 -24.266 -23.844 1 93.44 94 PHE B C 1
ATOM 3201 O O . PHE B 1 94 ? 8.828 -25.062 -23.484 1 93.44 94 PHE B O 1
ATOM 3208 N N . THR B 1 95 ? 9.477 -22.969 -24.047 1 94.75 95 THR B N 1
ATOM 3209 C CA . THR B 1 95 ? 8.141 -22.422 -23.828 1 94.75 95 THR B CA 1
ATOM 3210 C C . THR B 1 95 ? 7.129 -23.062 -24.766 1 94.75 95 THR B C 1
ATOM 3212 O O . THR B 1 95 ? 6 -23.359 -24.359 1 94.75 95 THR B O 1
ATOM 3215 N N . LYS B 1 96 ? 7.555 -23.312 -25.969 1 95.25 96 LYS B N 1
ATOM 3216 C CA . LYS B 1 96 ? 6.68 -23.969 -26.938 1 95.25 96 LYS B CA 1
ATOM 3217 C C . LYS B 1 96 ? 6.336 -25.391 -26.484 1 95.25 96 LYS B C 1
ATOM 3219 O O . LYS B 1 96 ? 5.176 -25.797 -26.547 1 95.25 96 LYS B O 1
ATOM 3224 N N . ALA B 1 97 ? 7.383 -26.078 -26.094 1 96.75 97 ALA B N 1
ATOM 3225 C CA . ALA B 1 97 ? 7.176 -27.453 -25.625 1 96.75 97 ALA B CA 1
ATOM 3226 C C . ALA B 1 97 ? 6.27 -27.469 -24.391 1 96.75 97 ALA B C 1
ATOM 3228 O O . ALA B 1 97 ? 5.402 -28.344 -24.266 1 96.75 97 ALA B O 1
ATOM 3229 N N . TRP B 1 98 ? 6.469 -26.547 -23.531 1 96.69 98 TRP B N 1
ATOM 3230 C CA . TRP B 1 98 ? 5.664 -26.406 -22.312 1 96.69 98 TRP B CA 1
ATOM 3231 C C . TRP B 1 98 ? 4.195 -26.188 -22.656 1 96.69 98 TRP B C 1
ATOM 3233 O O . TRP B 1 98 ? 3.314 -26.859 -22.125 1 96.69 98 TRP B O 1
ATOM 3243 N N . LEU B 1 99 ? 3.934 -25.312 -23.594 1 97.69 99 LEU B N 1
ATOM 3244 C CA . LEU B 1 99 ? 2.576 -25.016 -24.047 1 97.69 99 LEU B CA 1
ATOM 3245 C C . LEU B 1 99 ? 1.941 -26.234 -24.703 1 97.69 99 LEU B C 1
ATOM 3247 O O . LEU B 1 99 ? 0.77 -26.531 -24.469 1 97.69 99 LEU B O 1
ATOM 3251 N N . ASN B 1 100 ? 2.74 -26.875 -25.516 1 97.56 100 ASN B N 1
ATOM 3252 C CA . ASN B 1 100 ? 2.223 -28.062 -26.188 1 97.56 100 ASN B CA 1
ATOM 3253 C C . ASN B 1 100 ? 1.746 -29.125 -25.203 1 97.56 100 ASN B C 1
ATOM 3255 O O . ASN B 1 100 ? 0.691 -29.719 -25.391 1 97.56 100 ASN B O 1
ATOM 3259 N N . ILE B 1 101 ? 2.494 -29.328 -24.188 1 97.94 101 ILE B N 1
ATOM 3260 C CA . ILE B 1 101 ? 2.115 -30.266 -23.156 1 97.94 101 ILE B CA 1
ATOM 3261 C C . ILE B 1 101 ? 0.812 -29.828 -22.484 1 97.94 101 ILE B C 1
ATOM 3263 O O . ILE B 1 101 ? -0.102 -30.625 -22.297 1 97.94 101 ILE B O 1
ATOM 3267 N N . ALA B 1 102 ? 0.744 -28.562 -22.125 1 98.38 102 ALA B N 1
ATOM 3268 C CA . ALA B 1 102 ? -0.457 -28.016 -21.5 1 98.38 102 ALA B CA 1
ATOM 3269 C C . ALA B 1 102 ? -1.68 -28.203 -22.391 1 98.38 102 ALA B C 1
ATOM 3271 O O . ALA B 1 102 ? -2.744 -28.609 -21.906 1 98.38 102 ALA B O 1
ATOM 3272 N N . PHE B 1 103 ? -1.478 -27.969 -23.719 1 98.44 103 PHE B N 1
ATOM 3273 C CA . PHE B 1 103 ? -2.562 -28.094 -24.688 1 98.44 103 PHE B CA 1
ATOM 3274 C C . PHE B 1 103 ? -3 -29.547 -24.812 1 98.44 103 PHE B C 1
ATOM 3276 O O . PHE B 1 103 ? -4.195 -29.844 -24.797 1 98.44 103 PHE B O 1
ATOM 3283 N N . GLU B 1 104 ? -2.004 -30.406 -24.906 1 98.31 104 GLU B N 1
ATOM 3284 C CA . GLU B 1 104 ? -2.281 -31.844 -25.031 1 98.31 104 GLU B CA 1
ATOM 3285 C C . GLU B 1 104 ? -3.08 -32.344 -23.844 1 98.31 104 GLU B C 1
ATOM 3287 O O . GLU B 1 104 ? -3.951 -33.219 -23.984 1 98.31 104 GLU B O 1
ATOM 3292 N N . GLU B 1 105 ? -2.754 -31.797 -22.672 1 98.12 105 GLU B N 1
ATOM 3293 C CA . GLU B 1 105 ? -3.396 -32.25 -21.438 1 98.12 105 GLU B CA 1
ATOM 3294 C C . GLU B 1 105 ? -4.699 -31.484 -21.188 1 98.12 105 GLU B C 1
ATOM 3296 O O . GLU B 1 105 ? -5.355 -31.688 -20.172 1 98.12 105 GLU B O 1
ATOM 3301 N N . GLY B 1 106 ? -5.055 -30.578 -22.016 1 97.56 106 GLY B N 1
ATOM 3302 C CA . GLY B 1 106 ? -6.359 -29.938 -21.984 1 97.56 106 GLY B CA 1
ATOM 3303 C C . GLY B 1 106 ? -6.43 -28.781 -21.016 1 97.56 106 GLY B C 1
ATOM 3304 O O . GLY B 1 106 ? -7.516 -28.391 -20.578 1 97.56 106 GLY B O 1
ATOM 3305 N N . VAL B 1 107 ? -5.293 -28.219 -20.672 1 98.38 107 VAL B N 1
ATOM 3306 C CA . VAL B 1 107 ? -5.27 -27.047 -19.781 1 98.38 107 VAL B CA 1
ATOM 3307 C C . VAL B 1 107 ? -5.781 -25.828 -20.547 1 98.38 107 VAL B C 1
ATOM 3309 O O . VAL B 1 107 ? -5.445 -25.609 -21.703 1 98.38 107 VAL B O 1
ATOM 3312 N N . THR B 1 108 ? -6.574 -25.016 -19.844 1 98.5 108 THR B N 1
ATOM 3313 C CA . THR B 1 108 ? -7.168 -23.875 -20.531 1 98.5 108 THR B CA 1
ATOM 3314 C C . THR B 1 108 ? -6.801 -22.578 -19.844 1 98.5 108 THR B C 1
ATOM 3316 O O . THR B 1 108 ? -6.922 -21.5 -20.422 1 98.5 108 THR B O 1
ATOM 3319 N N . HIS B 1 109 ? -6.461 -22.609 -18.578 1 98.88 109 HIS B N 1
ATOM 3320 C CA . HIS B 1 109 ? -6.168 -21.406 -17.812 1 98.88 109 HIS B CA 1
ATOM 3321 C C . HIS B 1 109 ? -4.664 -21.203 -17.672 1 98.88 109 HIS B C 1
ATOM 3323 O O . HIS B 1 109 ? -3.955 -22.062 -17.156 1 98.88 109 HIS B O 1
ATOM 3329 N N . PHE B 1 110 ? -4.16 -20.031 -18.109 1 98.81 110 PHE B N 1
ATOM 3330 C CA . PHE B 1 110 ? -2.732 -19.734 -18.062 1 98.81 110 PHE B CA 1
ATOM 3331 C C . PHE B 1 110 ? -2.471 -18.453 -17.297 1 98.81 110 PHE B C 1
ATOM 3333 O O . PHE B 1 110 ? -2.945 -17.391 -17.688 1 98.81 110 PHE B O 1
ATOM 3340 N N . VAL B 1 111 ? -1.772 -18.562 -16.188 1 98.75 111 VAL B N 1
ATOM 3341 C CA . VAL B 1 111 ? -1.293 -17.406 -15.453 1 98.75 111 VAL B CA 1
ATOM 3342 C C . VAL B 1 111 ? 0.1 -17.016 -15.945 1 98.75 111 VAL B C 1
ATOM 3344 O O . VAL B 1 111 ? 1.095 -17.641 -15.562 1 98.75 111 VAL B O 1
ATOM 3347 N N . SER B 1 112 ? 0.169 -16.031 -16.766 1 97.5 112 SER B N 1
ATOM 3348 C CA . SER B 1 112 ? 1.435 -15.523 -17.281 1 97.5 112 SER B CA 1
ATOM 3349 C C . SER B 1 112 ? 2.01 -14.445 -16.375 1 97.5 112 SER B C 1
ATOM 3351 O O . SER B 1 112 ? 1.344 -13.453 -16.078 1 97.5 112 SER B O 1
ATOM 3353 N N . VAL B 1 113 ? 3.213 -14.625 -15.922 1 97.25 113 VAL B N 1
ATOM 3354 C CA . VAL B 1 113 ? 3.883 -13.656 -15.055 1 97.25 113 VAL B CA 1
ATOM 3355 C C . VAL B 1 113 ? 5.094 -13.07 -15.773 1 97.25 113 VAL B C 1
ATOM 3357 O O . VAL B 1 113 ? 5.891 -13.805 -16.375 1 97.25 113 VAL B O 1
ATOM 3360 N N . GLY B 1 114 ? 5.234 -11.789 -15.734 1 95.69 114 GLY B N 1
ATOM 3361 C CA . GLY B 1 114 ? 6.355 -11.125 -16.375 1 95.69 114 GLY B CA 1
ATOM 3362 C C . GLY B 1 114 ? 5.941 -10.258 -17.562 1 95.69 114 GLY B C 1
ATOM 3363 O O . GLY B 1 114 ? 5.043 -9.422 -17.438 1 95.69 114 GLY B O 1
ATOM 3364 N N . ASN B 1 115 ? 6.543 -10.5 -18.719 1 94.38 115 ASN B N 1
ATOM 3365 C CA . ASN B 1 115 ? 6.289 -9.695 -19.906 1 94.38 115 ASN B CA 1
ATOM 3366 C C . ASN B 1 115 ? 5.234 -10.344 -20.797 1 94.38 115 ASN B C 1
ATOM 3368 O O . ASN B 1 115 ? 5.289 -11.539 -21.062 1 94.38 115 ASN B O 1
ATOM 3372 N N . ALA B 1 116 ? 4.316 -9.5 -21.203 1 95.56 116 ALA B N 1
ATOM 3373 C CA . ALA B 1 116 ? 3.385 -9.992 -22.219 1 95.56 116 ALA B CA 1
ATOM 3374 C C . ALA B 1 116 ? 4.105 -10.289 -23.531 1 95.56 116 ALA B C 1
ATOM 3376 O O . ALA B 1 116 ? 5.004 -9.539 -23.938 1 95.56 116 ALA B O 1
ATOM 3377 N N . ASP B 1 117 ? 3.75 -11.352 -24.109 1 95.25 117 ASP B N 1
ATOM 3378 C CA . ASP B 1 117 ? 4.359 -11.781 -25.375 1 95.25 117 ASP B CA 1
ATOM 3379 C C . ASP B 1 117 ? 3.293 -12.133 -26.406 1 95.25 117 ASP B C 1
ATOM 3381 O O . ASP B 1 117 ? 2.508 -13.062 -26.203 1 95.25 117 ASP B O 1
ATOM 3385 N N . ASN B 1 118 ? 3.344 -11.391 -27.516 1 95.31 118 ASN B N 1
ATOM 3386 C CA . ASN B 1 118 ? 2.32 -11.539 -28.547 1 95.31 118 ASN B CA 1
ATOM 3387 C C . ASN B 1 118 ? 2.287 -12.961 -29.094 1 95.31 118 ASN B C 1
ATOM 3389 O O . ASN B 1 118 ? 1.212 -13.516 -29.344 1 95.31 118 ASN B O 1
ATOM 3393 N N . ARG B 1 119 ? 3.381 -13.586 -29.375 1 96.69 119 ARG B N 1
ATOM 3394 C CA . ARG B 1 119 ? 3.447 -14.922 -29.953 1 96.69 119 ARG B CA 1
ATOM 3395 C C . ARG B 1 119 ? 2.875 -15.961 -28.984 1 96.69 119 ARG B C 1
ATOM 3397 O O . ARG B 1 119 ? 2.105 -16.828 -29.391 1 96.69 119 ARG B O 1
ATOM 3404 N N . VAL B 1 120 ? 3.23 -15.844 -27.672 1 96.88 120 VAL B N 1
ATOM 3405 C CA . VAL B 1 120 ? 2.762 -16.766 -26.641 1 96.88 120 VAL B CA 1
ATOM 3406 C C . VAL B 1 120 ? 1.256 -16.609 -26.453 1 96.88 120 VAL B C 1
ATOM 3408 O O . VAL B 1 120 ? 0.519 -17.609 -26.422 1 96.88 120 VAL B O 1
ATOM 3411 N N . PHE B 1 121 ? 0.777 -15.391 -26.328 1 97.38 121 PHE B N 1
ATOM 3412 C CA . PHE B 1 121 ? -0.636 -15.109 -26.109 1 97.38 121 PHE B CA 1
ATOM 3413 C C . PHE B 1 121 ? -1.477 -15.609 -27.281 1 97.38 121 PHE B C 1
ATOM 3415 O O . PHE B 1 121 ? -2.549 -16.188 -27.078 1 97.38 121 PHE B O 1
ATOM 3422 N N . ASN B 1 122 ? -0.954 -15.477 -28.5 1 97.38 122 ASN B N 1
ATOM 3423 C CA . ASN B 1 122 ? -1.669 -15.953 -29.672 1 97.38 122 ASN B CA 1
ATOM 3424 C C . ASN B 1 122 ? -1.823 -17.469 -29.656 1 97.38 122 ASN B C 1
ATOM 3426 O O . ASN B 1 122 ? -2.887 -18 -30 1 97.38 122 ASN B O 1
ATOM 3430 N N . LEU B 1 123 ? -0.729 -18.141 -29.312 1 97.5 123 LEU B N 1
ATOM 3431 C CA . LEU B 1 123 ? -0.796 -19.594 -29.234 1 97.5 123 LEU B CA 1
ATOM 3432 C C . LEU B 1 123 ? -1.863 -20.031 -28.234 1 97.5 123 LEU B C 1
ATOM 3434 O O . LEU B 1 123 ? -2.625 -20.969 -28.5 1 97.5 123 LEU B O 1
ATOM 3438 N N . ILE B 1 124 ? -1.934 -19.344 -27.078 1 98.31 124 ILE B N 1
ATOM 3439 C CA . ILE B 1 124 ? -2.902 -19.688 -26.047 1 98.31 124 ILE B CA 1
ATOM 3440 C C . ILE B 1 124 ? -4.316 -19.422 -26.547 1 98.31 124 ILE B C 1
ATOM 3442 O O . ILE B 1 124 ? -5.215 -20.25 -26.359 1 98.31 124 ILE B O 1
ATOM 3446 N N . LYS B 1 125 ? -4.469 -18.359 -27.234 1 98.19 125 LYS B N 1
ATOM 3447 C CA . LYS B 1 125 ? -5.781 -17.984 -27.766 1 98.19 125 LYS B CA 1
ATOM 3448 C C . LYS B 1 125 ? -6.234 -18.953 -28.844 1 98.19 125 LYS B C 1
ATOM 3450 O O . LYS B 1 125 ? -7.422 -19.281 -28.938 1 98.19 125 LYS B O 1
ATOM 3455 N N . GLU B 1 126 ? -5.324 -19.344 -29.656 1 97.25 126 GLU B N 1
ATOM 3456 C CA . GLU B 1 126 ? -5.637 -20.312 -30.703 1 97.25 126 GLU B CA 1
ATOM 3457 C C . GLU B 1 126 ? -6.129 -21.625 -30.109 1 97.25 126 GLU B C 1
ATOM 3459 O O . GLU B 1 126 ? -6.871 -22.375 -30.75 1 97.25 126 GLU B O 1
ATOM 3464 N N . HIS B 1 127 ? -5.707 -21.875 -28.953 1 96.94 127 HIS B N 1
ATOM 3465 C CA . HIS B 1 127 ? -6.121 -23.078 -28.25 1 96.94 127 HIS B CA 1
ATOM 3466 C C . HIS B 1 127 ? -7.352 -22.812 -27.391 1 96.94 127 HIS B C 1
ATOM 3468 O O . HIS B 1 127 ? -7.699 -23.625 -26.531 1 96.94 127 HIS B O 1
ATOM 3474 N N . ASP B 1 128 ? -7.93 -21.641 -27.5 1 97.62 128 ASP B N 1
ATOM 3475 C CA . ASP B 1 128 ? -9.102 -21.219 -26.75 1 97.62 128 ASP B CA 1
ATOM 3476 C C . ASP B 1 128 ? -8.781 -21.094 -25.25 1 97.62 128 ASP B C 1
ATOM 3478 O O . ASP B 1 128 ? -9.617 -21.422 -24.406 1 97.62 128 ASP B O 1
ATOM 3482 N N . GLY B 1 129 ? -7.543 -20.797 -24.984 1 98.56 129 GLY B N 1
ATOM 3483 C CA . GLY B 1 129 ? -7.098 -20.609 -23.609 1 98.56 129 GLY B CA 1
ATOM 3484 C C . GLY B 1 129 ? -7.469 -19.266 -23.031 1 98.56 129 GLY B C 1
ATOM 3485 O O . GLY B 1 129 ? -7.828 -18.344 -23.781 1 98.56 129 GLY B O 1
ATOM 3486 N N . ILE B 1 130 ? -7.504 -19.203 -21.719 1 98.88 130 ILE B N 1
ATOM 3487 C CA . ILE B 1 130 ? -7.742 -17.984 -20.953 1 98.88 130 ILE B CA 1
ATOM 3488 C C . ILE B 1 130 ? -6.422 -17.469 -20.391 1 98.88 130 ILE B C 1
ATOM 3490 O O . ILE B 1 130 ? -5.664 -18.203 -19.781 1 98.88 130 ILE B O 1
ATOM 3494 N N . ILE B 1 131 ? -6.137 -16.203 -20.656 1 98.88 131 ILE B N 1
ATOM 3495 C CA . ILE B 1 131 ? -4.867 -15.609 -20.234 1 98.88 131 ILE B CA 1
ATOM 3496 C C . ILE B 1 131 ? -5.09 -14.68 -19.047 1 98.88 131 ILE B C 1
ATOM 3498 O O . ILE B 1 131 ? -5.773 -13.656 -19.172 1 98.88 131 ILE B O 1
ATOM 3502 N N . ILE B 1 132 ? -4.602 -15.062 -17.906 1 98.94 132 ILE B N 1
ATOM 3503 C CA . ILE B 1 132 ? -4.457 -14.195 -16.734 1 98.94 132 ILE B CA 1
ATOM 3504 C C . ILE B 1 132 ? -3.025 -13.672 -16.656 1 98.94 132 ILE B C 1
ATOM 3506 O O . ILE B 1 132 ? -2.092 -14.43 -16.391 1 98.94 132 ILE B O 1
ATOM 3510 N N . HIS B 1 133 ? -2.832 -12.367 -16.906 1 98.81 133 HIS B N 1
ATOM 3511 C CA . HIS B 1 133 ? -1.476 -11.836 -17 1 98.81 133 HIS B CA 1
ATOM 3512 C C . HIS B 1 133 ? -1.138 -10.953 -15.805 1 98.81 133 HIS B C 1
ATOM 3514 O O . HIS B 1 133 ? -1.925 -10.086 -15.43 1 98.81 133 HIS B O 1
ATOM 3520 N N . ARG B 1 134 ? -0.01 -11.195 -15.266 1 98.62 134 ARG B N 1
ATOM 3521 C CA . ARG B 1 134 ? 0.497 -10.438 -14.125 1 98.62 134 ARG B CA 1
ATOM 3522 C C . ARG B 1 134 ? 1.893 -9.891 -14.406 1 98.62 134 ARG B C 1
ATOM 3524 O O . ARG B 1 134 ? 2.887 -10.602 -14.258 1 98.62 134 ARG B O 1
ATOM 3531 N N . PRO B 1 135 ? 1.99 -8.617 -14.766 1 97.69 135 PRO B N 1
ATOM 3532 C CA . PRO B 1 135 ? 3.338 -8.047 -14.789 1 97.69 135 PRO B CA 1
ATOM 3533 C C . PRO B 1 135 ? 3.986 -8 -13.414 1 97.69 135 PRO B C 1
ATOM 3535 O O . PRO B 1 135 ? 3.289 -7.875 -12.398 1 97.69 135 PRO B O 1
ATOM 3538 N N . LEU B 1 136 ? 5.301 -8.117 -13.367 1 95.5 136 LEU B N 1
ATOM 3539 C CA . LEU B 1 136 ? 6 -8.016 -12.086 1 95.5 136 LEU B CA 1
ATOM 3540 C C . LEU B 1 136 ? 5.832 -6.625 -11.484 1 95.5 136 LEU B C 1
ATOM 3542 O O . LEU B 1 136 ? 5.699 -6.488 -10.266 1 95.5 136 LEU B O 1
ATOM 3546 N N . THR B 1 137 ? 5.875 -5.648 -12.352 1 96.75 137 THR B N 1
ATOM 3547 C CA . THR B 1 137 ? 5.598 -4.266 -11.977 1 96.75 137 THR B CA 1
ATOM 3548 C C . THR B 1 137 ? 4.473 -3.688 -12.828 1 96.75 137 THR B C 1
ATOM 3550 O O . THR B 1 137 ? 4.68 -3.363 -14 1 96.75 137 THR B O 1
ATOM 3553 N N . ALA B 1 138 ? 3.354 -3.5 -12.203 1 97.12 138 ALA B N 1
ATOM 3554 C CA . ALA B 1 138 ? 2.209 -2.992 -12.953 1 97.12 138 ALA B CA 1
ATOM 3555 C C . ALA B 1 138 ? 2.4 -1.522 -13.32 1 97.12 138 ALA B C 1
ATOM 3557 O O . ALA B 1 138 ? 2.74 -0.703 -12.461 1 97.12 138 ALA B O 1
ATOM 3558 N N . SER B 1 139 ? 2.256 -1.17 -14.523 1 96.56 139 SER B N 1
ATOM 3559 C CA . SER B 1 139 ? 2.174 0.179 -15.07 1 96.56 139 SER B CA 1
ATOM 3560 C C . SER B 1 139 ? 1.021 0.305 -16.062 1 96.56 139 SER B C 1
ATOM 3562 O O . SER B 1 139 ? 0.529 -0.7 -16.578 1 96.56 139 SER B O 1
ATOM 3564 N N . ILE B 1 140 ? 0.569 1.49 -16.266 1 97.25 140 ILE B N 1
ATOM 3565 C CA . ILE B 1 140 ? -0.514 1.718 -17.203 1 97.25 140 ILE B CA 1
ATOM 3566 C C . ILE B 1 140 ? -0.115 1.185 -18.578 1 97.25 140 ILE B C 1
ATOM 3568 O O . ILE B 1 140 ? -0.896 0.49 -19.234 1 97.25 140 ILE B O 1
ATOM 3572 N N . THR B 1 141 ? 1.13 1.399 -18.922 1 97.06 141 THR B N 1
ATOM 3573 C CA . THR B 1 141 ? 1.641 1.015 -20.234 1 97.06 141 THR B CA 1
ATOM 3574 C C . THR B 1 141 ? 1.614 -0.501 -20.391 1 97.06 141 THR B C 1
ATOM 3576 O O . THR B 1 141 ? 1.059 -1.015 -21.375 1 97.06 141 THR B O 1
ATOM 3579 N N . ASN B 1 142 ? 2.143 -1.254 -19.484 1 97 142 ASN B N 1
ATOM 3580 C CA . ASN B 1 142 ? 2.238 -2.695 -19.688 1 97 142 ASN B CA 1
ATOM 3581 C C . ASN B 1 142 ? 0.888 -3.379 -19.5 1 97 142 ASN B C 1
ATOM 3583 O O . ASN B 1 142 ? 0.614 -4.41 -20.109 1 97 142 ASN B O 1
ATOM 3587 N N . MET B 1 143 ? 0.023 -2.801 -18.641 1 98.38 143 MET B N 1
ATOM 3588 C CA . MET B 1 143 ? -1.328 -3.336 -18.5 1 98.38 143 MET B CA 1
ATOM 3589 C C . MET B 1 143 ? -2.109 -3.188 -19.797 1 98.38 143 MET B C 1
ATOM 3591 O O . MET B 1 143 ? -2.752 -4.137 -20.25 1 98.38 143 MET B O 1
ATOM 3595 N N . ARG B 1 144 ? -2.027 -2.025 -20.406 1 98.62 144 ARG B N 1
ATOM 3596 C CA . ARG B 1 144 ? -2.713 -1.779 -21.672 1 98.62 144 ARG B CA 1
ATOM 3597 C C . ARG B 1 144 ? -2.133 -2.643 -22.781 1 98.62 144 ARG B C 1
ATOM 3599 O O . ARG B 1 144 ? -2.867 -3.139 -23.641 1 98.62 144 ARG B O 1
ATOM 3606 N N . GLU B 1 145 ? -0.825 -2.789 -22.766 1 98.19 145 GLU B N 1
ATOM 3607 C CA . GLU B 1 145 ? -0.184 -3.654 -23.75 1 98.19 145 GLU B CA 1
ATOM 3608 C C . GLU B 1 145 ? -0.699 -5.086 -23.641 1 98.19 145 GLU B C 1
ATOM 3610 O O . GLU B 1 145 ? -1.07 -5.691 -24.641 1 98.19 145 GLU B O 1
ATOM 3615 N N . ALA B 1 146 ? -0.734 -5.637 -22.453 1 98.44 146 ALA B N 1
ATOM 3616 C CA . ALA B 1 146 ? -1.2 -7.004 -22.25 1 98.44 146 ALA B CA 1
ATOM 3617 C C . ALA B 1 146 ? -2.654 -7.16 -22.688 1 98.44 146 ALA B C 1
ATOM 3619 O O . ALA B 1 146 ? -3.021 -8.172 -23.297 1 98.44 146 ALA B O 1
ATOM 3620 N N . GLU B 1 147 ? -3.49 -6.176 -22.359 1 98.81 147 GLU B N 1
ATOM 3621 C CA . GLU B 1 147 ? -4.883 -6.184 -22.797 1 98.81 147 GLU B CA 1
ATOM 3622 C C . GLU B 1 147 ? -4.977 -6.207 -24.328 1 98.81 147 GLU B C 1
ATOM 3624 O O . GLU B 1 147 ? -5.742 -6.992 -24.891 1 98.81 147 GLU B O 1
ATOM 3629 N N . SER B 1 148 ? -4.172 -5.367 -24.938 1 98.62 148 SER B N 1
ATOM 3630 C CA . SER B 1 148 ? -4.207 -5.27 -26.391 1 98.62 148 SER B CA 1
ATOM 3631 C C . SER B 1 148 ? -3.746 -6.57 -27.047 1 98.62 148 SER B C 1
ATOM 3633 O O . SER B 1 148 ? -4.168 -6.898 -28.156 1 98.62 148 SER B O 1
ATOM 3635 N N . LEU B 1 149 ? -2.904 -7.324 -26.344 1 97.81 149 LEU B N 1
ATOM 3636 C CA . LEU B 1 149 ? -2.359 -8.562 -26.891 1 97.81 149 LEU B CA 1
ATOM 3637 C C . LEU B 1 149 ? -3.303 -9.734 -26.625 1 97.81 149 LEU B C 1
ATOM 3639 O O . LEU B 1 149 ? -3.061 -10.852 -27.094 1 97.81 149 LEU B O 1
ATOM 3643 N N . GLY B 1 150 ? -4.34 -9.477 -25.797 1 98.38 150 GLY B N 1
ATOM 3644 C CA . GLY B 1 150 ? -5.359 -10.508 -25.688 1 98.38 150 GLY B CA 1
ATOM 3645 C C . GLY B 1 150 ? -5.488 -11.086 -24.297 1 98.38 150 GLY B C 1
ATOM 3646 O O . GLY B 1 150 ? -6.141 -12.109 -24.094 1 98.38 150 GLY B O 1
ATOM 3647 N N . ALA B 1 151 ? -4.875 -10.477 -23.281 1 98.81 151 ALA B N 1
ATOM 3648 C CA . ALA B 1 151 ? -5.117 -10.914 -21.922 1 98.81 151 ALA B CA 1
ATOM 3649 C C . ALA B 1 151 ? -6.602 -10.859 -21.578 1 98.81 151 ALA B C 1
ATOM 3651 O O . ALA B 1 151 ? -7.301 -9.93 -21.984 1 98.81 151 ALA B O 1
ATOM 3652 N N . ASP B 1 152 ? -7.094 -11.867 -20.859 1 98.88 152 ASP B N 1
ATOM 3653 C CA . ASP B 1 152 ? -8.492 -11.898 -20.453 1 98.88 152 ASP B CA 1
ATOM 3654 C C . ASP B 1 152 ? -8.688 -11.25 -19.078 1 98.88 152 ASP B C 1
ATOM 3656 O O . ASP B 1 152 ? -9.75 -10.703 -18.797 1 98.88 152 ASP B O 1
ATOM 3660 N N . VAL B 1 153 ? -7.75 -11.414 -18.219 1 98.88 153 VAL B N 1
ATOM 3661 C CA . VAL B 1 153 ? -7.707 -10.883 -16.859 1 98.88 153 VAL B CA 1
ATOM 3662 C C . VAL B 1 153 ? -6.312 -10.336 -16.562 1 98.88 153 VAL B C 1
ATOM 3664 O O . VAL B 1 153 ? -5.309 -10.898 -17.016 1 98.88 153 VAL B O 1
ATOM 3667 N N . LEU B 1 154 ? -6.254 -9.219 -15.891 1 98.94 154 LEU B N 1
ATOM 3668 C CA . LEU B 1 154 ? -4.977 -8.648 -15.469 1 98.94 154 LEU B CA 1
ATOM 3669 C C . LEU B 1 154 ? -4.855 -8.633 -13.953 1 98.94 154 LEU B C 1
ATOM 3671 O O . LEU B 1 154 ? -5.867 -8.617 -13.242 1 98.94 154 LEU B O 1
ATOM 3675 N N . VAL B 1 155 ? -3.664 -8.75 -13.477 1 98.94 155 VAL B N 1
ATOM 3676 C CA . VAL B 1 155 ? -3.396 -8.711 -12.039 1 98.94 155 VAL B CA 1
ATOM 3677 C C . VAL B 1 155 ? -2.557 -7.484 -11.703 1 98.94 155 VAL B C 1
ATOM 3679 O O . VAL B 1 155 ? -1.468 -7.297 -12.25 1 98.94 155 VAL B O 1
ATOM 3682 N N . ALA B 1 156 ? -3.047 -6.621 -10.844 1 98.75 156 ALA B N 1
ATOM 3683 C CA . ALA B 1 156 ? -2.33 -5.453 -10.344 1 98.75 156 ALA B CA 1
ATOM 3684 C C . ALA B 1 156 ? -1.588 -5.777 -9.055 1 98.75 156 ALA B C 1
ATOM 3686 O O . ALA B 1 156 ? -2.209 -5.977 -8.008 1 98.75 156 ALA B O 1
ATOM 3687 N N . THR B 1 157 ? -0.321 -5.758 -9.164 1 98.31 157 THR B N 1
ATOM 3688 C CA . THR B 1 157 ? 0.519 -6.145 -8.031 1 98.31 157 THR B CA 1
ATOM 3689 C C . THR B 1 157 ? 1.025 -4.91 -7.289 1 98.31 157 THR B C 1
ATOM 3691 O O . THR B 1 157 ? 1.678 -4.047 -7.879 1 98.31 157 THR B O 1
ATOM 3694 N N . GLY B 1 158 ? 0.687 -4.832 -6.023 1 98.19 158 GLY B N 1
ATOM 3695 C CA . GLY B 1 158 ? 1.216 -3.77 -5.184 1 98.19 158 GLY B CA 1
ATOM 3696 C C . GLY B 1 158 ? 2.518 -4.145 -4.496 1 98.19 158 GLY B C 1
ATOM 3697 O O . GLY B 1 158 ? 2.867 -5.324 -4.422 1 98.19 158 GLY B O 1
ATOM 3698 N N . TYR B 1 159 ? 3.166 -3.172 -3.977 1 98.06 159 TYR B N 1
ATOM 3699 C CA . TYR B 1 159 ? 4.469 -3.305 -3.332 1 98.06 159 TYR B CA 1
ATOM 3700 C C . TYR B 1 159 ? 4.367 -4.137 -2.061 1 98.06 159 TYR B C 1
ATOM 3702 O O . TYR B 1 159 ? 5.379 -4.586 -1.521 1 98.06 159 TYR B O 1
ATOM 3710 N N . ASP B 1 160 ? 3.143 -4.414 -1.596 1 98.44 160 ASP B N 1
ATOM 3711 C CA . ASP B 1 160 ? 2.893 -5.18 -0.378 1 98.44 160 ASP B CA 1
ATOM 3712 C C . ASP B 1 160 ? 3.09 -6.672 -0.62 1 98.44 160 ASP B C 1
ATOM 3714 O O . ASP B 1 160 ? 3.047 -7.469 0.32 1 98.44 160 ASP B O 1
ATOM 3718 N N . GLU B 1 161 ? 3.365 -7.051 -1.834 1 97.5 161 GLU B N 1
ATOM 3719 C CA . GLU B 1 161 ? 3.42 -8.461 -2.217 1 97.5 161 GLU B CA 1
ATOM 3720 C C . GLU B 1 161 ? 4.656 -9.141 -1.638 1 97.5 161 GLU B C 1
ATOM 3722 O O . GLU B 1 161 ? 5.598 -8.469 -1.212 1 97.5 161 GLU B O 1
ATOM 3727 N N . GLY B 1 162 ? 4.602 -10.43 -1.602 1 95.94 162 GLY B N 1
ATOM 3728 C CA . GLY B 1 162 ? 5.773 -11.258 -1.406 1 95.94 162 GLY B CA 1
ATOM 3729 C C . GLY B 1 162 ? 6.379 -11.758 -2.707 1 95.94 162 GLY B C 1
ATOM 3730 O O . GLY B 1 162 ? 5.875 -11.445 -3.789 1 95.94 162 GLY B O 1
ATOM 3731 N N . GLY B 1 163 ? 7.484 -12.523 -2.617 1 95.19 163 GLY B N 1
ATOM 3732 C CA . GLY B 1 163 ? 8.164 -12.961 -3.828 1 95.19 163 GLY B CA 1
ATOM 3733 C C . GLY B 1 163 ? 8.992 -11.867 -4.473 1 95.19 163 GLY B C 1
ATOM 3734 O O . GLY B 1 163 ? 9.602 -11.055 -3.779 1 95.19 163 GLY B O 1
ATOM 3735 N N . MET B 1 164 ? 9.039 -11.883 -5.77 1 94.62 164 MET B N 1
ATOM 3736 C CA . MET B 1 164 ? 9.664 -10.781 -6.496 1 94.62 164 MET B CA 1
ATOM 3737 C C . MET B 1 164 ? 8.781 -9.539 -6.473 1 94.62 164 MET B C 1
ATOM 3739 O O . MET B 1 164 ? 7.734 -9.508 -7.117 1 94.62 164 MET B O 1
ATOM 3743 N N . ILE B 1 165 ? 9.234 -8.555 -5.746 1 96.62 165 ILE B N 1
ATOM 3744 C CA . ILE B 1 165 ? 8.367 -7.402 -5.531 1 96.62 165 ILE B CA 1
ATOM 3745 C C . ILE B 1 165 ? 8.547 -6.406 -6.672 1 96.62 165 ILE B C 1
ATOM 3747 O O . ILE B 1 165 ? 9.57 -6.422 -7.367 1 96.62 165 ILE B O 1
ATOM 3751 N N . PRO B 1 166 ? 7.535 -5.566 -6.879 1 96.94 166 PRO B N 1
ATOM 3752 C CA . PRO B 1 166 ? 7.621 -4.562 -7.941 1 96.94 166 PRO B CA 1
ATOM 3753 C C . PRO B 1 166 ? 8.82 -3.631 -7.781 1 96.94 166 PRO B C 1
ATOM 3755 O O . PRO B 1 166 ? 9.219 -3.318 -6.656 1 96.94 166 PRO B O 1
ATOM 3758 N N . THR B 1 167 ? 9.328 -3.176 -8.883 1 94.06 167 THR B N 1
ATOM 3759 C CA . THR B 1 167 ? 10.469 -2.268 -8.875 1 94.06 167 THR B CA 1
ATOM 3760 C C . THR B 1 167 ? 10.047 -0.875 -8.414 1 94.06 167 THR B C 1
ATOM 3762 O O . THR B 1 167 ? 10.859 -0.11 -7.898 1 94.06 167 THR B O 1
ATOM 3765 N N . ARG B 1 168 ? 8.789 -0.531 -8.656 1 92.69 168 ARG B N 1
ATOM 3766 C CA . ARG B 1 168 ? 8.258 0.733 -8.148 1 92.69 168 ARG B CA 1
ATOM 3767 C C . ARG B 1 168 ? 7.539 0.535 -6.82 1 92.69 168 ARG B C 1
ATOM 3769 O O . ARG B 1 168 ? 6.602 -0.262 -6.73 1 92.69 168 ARG B O 1
ATOM 3776 N N . ALA B 1 169 ? 7.949 1.287 -5.871 1 93.5 169 ALA B N 1
ATOM 3777 C CA . ALA B 1 169 ? 7.414 1.125 -4.52 1 93.5 169 ALA B CA 1
ATOM 3778 C C . ALA B 1 169 ? 6.066 1.82 -4.375 1 93.5 169 ALA B C 1
ATOM 3780 O O . ALA B 1 169 ? 5.934 2.783 -3.617 1 93.5 169 ALA B O 1
ATOM 3781 N N . ILE B 1 170 ? 5.098 1.348 -5.09 1 96.88 170 ILE B N 1
ATOM 3782 C CA . ILE B 1 170 ? 3.715 1.808 -5.012 1 96.88 170 ILE B CA 1
ATOM 3783 C C . ILE B 1 170 ? 2.85 0.736 -4.352 1 96.88 170 ILE B C 1
ATOM 3785 O O . ILE B 1 170 ? 2.77 -0.393 -4.84 1 96.88 170 ILE B O 1
ATOM 3789 N N . GLY B 1 171 ? 2.232 1.023 -3.256 1 98.25 171 GLY B N 1
ATOM 3790 C CA . GLY B 1 171 ? 1.48 0.054 -2.475 1 98.25 171 GLY B CA 1
ATOM 3791 C C . GLY B 1 171 ? 0.227 -0.435 -3.174 1 98.25 171 GLY B C 1
ATOM 3792 O O . GLY B 1 171 ? -0.242 0.19 -4.129 1 98.25 171 GLY B O 1
ATOM 3793 N N . THR B 1 172 ? -0.275 -1.531 -2.686 1 98.81 172 THR B N 1
ATOM 3794 C CA . THR B 1 172 ? -1.479 -2.152 -3.229 1 98.81 172 THR B CA 1
ATOM 3795 C C . THR B 1 172 ? -2.648 -1.173 -3.203 1 98.81 172 THR B C 1
ATOM 3797 O O . THR B 1 172 ? -3.447 -1.128 -4.141 1 98.81 172 THR B O 1
ATOM 3800 N N . PHE B 1 173 ? -2.691 -0.347 -2.207 1 98.81 173 PHE B N 1
ATOM 3801 C CA . PHE B 1 173 ? -3.783 0.592 -1.979 1 98.81 173 PHE B CA 1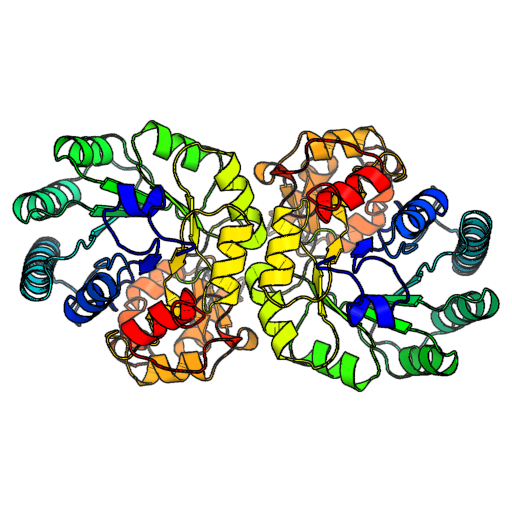
ATOM 3802 C C . PHE B 1 173 ? -3.922 1.557 -3.15 1 98.81 173 PHE B C 1
ATOM 3804 O O . PHE B 1 173 ? -5.035 1.956 -3.504 1 98.81 173 PHE B O 1
ATOM 3811 N N . THR B 1 174 ? -2.83 1.931 -3.801 1 98.62 174 THR B N 1
ATOM 3812 C CA . THR B 1 174 ? -2.881 2.98 -4.812 1 98.62 174 THR B CA 1
ATOM 3813 C C . THR B 1 174 ? -2.732 2.391 -6.211 1 98.62 174 THR B C 1
ATOM 3815 O O . THR B 1 174 ? -3.312 2.904 -7.172 1 98.62 174 THR B O 1
ATOM 3818 N N . VAL B 1 175 ? -2.033 1.248 -6.344 1 98.25 175 VAL B N 1
ATOM 3819 C CA . VAL B 1 175 ? -1.795 0.683 -7.668 1 98.25 175 VAL B CA 1
ATOM 3820 C C . VAL B 1 175 ? -3.082 0.058 -8.203 1 98.25 175 VAL B C 1
ATOM 3822 O O . VAL B 1 175 ? -3.359 0.123 -9.398 1 98.25 175 VAL B O 1
ATOM 3825 N N . VAL B 1 176 ? -3.939 -0.514 -7.383 1 98.75 176 VAL B N 1
ATOM 3826 C CA . VAL B 1 176 ? -5.105 -1.278 -7.812 1 98.75 176 VAL B CA 1
ATOM 3827 C C . VAL B 1 176 ? -6.102 -0.356 -8.516 1 98.75 176 VAL B C 1
ATOM 3829 O O . VAL B 1 176 ? -6.438 -0.569 -9.68 1 98.75 176 VAL B O 1
ATOM 3832 N N . PRO B 1 177 ? -6.555 0.744 -7.844 1 98.69 177 PRO B N 1
ATOM 3833 C CA . PRO B 1 177 ? -7.52 1.582 -8.562 1 98.69 177 PRO B CA 1
ATOM 3834 C C . PRO B 1 177 ? -6.926 2.236 -9.805 1 98.69 177 PRO B C 1
ATOM 3836 O O . PRO B 1 177 ? -7.633 2.457 -10.789 1 98.69 177 PRO B O 1
ATOM 3839 N N . THR B 1 178 ? -5.613 2.543 -9.781 1 98.56 178 THR B N 1
ATOM 3840 C CA . THR B 1 178 ? -4.949 3.123 -10.945 1 98.56 178 THR B CA 1
ATOM 3841 C C . THR B 1 178 ? -5.031 2.18 -12.141 1 98.56 178 THR B C 1
ATOM 3843 O O . THR B 1 178 ? -5.387 2.6 -13.242 1 98.56 178 THR B O 1
ATOM 3846 N N . MET B 1 179 ? -4.746 0.893 -11.891 1 98.75 179 MET B N 1
ATOM 3847 C CA . MET B 1 179 ? -4.742 -0.073 -12.992 1 98.75 179 MET B CA 1
ATOM 3848 C C . MET B 1 179 ? -6.164 -0.401 -13.43 1 98.75 179 MET B C 1
ATOM 3850 O O . MET B 1 179 ? -6.414 -0.626 -14.617 1 98.75 179 MET B O 1
ATOM 3854 N N . VAL B 1 180 ? -7.09 -0.477 -12.484 1 98.69 180 VAL B N 1
ATOM 3855 C CA . VAL B 1 180 ? -8.492 -0.724 -12.789 1 98.69 180 VAL B CA 1
ATOM 3856 C C . VAL B 1 180 ? -9 0.328 -13.773 1 98.69 180 VAL B C 1
ATOM 3858 O O . VAL B 1 180 ? -9.695 0 -14.734 1 98.69 180 VAL B O 1
ATOM 3861 N N . ASP B 1 181 ? -8.625 1.576 -13.562 1 98.5 181 ASP B N 1
ATOM 3862 C CA . ASP B 1 181 ? -9.102 2.674 -14.398 1 98.5 181 ASP B CA 1
ATOM 3863 C C . ASP B 1 181 ? -8.398 2.668 -15.758 1 98.5 181 ASP B C 1
ATOM 3865 O O . ASP B 1 181 ? -8.867 3.301 -16.703 1 98.5 181 ASP B O 1
ATOM 3869 N N . ALA B 1 182 ? -7.277 1.963 -15.875 1 98.06 182 ALA B N 1
ATOM 3870 C CA . ALA B 1 182 ? -6.414 2.072 -17.047 1 98.06 182 ALA B CA 1
ATOM 3871 C C . ALA B 1 182 ? -6.852 1.104 -18.141 1 98.06 182 ALA B C 1
ATOM 3873 O O . ALA B 1 182 ? -6.438 1.235 -19.297 1 98.06 182 ALA B O 1
ATOM 3874 N N . VAL B 1 183 ? -7.664 0.075 -17.797 1 98.69 183 VAL B N 1
ATOM 3875 C CA . VAL B 1 183 ? -7.992 -0.963 -18.766 1 98.69 183 VAL B CA 1
ATOM 3876 C C . VAL B 1 183 ? -9.484 -1.283 -18.703 1 98.69 183 VAL B C 1
ATOM 3878 O O . VAL B 1 183 ? -10.18 -0.839 -17.781 1 98.69 183 VAL B O 1
ATOM 3881 N N . ASP B 1 184 ? -9.977 -2.115 -19.641 1 98.44 184 ASP B N 1
ATOM 3882 C CA . ASP B 1 184 ? -11.406 -2.406 -19.719 1 98.44 184 ASP B CA 1
ATOM 3883 C C . ASP B 1 184 ? -11.711 -3.82 -19.234 1 98.44 184 ASP B C 1
ATOM 3885 O O . ASP B 1 184 ? -12.852 -4.129 -18.891 1 98.44 184 ASP B O 1
ATOM 3889 N N . ILE B 1 185 ? -10.719 -4.68 -19.219 1 98.69 185 ILE B N 1
ATOM 3890 C CA . ILE B 1 185 ? -10.938 -6.059 -18.797 1 98.69 185 ILE B CA 1
ATOM 3891 C C . ILE B 1 185 ? -10.766 -6.16 -17.281 1 98.69 185 ILE B C 1
ATOM 3893 O O . ILE B 1 185 ? -10.25 -5.238 -16.641 1 98.69 185 ILE B O 1
ATOM 3897 N N . PRO B 1 186 ? -11.203 -7.285 -16.641 1 98.69 186 PRO B N 1
ATOM 3898 C CA . PRO B 1 186 ? -11.133 -7.406 -15.18 1 98.69 186 PRO B CA 1
ATOM 3899 C C . PRO B 1 186 ? -9.703 -7.332 -14.648 1 98.69 186 PRO B C 1
ATOM 3901 O O . PRO B 1 186 ? -8.789 -7.895 -15.258 1 98.69 186 PRO B O 1
ATOM 3904 N N . VAL B 1 187 ? -9.57 -6.621 -13.562 1 98.88 187 VAL B N 1
ATOM 3905 C CA . VAL B 1 187 ? -8.297 -6.531 -12.852 1 98.88 187 VAL B CA 1
ATOM 3906 C C . VAL B 1 187 ? -8.43 -7.168 -11.477 1 98.88 187 VAL B C 1
ATOM 3908 O O . VAL B 1 187 ? -9.398 -6.914 -10.758 1 98.88 187 VAL B O 1
ATOM 3911 N N . MET B 1 188 ? -7.535 -8.039 -11.141 1 98.88 188 MET B N 1
ATOM 3912 C CA . MET B 1 188 ? -7.445 -8.609 -9.805 1 98.88 188 MET B CA 1
ATOM 3913 C C . MET B 1 188 ? -6.406 -7.867 -8.969 1 98.88 188 MET B C 1
ATOM 3915 O O . MET B 1 188 ? -5.43 -7.34 -9.508 1 98.88 188 MET B O 1
ATOM 3919 N N . ALA B 1 189 ? -6.629 -7.82 -7.68 1 98.88 189 ALA B N 1
ATOM 3920 C CA . ALA B 1 189 ? -5.68 -7.219 -6.75 1 98.88 189 ALA B CA 1
ATOM 3921 C C . ALA B 1 189 ? -4.754 -8.273 -6.152 1 98.88 189 ALA B C 1
ATOM 3923 O O . ALA B 1 189 ? -5.195 -9.375 -5.82 1 98.88 189 ALA B O 1
ATOM 3924 N N . THR B 1 190 ? -3.502 -7.918 -6.043 1 98.75 190 THR B N 1
ATOM 3925 C CA . THR B 1 190 ? -2.555 -8.789 -5.359 1 98.75 190 THR B CA 1
ATOM 3926 C C . THR B 1 190 ? -1.582 -7.977 -4.512 1 98.75 190 THR B C 1
ATOM 3928 O O . THR B 1 190 ? -1.224 -6.855 -4.875 1 98.75 190 THR B O 1
ATOM 3931 N N . GLY B 1 191 ? -1.222 -8.555 -3.377 1 98.5 191 GLY B N 1
ATOM 3932 C CA . GLY B 1 191 ? -0.291 -7.949 -2.439 1 98.5 191 GLY B CA 1
ATOM 3933 C C . GLY B 1 191 ? -0.925 -7.613 -1.103 1 98.5 191 GLY B C 1
ATOM 3934 O O . GLY B 1 191 ? -1.703 -6.66 -1.001 1 98.5 191 GLY B O 1
ATOM 3935 N N . GLY B 1 192 ? -0.622 -8.383 -0.126 1 98.5 192 GLY B N 1
ATOM 3936 C CA . GLY B 1 192 ? -1.004 -8.031 1.233 1 98.5 192 GLY B CA 1
ATOM 3937 C C . GLY B 1 192 ? -2.402 -8.492 1.598 1 98.5 192 GLY B C 1
ATOM 3938 O O . GLY B 1 192 ? -2.93 -8.125 2.648 1 98.5 192 GLY B O 1
ATOM 3939 N N . ILE B 1 193 ? -3.041 -9.312 0.781 1 98.81 193 ILE B N 1
ATOM 3940 C CA . ILE B 1 193 ? -4.402 -9.766 1.062 1 98.81 193 ILE B CA 1
ATOM 3941 C C . ILE B 1 193 ? -4.359 -11.07 1.856 1 98.81 193 ILE B C 1
ATOM 3943 O O . ILE B 1 193 ? -4.012 -12.117 1.315 1 98.81 193 ILE B O 1
ATOM 3947 N N . ASN B 1 194 ? -4.77 -10.977 3.162 1 98.69 194 ASN B N 1
ATOM 3948 C CA . ASN B 1 194 ? -4.547 -12.117 4.043 1 98.69 194 ASN B CA 1
ATOM 3949 C C . ASN B 1 194 ? -5.805 -12.469 4.832 1 98.69 194 ASN B C 1
ATOM 3951 O O . ASN B 1 194 ? -5.855 -13.516 5.488 1 98.69 194 ASN B O 1
ATOM 3955 N N . ASP B 1 195 ? -6.789 -11.602 4.789 1 98.44 195 ASP B N 1
ATOM 3956 C CA . ASP B 1 195 ? -8.039 -11.859 5.5 1 98.44 195 ASP B CA 1
ATOM 3957 C C . ASP B 1 195 ? -9.219 -11.188 4.801 1 98.44 195 ASP B C 1
ATOM 3959 O O . ASP B 1 195 ? -9.062 -10.617 3.719 1 98.44 195 ASP B O 1
ATOM 3963 N N . ARG B 1 196 ? -10.383 -11.297 5.422 1 97.94 196 ARG B N 1
ATOM 3964 C CA . ARG B 1 196 ? -11.617 -10.805 4.824 1 97.94 196 ARG B CA 1
ATOM 3965 C C . ARG B 1 196 ? -11.562 -9.289 4.613 1 97.94 196 ARG B C 1
ATOM 3967 O O . ARG B 1 196 ? -12.086 -8.781 3.619 1 97.94 196 ARG B O 1
ATOM 3974 N N . ARG B 1 197 ? -11 -8.531 5.539 1 98.25 197 ARG B N 1
ATOM 3975 C CA . ARG B 1 197 ? -10.859 -7.09 5.402 1 98.25 197 ARG B CA 1
ATOM 3976 C C . ARG B 1 197 ? -10.094 -6.73 4.137 1 98.25 197 ARG B C 1
ATOM 3978 O O . ARG B 1 197 ? -10.477 -5.809 3.41 1 98.25 197 ARG B O 1
ATOM 3985 N N . GLY B 1 198 ? -8.969 -7.488 3.896 1 98.69 198 GLY B N 1
ATOM 3986 C CA . GLY B 1 198 ? -8.203 -7.262 2.682 1 98.69 198 GLY B CA 1
ATOM 3987 C C . GLY B 1 198 ? -9 -7.52 1.416 1 98.69 198 GLY B C 1
ATOM 3988 O O . GLY B 1 198 ? -8.883 -6.773 0.44 1 98.69 198 GLY B O 1
ATOM 3989 N N . VAL B 1 199 ? -9.789 -8.57 1.423 1 9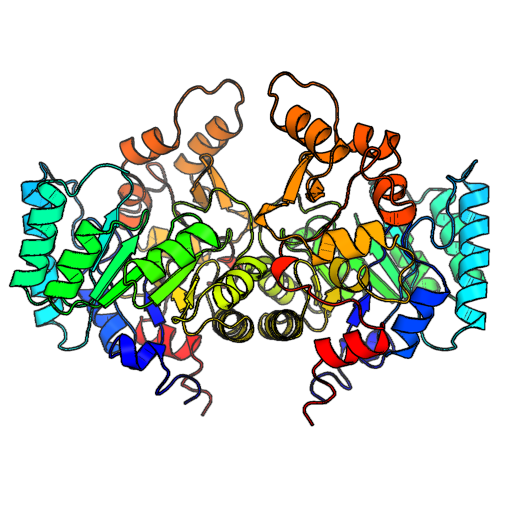8.5 199 VAL B N 1
ATOM 3990 C CA . VAL B 1 199 ? -10.625 -8.883 0.266 1 98.5 199 VAL B CA 1
ATOM 3991 C C . VAL B 1 199 ? -11.625 -7.746 0.032 1 98.5 199 VAL B C 1
ATOM 3993 O O . VAL B 1 199 ? -11.75 -7.242 -1.085 1 98.5 199 VAL B O 1
ATOM 3996 N N . LYS B 1 200 ? -12.281 -7.305 1.087 1 98.12 200 LYS B N 1
ATOM 3997 C CA . LYS B 1 200 ? -13.25 -6.215 0.979 1 98.12 200 LYS B CA 1
ATOM 3998 C C . LYS B 1 200 ? -12.594 -4.938 0.467 1 98.12 200 LYS B C 1
ATOM 4000 O O . LYS B 1 200 ? -13.164 -4.227 -0.363 1 98.12 200 LYS B O 1
ATOM 4005 N N . ALA B 1 201 ? -11.453 -4.66 0.97 1 98.75 201 ALA B N 1
ATOM 4006 C CA . ALA B 1 201 ? -10.734 -3.459 0.554 1 98.75 201 ALA B CA 1
ATOM 4007 C C . ALA B 1 201 ? -10.359 -3.527 -0.923 1 98.75 201 ALA B C 1
ATOM 4009 O O . ALA B 1 201 ? -10.477 -2.537 -1.647 1 98.75 201 ALA B O 1
ATOM 4010 N N . ALA B 1 202 ? -9.875 -4.691 -1.377 1 98.69 202 ALA B N 1
ATOM 4011 C CA . ALA B 1 202 ? -9.531 -4.871 -2.785 1 98.69 202 ALA B CA 1
ATOM 4012 C C . ALA B 1 202 ? -10.727 -4.57 -3.684 1 98.69 202 ALA B C 1
ATOM 4014 O O . ALA B 1 202 ? -10.602 -3.85 -4.676 1 98.69 202 ALA B O 1
ATOM 4015 N N . PHE B 1 203 ? -11.867 -5.066 -3.344 1 98.19 203 PHE B N 1
ATOM 4016 C CA . PHE B 1 203 ? -13.07 -4.84 -4.133 1 98.19 203 PHE B CA 1
ATOM 4017 C C . PHE B 1 203 ? -13.5 -3.379 -4.051 1 98.19 203 PHE B C 1
ATOM 4019 O O . PHE B 1 203 ? -13.945 -2.803 -5.047 1 98.19 203 PHE B O 1
ATOM 4026 N N . ALA B 1 204 ? -13.352 -2.803 -2.889 1 98.12 204 ALA B N 1
ATOM 4027 C CA . ALA B 1 204 ? -13.664 -1.385 -2.74 1 98.12 204 ALA B CA 1
ATOM 4028 C C . ALA B 1 204 ? -12.812 -0.532 -3.672 1 98.12 204 ALA B C 1
ATOM 4030 O O . ALA B 1 204 ? -13.266 0.495 -4.176 1 98.12 204 ALA B O 1
ATOM 4031 N N . LEU B 1 205 ? -11.641 -0.958 -3.934 1 98.62 205 LEU B N 1
ATOM 4032 C CA . LEU B 1 205 ? -10.703 -0.211 -4.766 1 98.62 205 LEU B CA 1
ATOM 4033 C C . LEU B 1 205 ? -10.992 -0.432 -6.246 1 98.62 205 LEU B C 1
ATOM 4035 O O . LEU B 1 205 ? -10.359 0.185 -7.105 1 98.62 205 LEU B O 1
ATOM 4039 N N . GLY B 1 206 ? -11.875 -1.349 -6.578 1 97.75 206 GLY B N 1
ATOM 4040 C CA . GLY B 1 206 ? -12.336 -1.519 -7.949 1 97.75 206 GLY B CA 1
ATOM 4041 C C . GLY B 1 206 ? -11.922 -2.848 -8.555 1 97.75 206 GLY B C 1
ATOM 4042 O O . GLY B 1 206 ? -12.328 -3.176 -9.672 1 97.75 206 GLY B O 1
ATOM 4043 N N . ALA B 1 207 ? -11.109 -3.646 -7.809 1 98.5 207 ALA B N 1
ATOM 4044 C CA . ALA B 1 207 ? -10.727 -4.961 -8.32 1 98.5 207 ALA B CA 1
ATOM 4045 C C . ALA B 1 207 ? -11.945 -5.867 -8.461 1 98.5 207 ALA B C 1
ATOM 4047 O O . ALA B 1 207 ? -12.898 -5.762 -7.684 1 98.5 207 ALA B O 1
ATOM 4048 N N . GLU B 1 208 ? -11.875 -6.781 -9.398 1 98.19 208 GLU B N 1
ATOM 4049 C CA . GLU B 1 208 ? -12.977 -7.711 -9.617 1 98.19 208 GLU B CA 1
ATOM 4050 C C . GLU B 1 208 ? -12.648 -9.094 -9.062 1 98.19 208 GLU B C 1
ATOM 4052 O O . GLU B 1 208 ? -13.406 -10.047 -9.266 1 98.19 208 GLU B O 1
ATOM 4057 N N . GLY B 1 209 ? -11.555 -9.25 -8.414 1 98.19 209 GLY B N 1
ATOM 4058 C CA . GLY B 1 209 ? -11.094 -10.469 -7.766 1 98.19 209 GLY B CA 1
ATOM 4059 C C . GLY B 1 209 ? -9.797 -10.289 -7 1 98.19 209 GLY B C 1
ATOM 4060 O O . GLY B 1 209 ? -9.227 -9.195 -6.988 1 98.19 209 GLY B O 1
ATOM 4061 N N . VAL B 1 210 ? -9.414 -11.352 -6.359 1 98.75 210 VAL B N 1
ATOM 4062 C CA . VAL B 1 210 ? -8.195 -11.305 -5.566 1 98.75 210 VAL B CA 1
ATOM 4063 C C . VAL B 1 210 ? -7.262 -12.445 -5.988 1 98.75 210 VAL B C 1
ATOM 4065 O O . VAL B 1 210 ? -7.723 -13.531 -6.336 1 98.75 210 VAL B O 1
ATOM 4068 N N . TYR B 1 211 ? -6.016 -12.156 -6.105 1 98.88 211 TYR B N 1
ATOM 4069 C CA . TYR B 1 211 ? -4.883 -13.031 -6.391 1 98.88 211 TYR B CA 1
ATOM 4070 C C . TYR B 1 211 ? -3.973 -13.156 -5.176 1 98.88 211 TYR B C 1
ATOM 4072 O O . TYR B 1 211 ? -3.244 -12.219 -4.836 1 98.88 211 TYR B O 1
ATOM 4080 N N . ILE B 1 212 ? -4.004 -14.336 -4.453 1 98.94 212 ILE B N 1
ATOM 4081 C CA . ILE B 1 212 ? -3.475 -14.438 -3.098 1 98.94 212 ILE B CA 1
ATOM 4082 C C . ILE B 1 212 ? -2.375 -15.492 -3.045 1 98.94 212 ILE B C 1
ATOM 4084 O O . ILE B 1 212 ? -2.564 -16.625 -3.516 1 98.94 212 ILE B O 1
ATOM 4088 N N . GLY B 1 213 ? -1.263 -15.117 -2.531 1 98.69 213 GLY B N 1
ATOM 4089 C CA . GLY B 1 213 ? -0.146 -16.031 -2.348 1 98.69 213 GLY B CA 1
ATOM 4090 C C . GLY B 1 213 ? 0.086 -16.406 -0.897 1 98.69 213 GLY B C 1
ATOM 4091 O O . GLY B 1 213 ? -0.428 -17.422 -0.423 1 98.69 213 GLY B O 1
ATOM 4092 N N . THR B 1 214 ? 0.591 -15.516 -0.069 1 98.81 214 THR B N 1
ATOM 4093 C CA . THR B 1 214 ? 1.093 -15.742 1.281 1 98.81 214 THR B CA 1
ATOM 4094 C C . THR B 1 214 ? 0.03 -16.406 2.148 1 98.81 214 THR B C 1
ATOM 4096 O O . THR B 1 214 ? 0.314 -17.375 2.852 1 98.81 214 THR B O 1
ATOM 4099 N N . ARG B 1 215 ? -1.165 -15.945 2.141 1 98.88 215 ARG B N 1
ATOM 4100 C CA . ARG B 1 215 ? -2.184 -16.484 3.039 1 98.88 215 ARG B CA 1
ATOM 4101 C C . ARG B 1 215 ? -2.451 -17.953 2.748 1 98.88 215 ARG B C 1
ATOM 4103 O O . ARG B 1 215 ? -2.758 -18.719 3.658 1 98.88 215 ARG B O 1
ATOM 4110 N N . PHE B 1 216 ? -2.303 -18.375 1.517 1 98.94 216 PHE B N 1
ATOM 4111 C CA . PHE B 1 216 ? -2.584 -19.75 1.133 1 98.94 216 PHE B CA 1
ATOM 4112 C C . PHE B 1 216 ? -1.424 -20.672 1.509 1 98.94 216 PHE B C 1
ATOM 4114 O O . PHE B 1 216 ? -1.58 -21.891 1.56 1 98.94 216 PHE B O 1
ATOM 4121 N N . ILE B 1 217 ? -0.199 -20.109 1.714 1 98.88 217 ILE B N 1
ATOM 4122 C CA . ILE B 1 217 ? 0.924 -20.906 2.186 1 98.88 217 ILE B CA 1
ATOM 4123 C C . ILE B 1 217 ? 0.572 -21.547 3.527 1 98.88 217 ILE B C 1
ATOM 4125 O O . ILE B 1 217 ? 0.944 -22.703 3.791 1 98.88 217 ILE B O 1
ATOM 4129 N N . VAL B 1 218 ? -0.197 -20.781 4.32 1 98.75 218 VAL B N 1
ATOM 4130 C CA . VAL B 1 218 ? -0.49 -21.172 5.695 1 98.75 218 VAL B CA 1
ATOM 4131 C C . VAL B 1 218 ? -1.832 -21.906 5.746 1 98.75 218 VAL B C 1
ATOM 4133 O O . VAL B 1 218 ? -2.734 -21.5 6.484 1 98.75 218 VAL B O 1
ATOM 4136 N N . THR B 1 219 ? -2.016 -22.938 4.98 1 98.88 219 THR B N 1
ATOM 4137 C CA . THR B 1 219 ? -3.152 -23.844 4.996 1 98.88 219 THR B CA 1
ATOM 4138 C C . THR B 1 219 ? -2.686 -25.281 5.164 1 98.88 219 THR B C 1
ATOM 4140 O O . THR B 1 219 ? -1.522 -25.609 4.898 1 98.88 219 THR B O 1
ATOM 4143 N N . LYS B 1 220 ? -3.588 -26.141 5.57 1 98.81 220 LYS B N 1
ATOM 4144 C CA . LYS B 1 220 ? -3.252 -27.531 5.852 1 98.81 220 LYS B CA 1
ATOM 4145 C C . LYS B 1 220 ? -2.809 -28.266 4.582 1 98.81 220 LYS B C 1
ATOM 4147 O O . LYS B 1 220 ? -1.912 -29.109 4.621 1 98.81 220 LYS B O 1
ATOM 4152 N N . GLU B 1 221 ? -3.385 -27.891 3.41 1 98.88 221 GLU B N 1
ATOM 4153 C CA . GLU B 1 221 ? -3.16 -28.625 2.162 1 98.88 221 GLU B CA 1
ATOM 4154 C C . GLU B 1 221 ? -1.875 -28.172 1.481 1 98.88 221 GLU B C 1
ATOM 4156 O O . GLU B 1 221 ? -1.344 -28.859 0.615 1 98.88 221 GLU B O 1
ATOM 4161 N N . ASN B 1 222 ? -1.369 -26.938 1.828 1 98.88 222 ASN B N 1
ATOM 4162 C CA . ASN B 1 222 ? -0.178 -26.422 1.161 1 98.88 222 ASN B CA 1
ATOM 4163 C C . ASN B 1 222 ? 1.06 -27.25 1.513 1 98.88 222 ASN B C 1
ATOM 4165 O O . ASN B 1 222 ? 1.246 -27.641 2.668 1 98.88 222 ASN B O 1
ATOM 4169 N N . PRO B 1 223 ? 1.961 -27.453 0.613 1 98.75 223 PRO B N 1
ATOM 4170 C CA . PRO B 1 223 ? 3.088 -28.359 0.85 1 98.75 223 PRO B CA 1
ATOM 4171 C C . PRO B 1 223 ? 4.23 -27.688 1.615 1 98.75 223 PRO B C 1
ATOM 4173 O O . PRO B 1 223 ? 5.215 -28.359 1.959 1 98.75 223 PRO B O 1
ATOM 4176 N N . ALA B 1 224 ? 4.184 -26.391 1.896 1 98.81 224 ALA B N 1
ATOM 4177 C CA . ALA B 1 224 ? 5.223 -25.766 2.711 1 98.81 224 ALA B CA 1
ATOM 4178 C C . ALA B 1 224 ? 5.395 -26.5 4.039 1 98.81 224 ALA B C 1
ATOM 4180 O O . ALA B 1 224 ? 4.434 -27.062 4.574 1 98.81 224 ALA B O 1
ATOM 4181 N N . SER B 1 225 ? 6.586 -26.5 4.582 1 98.69 225 SER B N 1
ATOM 4182 C CA . SER B 1 225 ? 6.891 -27.203 5.824 1 98.69 225 SER B CA 1
ATOM 4183 C C . SER B 1 225 ? 6.094 -26.625 6.992 1 98.69 225 SER B C 1
ATOM 4185 O O . SER B 1 225 ? 5.758 -25.438 6.992 1 98.69 225 SER B O 1
ATOM 4187 N N . GLU B 1 226 ? 5.852 -27.484 7.969 1 98.38 226 GLU B N 1
ATOM 4188 C CA . GLU B 1 226 ? 5.168 -27.031 9.18 1 98.38 226 GLU B CA 1
ATOM 4189 C C . GLU B 1 226 ? 5.969 -25.953 9.898 1 98.38 226 GLU B C 1
ATOM 4191 O O . GLU B 1 226 ? 5.398 -25.016 10.469 1 98.38 226 GLU B O 1
ATOM 4196 N N . ILE B 1 227 ? 7.246 -26.094 9.836 1 98.12 227 ILE B N 1
ATOM 4197 C CA . ILE B 1 227 ? 8.141 -25.109 10.461 1 98.12 227 ILE B CA 1
ATOM 4198 C C . ILE B 1 227 ? 7.938 -23.75 9.82 1 98.12 227 ILE B C 1
ATOM 4200 O O . ILE B 1 227 ? 7.863 -22.734 10.516 1 98.12 227 ILE B O 1
ATOM 4204 N N . THR B 1 228 ? 7.855 -23.719 8.578 1 98.5 228 THR B N 1
ATOM 4205 C CA . THR B 1 228 ? 7.652 -22.484 7.832 1 98.5 228 THR B CA 1
ATOM 4206 C C . THR B 1 228 ? 6.289 -21.875 8.148 1 98.5 228 THR B C 1
ATOM 4208 O O . THR B 1 228 ? 6.18 -20.672 8.414 1 98.5 228 THR B O 1
ATOM 4211 N N . LYS B 1 229 ? 5.238 -22.703 8.117 1 98.81 229 LYS B N 1
ATOM 4212 C CA . LYS B 1 229 ? 3.896 -22.219 8.422 1 98.81 229 LYS B CA 1
ATOM 4213 C C . LYS B 1 229 ? 3.834 -21.609 9.82 1 98.81 229 LYS B C 1
ATOM 4215 O O . LYS B 1 229 ? 3.275 -20.516 10 1 98.81 229 LYS B O 1
ATOM 4220 N N . LYS B 1 230 ? 4.438 -22.281 10.719 1 98.5 230 LYS B N 1
ATOM 4221 C CA . LYS B 1 230 ? 4.465 -21.797 12.094 1 98.5 230 LYS B CA 1
ATOM 4222 C C . LYS B 1 230 ? 5.227 -20.484 12.195 1 98.5 230 LYS B C 1
ATOM 4224 O O . LYS B 1 230 ? 4.797 -19.562 12.898 1 98.5 230 LYS B O 1
ATOM 4229 N N . LYS B 1 231 ? 6.328 -20.422 11.5 1 98.44 231 LYS B N 1
ATOM 4230 C CA . LYS B 1 231 ? 7.133 -19.203 11.516 1 98.44 231 LYS B CA 1
ATOM 4231 C C . LYS B 1 231 ? 6.34 -18.016 10.977 1 98.44 231 LYS B C 1
ATOM 4233 O O . LYS B 1 231 ? 6.426 -16.906 11.516 1 98.44 231 LYS B O 1
ATOM 4238 N N . ILE B 1 232 ? 5.57 -18.203 9.938 1 98.75 232 ILE B N 1
ATOM 4239 C CA . ILE B 1 232 ? 4.754 -17.141 9.367 1 98.75 232 ILE B CA 1
ATOM 4240 C C . ILE B 1 232 ? 3.703 -16.688 10.375 1 98.75 232 ILE B C 1
ATOM 4242 O O . ILE B 1 232 ? 3.529 -15.484 10.617 1 98.75 232 ILE B O 1
ATOM 4246 N N . VAL B 1 233 ? 3.047 -17.641 11.086 1 98.62 233 VAL B N 1
ATOM 4247 C CA . VAL B 1 233 ? 1.97 -17.359 12.023 1 98.62 233 VAL B CA 1
ATOM 4248 C C . VAL B 1 233 ? 2.518 -16.594 13.227 1 98.62 233 VAL B C 1
ATOM 4250 O O . VAL B 1 233 ? 1.837 -15.727 13.773 1 98.62 233 VAL B O 1
ATOM 4253 N N . GLU B 1 234 ? 3.775 -16.875 13.531 1 98 234 GLU B N 1
ATOM 4254 C CA . GLU B 1 234 ? 4.367 -16.312 14.742 1 98 234 GLU B CA 1
ATOM 4255 C C . GLU B 1 234 ? 5.086 -14.992 14.438 1 98 234 GLU B C 1
ATOM 4257 O O . GLU B 1 234 ? 5.617 -14.352 15.352 1 98 234 GLU B O 1
ATOM 4262 N N . SER B 1 235 ? 5.117 -14.625 13.203 1 97.94 235 SER B N 1
ATOM 4263 C CA . SER B 1 235 ? 5.871 -13.438 12.805 1 97.94 235 SER B CA 1
ATOM 4264 C C . SER B 1 235 ? 4.938 -12.289 12.43 1 97.94 235 SER B C 1
ATOM 4266 O O . SER B 1 235 ? 3.719 -12.453 12.406 1 97.94 235 SER B O 1
ATOM 4268 N N . GLY B 1 236 ? 5.484 -11.102 12.266 1 96.62 236 GLY B N 1
ATOM 4269 C CA . GLY B 1 236 ? 4.812 -9.898 11.797 1 96.62 236 GLY B CA 1
ATOM 4270 C C . GLY B 1 236 ? 5.691 -9.023 10.922 1 96.62 236 GLY B C 1
ATOM 4271 O O . GLY B 1 236 ? 6.809 -9.414 10.57 1 96.62 236 GLY B O 1
ATOM 4272 N N . CYS B 1 237 ? 5.113 -7.945 10.516 1 93.94 237 CYS B N 1
ATOM 4273 C CA . CYS B 1 237 ? 5.809 -7.055 9.594 1 93.94 237 CYS B CA 1
ATOM 4274 C C . CYS B 1 237 ? 7.145 -6.605 10.172 1 93.94 237 CYS B C 1
ATOM 4276 O O . CYS B 1 237 ? 8.086 -6.34 9.43 1 93.94 237 CYS B O 1
ATOM 4278 N N . ASP B 1 238 ? 7.297 -6.562 11.477 1 92.25 238 ASP B N 1
ATOM 4279 C CA . ASP B 1 238 ? 8.523 -6.145 12.141 1 92.25 238 ASP B CA 1
ATOM 4280 C C . ASP B 1 238 ? 9.617 -7.199 11.992 1 92.25 238 ASP B C 1
ATOM 4282 O O . ASP B 1 238 ? 10.797 -6.918 12.227 1 92.25 238 ASP B O 1
ATOM 4286 N N . ASP B 1 239 ? 9.258 -8.375 11.578 1 96.56 239 ASP B N 1
ATOM 4287 C CA . ASP B 1 239 ? 10.195 -9.477 11.438 1 96.56 239 ASP B CA 1
ATOM 4288 C C . ASP B 1 239 ? 10.641 -9.633 9.984 1 96.56 239 ASP B C 1
ATOM 4290 O O . ASP B 1 239 ? 11.383 -10.555 9.648 1 96.56 239 ASP B O 1
ATOM 4294 N N . ILE B 1 240 ? 10.234 -8.812 9.109 1 97.44 240 ILE B N 1
ATOM 4295 C CA . ILE B 1 240 ? 10.523 -8.93 7.688 1 97.44 240 ILE B CA 1
ATOM 4296 C C . ILE B 1 240 ? 11.695 -8.016 7.32 1 97.44 240 ILE B C 1
ATOM 4298 O O . ILE B 1 240 ? 11.773 -6.883 7.797 1 97.44 240 ILE B O 1
ATOM 4302 N N . GLU B 1 241 ? 12.547 -8.477 6.523 1 97.44 241 GLU B N 1
ATOM 4303 C CA . GLU B 1 241 ? 13.68 -7.668 6.066 1 97.44 241 GLU B CA 1
ATOM 4304 C C . GLU B 1 241 ? 13.953 -7.887 4.582 1 97.44 241 GLU B C 1
ATOM 4306 O O . GLU B 1 241 ? 13.562 -8.914 4.02 1 97.44 241 GLU B O 1
ATOM 4311 N N . PHE B 1 242 ? 14.57 -6.914 3.947 1 97.38 242 PHE B N 1
ATOM 4312 C CA . PHE B 1 242 ? 15.047 -7.078 2.578 1 97.38 242 PHE B CA 1
ATOM 4313 C C . PHE B 1 242 ? 16.234 -8.023 2.533 1 97.38 242 PHE B C 1
ATOM 4315 O O . PHE B 1 242 ? 17.156 -7.914 3.354 1 97.38 242 PHE B O 1
ATOM 4322 N N . VAL B 1 243 ? 16.188 -8.914 1.613 1 98.25 243 VAL B N 1
ATOM 4323 C CA . VAL B 1 243 ? 17.297 -9.828 1.428 1 98.25 243 VAL B CA 1
ATOM 4324 C C . VAL B 1 243 ? 17.922 -9.609 0.051 1 98.25 243 VAL B C 1
ATOM 4326 O O . VAL B 1 243 ? 18.953 -10.219 -0.277 1 98.25 243 VAL B O 1
ATOM 4329 N N . SER B 1 244 ? 17.359 -8.852 -0.746 1 97.25 244 SER B N 1
ATOM 4330 C CA . SER B 1 244 ? 17.797 -8.305 -2.021 1 97.25 244 SER B CA 1
ATOM 4331 C C . SER B 1 244 ? 16.984 -7.07 -2.402 1 97.25 244 SER B C 1
ATOM 4333 O O . SER B 1 244 ? 16.031 -6.715 -1.717 1 97.25 244 SER B O 1
ATOM 4335 N N . PRO B 1 245 ? 17.297 -6.363 -3.512 1 92.62 245 PRO B N 1
ATOM 4336 C CA . PRO B 1 245 ? 16.484 -5.219 -3.932 1 92.62 245 PRO B CA 1
ATOM 4337 C C . PRO B 1 245 ? 15.062 -5.617 -4.316 1 92.62 245 PRO B C 1
ATOM 4339 O O . PRO B 1 245 ? 14.156 -4.777 -4.316 1 92.62 245 PRO B O 1
ATOM 4342 N N . LYS B 1 246 ? 14.852 -6.965 -4.512 1 94.94 246 LYS B N 1
ATOM 4343 C CA . LYS B 1 246 ? 13.562 -7.355 -5.082 1 94.94 246 LYS B CA 1
ATOM 4344 C C . LYS B 1 246 ? 12.859 -8.383 -4.199 1 94.94 246 LYS B C 1
ATOM 4346 O O . LYS B 1 246 ? 11.797 -8.898 -4.555 1 94.94 246 LYS B O 1
ATOM 4351 N N . GLN B 1 247 ? 13.477 -8.648 -3.086 1 97.38 247 GLN B N 1
ATOM 4352 C CA . GLN B 1 247 ? 12.883 -9.711 -2.281 1 97.38 247 GLN B CA 1
ATOM 4353 C C . GLN B 1 247 ? 12.977 -9.391 -0.793 1 97.38 247 GLN B C 1
ATOM 4355 O O . GLN B 1 247 ? 13.938 -8.773 -0.342 1 97.38 247 GLN B O 1
ATOM 4360 N N . ARG B 1 248 ? 11.984 -9.828 -0.097 1 98.19 248 ARG B N 1
ATOM 4361 C CA . ARG B 1 248 ? 11.906 -9.758 1.358 1 98.19 248 ARG B CA 1
ATOM 4362 C C . ARG B 1 248 ? 11.758 -11.141 1.971 1 98.19 248 ARG B C 1
ATOM 4364 O O . ARG B 1 248 ? 11.344 -12.086 1.29 1 98.19 248 ARG B O 1
ATOM 4371 N N . SER B 1 249 ? 12.156 -11.25 3.223 1 98.62 249 SER B N 1
ATOM 4372 C CA . SER B 1 249 ? 12.039 -12.5 3.955 1 98.62 249 SER B CA 1
ATOM 4373 C C . SER B 1 249 ? 11.75 -12.258 5.434 1 98.62 249 SER B C 1
ATOM 4375 O O . SER B 1 249 ? 12.203 -11.258 6 1 98.62 249 SER B O 1
ATOM 4377 N N . ILE B 1 250 ? 10.992 -13.156 5.988 1 98.56 250 ILE B N 1
ATOM 4378 C CA . ILE B 1 250 ? 11.031 -13.219 7.445 1 98.56 250 ILE B CA 1
ATOM 4379 C C . ILE B 1 250 ? 12.461 -13.469 7.914 1 98.56 250 ILE B C 1
ATOM 4381 O O . ILE B 1 250 ? 13.195 -14.25 7.301 1 98.56 250 ILE B O 1
ATOM 4385 N N . ARG B 1 251 ? 12.828 -12.867 8.969 1 97.56 251 ARG B N 1
ATOM 4386 C CA . ARG B 1 251 ? 14.18 -13.016 9.5 1 97.56 251 ARG B CA 1
ATOM 4387 C C . ARG B 1 251 ? 14.445 -14.461 9.914 1 97.56 251 ARG B C 1
ATOM 4389 O O . ARG B 1 251 ? 13.648 -15.07 10.625 1 97.56 251 ARG B O 1
ATOM 4396 N N . THR B 1 252 ? 15.375 -15.047 9.391 1 95.5 252 THR B N 1
ATOM 4397 C CA . THR B 1 252 ? 16.016 -16.312 9.711 1 95.5 252 THR B CA 1
ATOM 4398 C C . THR B 1 252 ? 17.531 -16.172 9.688 1 95.5 252 THR B C 1
ATOM 4400 O O . THR B 1 252 ? 18.062 -15.094 9.398 1 95.5 252 THR B O 1
ATOM 4403 N N . GLN B 1 253 ? 18.203 -17.203 10.023 1 94.62 253 GLN B N 1
ATOM 4404 C CA . GLN B 1 253 ? 19.656 -17.125 9.977 1 94.62 253 GLN B CA 1
ATOM 4405 C C . GLN B 1 253 ? 20.156 -16.797 8.57 1 94.62 253 GLN B C 1
ATOM 4407 O O . GLN B 1 253 ? 20.969 -15.891 8.391 1 94.62 253 GLN B O 1
ATOM 4412 N N . ALA B 1 254 ? 19.672 -17.484 7.613 1 96.44 254 ALA B N 1
ATOM 4413 C CA . ALA B 1 254 ? 20.062 -17.266 6.223 1 96.44 254 ALA B CA 1
ATOM 4414 C C . ALA B 1 254 ? 19.625 -15.883 5.75 1 96.44 254 ALA B C 1
ATOM 4416 O O . ALA B 1 254 ? 20.375 -15.188 5.062 1 96.44 254 ALA B O 1
ATOM 4417 N N . ALA B 1 255 ? 18.406 -15.461 6.078 1 97.69 255 ALA B N 1
ATOM 4418 C CA . ALA B 1 255 ? 17.891 -14.156 5.684 1 97.69 255 ALA B CA 1
ATOM 4419 C C . ALA B 1 255 ? 18.719 -13.031 6.281 1 97.69 255 ALA B C 1
ATOM 4421 O O . ALA B 1 255 ? 18.984 -12.023 5.625 1 97.69 255 ALA B O 1
ATOM 4422 N N . ASP B 1 256 ? 19.156 -13.242 7.52 1 97.75 256 ASP B N 1
ATOM 4423 C CA . ASP B 1 256 ? 19.953 -12.227 8.195 1 97.75 256 ASP B CA 1
ATOM 4424 C C . ASP B 1 256 ? 21.297 -12.031 7.484 1 97.75 256 ASP B C 1
ATOM 4426 O O . ASP B 1 256 ? 21.781 -10.906 7.375 1 97.75 256 ASP B O 1
ATOM 4430 N N . ILE B 1 257 ? 21.859 -13.125 7.047 1 97.44 257 ILE B N 1
ATOM 4431 C CA . ILE B 1 257 ? 23.109 -13.055 6.305 1 97.44 257 ILE B CA 1
ATOM 4432 C C . ILE B 1 257 ? 22.891 -12.289 5 1 97.44 257 ILE B C 1
ATOM 4434 O O . ILE B 1 257 ? 23.641 -11.359 4.688 1 97.44 257 ILE B O 1
ATOM 4438 N N . LEU B 1 258 ? 21.875 -12.617 4.25 1 98.12 258 LEU B N 1
ATOM 4439 C CA . LEU B 1 258 ? 21.562 -11.953 2.992 1 98.12 258 LEU B CA 1
ATOM 4440 C C . LEU B 1 258 ? 21.203 -10.484 3.225 1 98.12 258 LEU B C 1
ATOM 4442 O O . LEU B 1 258 ? 21.625 -9.609 2.455 1 98.12 258 LEU B O 1
ATOM 4446 N N . GLY B 1 259 ? 20.406 -10.234 4.25 1 98.12 259 GLY B N 1
ATOM 4447 C CA . GLY B 1 259 ? 20.047 -8.867 4.602 1 98.12 259 GLY B CA 1
ATOM 4448 C C . GLY B 1 259 ? 21.25 -7.996 4.914 1 98.12 259 GLY B C 1
ATOM 4449 O O . GLY B 1 259 ? 21.297 -6.836 4.496 1 98.12 259 GLY B O 1
ATOM 4450 N N . SER B 1 260 ? 22.234 -8.57 5.66 1 97.88 260 SER B N 1
ATOM 4451 C CA . SER B 1 260 ? 23.453 -7.84 5.984 1 97.88 260 SER B CA 1
ATOM 4452 C C . SER B 1 260 ? 24.25 -7.492 4.73 1 97.88 260 SER B C 1
ATOM 4454 O O . SER B 1 260 ? 24.812 -6.402 4.625 1 97.88 260 SER B O 1
ATOM 4456 N N . LEU B 1 261 ? 24.234 -8.438 3.816 1 97.12 261 LEU B N 1
ATOM 4457 C CA . LEU B 1 261 ? 24.906 -8.188 2.545 1 97.12 261 LEU B CA 1
ATOM 4458 C C . LEU B 1 261 ? 24.188 -7.102 1.751 1 97.12 261 LEU B C 1
ATOM 4460 O O . LEU B 1 261 ? 24.828 -6.258 1.121 1 97.12 261 LEU B O 1
ATOM 4464 N N . TYR B 1 262 ? 22.938 -7.082 1.78 1 97.12 262 TYR B N 1
ATOM 4465 C CA . TYR B 1 262 ? 22.125 -6.102 1.066 1 97.12 262 TYR B CA 1
ATOM 4466 C C . TYR B 1 262 ? 22.391 -4.695 1.583 1 97.12 262 TYR B C 1
ATOM 4468 O O . TYR B 1 262 ? 22.453 -3.74 0.802 1 97.12 262 TYR B O 1
ATOM 4476 N N . LEU B 1 263 ? 22.578 -4.508 2.844 1 94.31 263 LEU B N 1
ATOM 4477 C CA . LEU B 1 263 ? 22.781 -3.207 3.479 1 94.31 263 LEU B CA 1
ATOM 4478 C C . LEU B 1 263 ? 24.219 -2.732 3.32 1 94.31 263 LEU B C 1
ATOM 4480 O O . LEU B 1 263 ? 24.5 -1.548 3.504 1 94.31 263 LEU B O 1
ATOM 4484 N N . ASN B 1 264 ? 25.125 -3.744 3.072 1 93.75 264 ASN B N 1
ATOM 4485 C CA . ASN B 1 264 ? 26.531 -3.414 2.92 1 93.75 264 ASN B CA 1
ATOM 4486 C C . ASN B 1 264 ? 26.812 -2.734 1.581 1 93.75 264 ASN B C 1
ATOM 4488 O O . ASN B 1 264 ? 26.781 -3.383 0.533 1 93.75 264 ASN B O 1
ATOM 4492 N N . LYS B 1 265 ? 27.188 -1.512 1.523 1 85.69 265 LYS B N 1
ATOM 4493 C CA . LYS B 1 265 ? 27.422 -0.714 0.323 1 85.69 265 LYS B CA 1
ATOM 4494 C C . LYS B 1 265 ? 28.609 -1.253 -0.474 1 85.69 265 LYS B C 1
ATOM 4496 O O . LYS B 1 265 ? 28.75 -0.957 -1.662 1 85.69 265 LYS B O 1
ATOM 4501 N N . GLU B 1 266 ? 29.422 -2.084 0.178 1 89.81 266 GLU B N 1
ATOM 4502 C CA . GLU B 1 266 ? 30.609 -2.613 -0.471 1 89.81 266 GLU B CA 1
ATOM 4503 C C . GLU B 1 266 ? 30.328 -3.957 -1.137 1 89.81 266 GLU B C 1
ATOM 4505 O O . GLU B 1 266 ? 31.172 -4.48 -1.873 1 89.81 266 GLU B O 1
ATOM 4510 N N . ASN B 1 267 ? 29.172 -4.52 -0.839 1 92.56 267 ASN B N 1
ATOM 4511 C CA . ASN B 1 267 ? 28.828 -5.809 -1.429 1 92.56 267 ASN B CA 1
ATOM 4512 C C . ASN B 1 267 ? 28.688 -5.715 -2.947 1 92.56 267 ASN B C 1
ATOM 4514 O O . ASN B 1 267 ? 28.031 -4.809 -3.461 1 92.56 267 ASN B O 1
ATOM 4518 N N . THR B 1 268 ? 29.266 -6.629 -3.645 1 91.62 268 THR B N 1
ATOM 4519 C CA . THR B 1 268 ? 29.203 -6.609 -5.102 1 91.62 268 THR B CA 1
ATOM 4520 C C . THR B 1 268 ? 28.422 -7.801 -5.633 1 91.62 268 THR B C 1
ATOM 4522 O O . THR B 1 268 ? 28.219 -7.93 -6.84 1 91.62 268 THR B O 1
ATOM 4525 N N . LEU B 1 269 ? 27.953 -8.625 -4.773 1 94.19 269 LEU B N 1
ATOM 4526 C CA . LEU B 1 269 ? 27.203 -9.812 -5.184 1 94.19 269 LEU B CA 1
ATOM 4527 C C . LEU B 1 269 ? 25.797 -9.438 -5.625 1 94.19 269 LEU B C 1
ATOM 4529 O O . LEU B 1 269 ? 25.141 -8.617 -4.984 1 94.19 269 LEU B O 1
ATOM 4533 N N . ASP B 1 270 ? 25.344 -10.062 -6.711 1 96.56 270 ASP B N 1
ATOM 4534 C CA . ASP B 1 270 ? 23.922 -10.008 -7.051 1 96.56 270 ASP B CA 1
ATOM 4535 C C . ASP B 1 270 ? 23.109 -10.914 -6.133 1 96.56 270 ASP B C 1
ATOM 4537 O O . ASP B 1 270 ? 23.094 -12.133 -6.309 1 96.56 270 ASP B O 1
ATOM 4541 N N . LEU B 1 271 ? 22.422 -10.383 -5.336 1 96.94 271 LEU B N 1
ATOM 4542 C CA . LEU B 1 271 ? 21.797 -11.141 -4.254 1 96.94 271 LEU B CA 1
ATOM 4543 C C . LEU B 1 271 ? 20.625 -11.969 -4.777 1 96.94 271 LEU B C 1
ATOM 4545 O O . LEU B 1 271 ? 20.297 -13.016 -4.215 1 96.94 271 LEU B O 1
ATOM 4549 N N . ASP B 1 272 ? 20 -11.531 -5.797 1 95.38 272 ASP B N 1
ATOM 4550 C CA . ASP B 1 272 ? 18.938 -12.344 -6.387 1 95.38 272 ASP B CA 1
ATOM 4551 C C . ASP B 1 272 ? 19.5 -13.625 -6.984 1 95.38 272 ASP B C 1
ATOM 4553 O O . ASP B 1 272 ? 18.906 -14.703 -6.844 1 95.38 272 ASP B O 1
ATOM 4557 N N . THR B 1 273 ? 20.609 -13.508 -7.621 1 95.19 273 THR B N 1
ATOM 4558 C CA . THR B 1 273 ? 21.281 -14.68 -8.148 1 95.19 273 THR B CA 1
ATOM 4559 C C . THR B 1 273 ? 21.75 -15.594 -7.02 1 95.19 273 THR B C 1
ATOM 4561 O O . THR B 1 273 ? 21.672 -16.812 -7.125 1 95.19 273 THR B O 1
ATOM 4564 N N . GLU B 1 274 ? 22.281 -14.945 -6.008 1 96 274 GLU B N 1
ATOM 4565 C CA . GLU B 1 274 ? 22.719 -15.711 -4.848 1 96 274 GLU B CA 1
ATOM 4566 C C . GLU B 1 274 ? 21.578 -16.484 -4.215 1 96 274 GLU B C 1
ATOM 4568 O O . GLU B 1 274 ? 21.719 -17.656 -3.861 1 96 274 GLU B O 1
ATOM 4573 N N . ILE B 1 275 ? 20.406 -15.859 -4.07 1 96.81 275 ILE B N 1
ATOM 4574 C CA . ILE B 1 275 ? 19.219 -16.5 -3.518 1 96.81 275 ILE B CA 1
ATOM 4575 C C . ILE B 1 275 ? 18.828 -17.688 -4.391 1 96.81 275 ILE B C 1
ATOM 4577 O O . ILE B 1 275 ? 18.516 -18.766 -3.879 1 96.81 275 ILE B O 1
ATOM 4581 N N . SER B 1 276 ? 18.906 -17.516 -5.699 1 94.12 276 SER B N 1
ATOM 4582 C CA . SER B 1 276 ? 18.609 -18.594 -6.633 1 94.12 276 SER B CA 1
ATOM 4583 C C . SER B 1 276 ? 19.594 -19.75 -6.473 1 94.12 276 SER B C 1
ATOM 4585 O O . SER B 1 276 ? 19.203 -20.922 -6.504 1 94.12 276 SER B O 1
ATOM 4587 N N . ARG B 1 277 ? 20.797 -19.406 -6.34 1 93.94 277 ARG B N 1
ATOM 4588 C CA . ARG B 1 277 ? 21.844 -20.406 -6.16 1 93.94 277 ARG B CA 1
ATOM 4589 C C . ARG B 1 277 ? 21.609 -21.234 -4.902 1 93.94 277 ARG B C 1
ATOM 4591 O O . ARG B 1 277 ? 21.859 -22.438 -4.883 1 93.94 277 ARG B O 1
ATOM 4598 N N . LEU B 1 278 ? 21.062 -20.594 -3.936 1 94.06 278 LEU B N 1
ATOM 4599 C CA . LEU B 1 278 ? 20.812 -21.25 -2.658 1 94.06 278 LEU B CA 1
ATOM 4600 C C . LEU B 1 278 ? 19.547 -22.094 -2.73 1 94.06 278 LEU B C 1
ATOM 4602 O O . LEU B 1 278 ? 19.203 -22.797 -1.772 1 94.06 278 LEU B O 1
ATOM 4606 N N . GLY B 1 279 ? 18.828 -22.016 -3.84 1 94.38 279 GLY B N 1
ATOM 4607 C CA . GLY B 1 279 ? 17.656 -22.844 -4.016 1 94.38 279 GLY B CA 1
ATOM 4608 C C . GLY B 1 279 ? 16.359 -22.078 -3.863 1 94.38 279 GLY B C 1
ATOM 4609 O O . GLY B 1 279 ? 15.281 -22.688 -3.785 1 94.38 279 GLY B O 1
ATOM 4610 N N . GLY B 1 280 ? 16.484 -20.734 -3.791 1 94.44 280 GLY B N 1
ATOM 4611 C CA . GLY B 1 280 ? 15.289 -19.906 -3.648 1 94.44 280 GLY B CA 1
ATOM 4612 C C . GLY B 1 280 ? 14.531 -20.172 -2.363 1 94.44 280 GLY B C 1
ATOM 4613 O O . GLY B 1 280 ? 15.109 -20.172 -1.277 1 94.44 280 GLY B O 1
ATOM 4614 N N . VAL B 1 281 ? 13.273 -20.453 -2.506 1 97 281 VAL B N 1
ATOM 4615 C CA . VAL B 1 281 ? 12.445 -20.641 -1.322 1 97 281 VAL B CA 1
ATOM 4616 C C . VAL B 1 281 ? 12.414 -22.125 -0.937 1 97 281 VAL B C 1
ATOM 4618 O O . VAL B 1 281 ? 11.922 -22.484 0.135 1 97 281 VAL B O 1
ATOM 4621 N N . ARG B 1 282 ? 12.914 -23.047 -1.759 1 98.19 282 ARG B N 1
ATOM 4622 C CA . ARG B 1 282 ? 12.789 -24.484 -1.569 1 98.19 282 ARG B CA 1
ATOM 4623 C C . ARG B 1 282 ? 13.352 -24.922 -0.218 1 98.19 282 ARG B C 1
ATOM 4625 O O . ARG B 1 282 ? 12.648 -25.516 0.592 1 98.19 282 ARG B O 1
ATOM 4632 N N . PRO B 1 283 ? 14.594 -24.531 0.129 1 98 283 PRO B N 1
ATOM 4633 C CA . PRO B 1 283 ? 15.18 -25.031 1.376 1 98 283 PRO B CA 1
ATOM 4634 C C . PRO B 1 283 ? 14.383 -24.609 2.609 1 98 283 PRO B C 1
ATOM 4636 O O . PRO B 1 283 ? 14 -25.453 3.422 1 98 283 PRO B O 1
ATOM 4639 N N . ALA B 1 284 ? 14.023 -23.344 2.729 1 98.12 284 ALA B N 1
ATOM 4640 C CA . ALA B 1 284 ? 13.383 -22.859 3.945 1 98.12 284 ALA B CA 1
ATOM 4641 C C . ALA B 1 284 ? 11.883 -23.172 3.941 1 98.12 284 ALA B C 1
ATOM 4643 O O . ALA B 1 284 ? 11.344 -23.641 4.941 1 98.12 284 ALA B O 1
ATOM 4644 N N . MET B 1 285 ? 11.227 -23 2.814 1 98.62 285 MET B N 1
ATOM 4645 C CA . MET B 1 285 ? 9.766 -23.047 2.816 1 98.62 285 MET B CA 1
ATOM 4646 C C . MET B 1 285 ? 9.258 -24.453 2.551 1 98.62 285 MET B C 1
ATOM 4648 O O . MET B 1 285 ? 8.289 -24.906 3.168 1 98.62 285 MET B O 1
ATOM 4652 N N . LEU B 1 286 ? 9.914 -25.188 1.676 1 98.69 286 LEU B N 1
ATOM 4653 C CA . LEU B 1 286 ? 9.477 -26.531 1.377 1 98.69 286 LEU B CA 1
ATOM 4654 C C . LEU B 1 286 ? 10.102 -27.531 2.344 1 98.69 286 LEU B C 1
ATOM 4656 O O . LEU B 1 286 ? 9.422 -28.438 2.846 1 98.69 286 LEU B O 1
ATOM 4660 N N . GLU B 1 287 ? 11.406 -27.312 2.664 1 98.19 287 GLU B N 1
ATOM 4661 C CA . GLU B 1 287 ? 12.156 -28.328 3.406 1 98.19 287 GLU B CA 1
ATOM 4662 C C . GLU B 1 287 ? 12.273 -27.953 4.883 1 98.19 287 GLU B C 1
ATOM 4664 O O . GLU B 1 287 ? 12.672 -28.766 5.707 1 98.19 287 GLU B O 1
ATOM 4669 N N . GLY B 1 288 ? 12.008 -26.734 5.258 1 97.75 288 GLY B N 1
ATOM 4670 C CA . GLY B 1 288 ? 12.023 -26.297 6.645 1 97.75 288 GLY B CA 1
ATOM 4671 C C . GLY B 1 288 ? 13.414 -25.969 7.148 1 97.75 288 GLY B C 1
ATOM 4672 O O . GLY B 1 288 ? 13.648 -25.906 8.359 1 97.75 288 GLY B O 1
ATOM 4673 N N . LYS B 1 289 ? 14.336 -25.828 6.199 1 97.81 289 LYS B N 1
ATOM 4674 C CA . LYS B 1 289 ? 15.711 -25.484 6.566 1 97.81 289 LYS B CA 1
ATOM 4675 C C . LYS B 1 289 ? 15.914 -23.969 6.625 1 97.81 289 LYS B C 1
ATOM 4677 O O . LYS B 1 289 ? 16.438 -23.375 5.684 1 97.81 289 LYS B O 1
ATOM 4682 N N . LEU B 1 290 ? 15.641 -23.406 7.715 1 96.44 290 LEU B N 1
ATOM 4683 C CA . LEU B 1 290 ? 15.586 -21.953 7.898 1 96.44 290 LEU B CA 1
ATOM 4684 C C . LEU B 1 290 ? 16.969 -21.344 7.773 1 96.44 290 LEU B C 1
ATOM 4686 O O . LEU B 1 290 ? 17.109 -20.141 7.531 1 96.44 290 LEU B O 1
ATOM 4690 N N . ASP B 1 291 ? 18 -22.109 7.914 1 96.69 291 ASP B N 1
ATOM 4691 C CA . ASP B 1 291 ? 19.375 -21.609 7.84 1 96.69 291 ASP B CA 1
ATOM 4692 C C . ASP B 1 291 ? 19.891 -21.641 6.406 1 96.69 291 ASP B C 1
ATOM 4694 O O . ASP B 1 291 ? 20.984 -21.141 6.125 1 96.69 291 ASP B O 1
ATOM 4698 N N . GLU B 1 292 ? 19.047 -22.094 5.48 1 96.56 292 GLU B N 1
ATOM 4699 C CA . GLU B 1 292 ? 19.578 -22.344 4.148 1 96.56 292 GLU B CA 1
ATOM 4700 C C . GLU B 1 292 ? 18.797 -21.578 3.086 1 96.56 292 GLU B C 1
ATOM 4702 O O . GLU B 1 292 ? 19.156 -21.609 1.904 1 96.56 292 GLU B O 1
ATOM 4707 N N . GLY B 1 293 ? 17.797 -20.891 3.537 1 95.69 293 GLY B N 1
ATOM 4708 C CA . GLY B 1 293 ? 16.984 -20.188 2.551 1 95.69 293 GLY B CA 1
ATOM 4709 C C . GLY B 1 293 ? 16.125 -19.078 3.15 1 95.69 293 GLY B C 1
ATOM 4710 O O . GLY B 1 293 ? 16.281 -18.734 4.324 1 95.69 293 GLY B O 1
ATOM 4711 N N . ILE B 1 294 ? 15.258 -18.531 2.281 1 98.06 294 ILE B N 1
ATOM 4712 C CA . ILE B 1 294 ? 14.438 -17.391 2.715 1 98.06 294 ILE B CA 1
ATOM 4713 C C . ILE B 1 294 ? 12.984 -17.844 2.852 1 98.06 294 ILE B C 1
ATOM 4715 O O . ILE B 1 294 ? 12.578 -18.844 2.273 1 98.06 294 ILE B O 1
ATOM 4719 N N . ILE B 1 295 ? 12.25 -17.188 3.682 1 98.62 295 ILE B N 1
ATOM 4720 C CA . ILE B 1 295 ? 10.797 -17.281 3.789 1 98.62 295 ILE B CA 1
ATOM 4721 C C . ILE B 1 295 ? 10.148 -16.031 3.201 1 98.62 295 ILE B C 1
ATOM 4723 O O . ILE B 1 295 ? 10.039 -15.008 3.875 1 98.62 295 ILE B O 1
ATOM 4727 N N . SER B 1 296 ? 9.766 -16.156 1.957 1 98.31 296 SER B N 1
ATOM 4728 C CA . SER B 1 296 ? 9.227 -15.031 1.204 1 98.31 296 SER B CA 1
ATOM 4729 C C . SER B 1 296 ? 7.73 -14.859 1.456 1 98.31 296 SER B C 1
ATOM 4731 O O . SER B 1 296 ? 6.941 -15.758 1.148 1 98.31 296 SER B O 1
ATOM 4733 N N . VAL B 1 297 ? 7.34 -13.727 2.039 1 98.5 297 VAL B N 1
ATOM 4734 C CA . VAL B 1 297 ? 5.949 -13.461 2.391 1 98.5 297 VAL B CA 1
ATOM 4735 C C . VAL B 1 297 ? 5.617 -12 2.111 1 98.5 297 VAL B C 1
ATOM 4737 O O . VAL B 1 297 ? 6.516 -11.172 1.941 1 98.5 297 VAL B O 1
ATOM 4740 N N . ASN B 1 298 ? 4.309 -11.703 1.956 1 98.5 298 ASN B N 1
ATOM 4741 C CA . ASN B 1 298 ? 3.902 -10.305 1.841 1 98.5 298 ASN B CA 1
ATOM 4742 C C . ASN B 1 298 ? 4.07 -9.562 3.162 1 98.5 298 ASN B C 1
ATOM 4744 O O . ASN B 1 298 ? 4.41 -10.164 4.18 1 98.5 298 ASN B O 1
ATOM 4748 N N . THR B 1 299 ? 3.805 -8.266 3.201 1 97.94 299 THR B N 1
ATOM 4749 C CA . THR B 1 299 ? 4.141 -7.438 4.355 1 97.94 299 THR B CA 1
ATOM 4750 C C . THR B 1 299 ? 2.996 -7.426 5.363 1 97.94 299 THR B C 1
ATOM 4752 O O . THR B 1 299 ? 3.131 -6.863 6.453 1 97.94 299 THR B O 1
ATOM 4755 N N . GLY B 1 300 ? 1.872 -8.055 5.051 1 97.69 300 GLY B N 1
ATOM 4756 C CA . GLY B 1 300 ? 0.707 -7.988 5.918 1 97.69 300 GLY B CA 1
ATOM 4757 C C . GLY B 1 300 ? 0.507 -9.242 6.75 1 97.69 300 GLY B C 1
ATOM 4758 O O . GLY B 1 300 ? -0.626 -9.617 7.059 1 97.69 300 GLY B O 1
ATOM 4759 N N . ILE B 1 301 ? 1.556 -9.922 7.152 1 98.25 301 ILE B N 1
ATOM 4760 C CA . ILE B 1 301 ? 1.437 -11.25 7.738 1 98.25 301 ILE B CA 1
ATOM 4761 C C . ILE B 1 301 ? 0.99 -11.141 9.195 1 98.25 301 ILE B C 1
ATOM 4763 O O . ILE B 1 301 ? 0.659 -12.148 9.828 1 98.25 301 ILE B O 1
ATOM 4767 N N . ASP B 1 302 ? 0.882 -9.883 9.758 1 98.12 302 ASP B N 1
ATOM 4768 C CA . ASP B 1 302 ? 0.492 -9.672 11.148 1 98.12 302 ASP B CA 1
ATOM 4769 C C . ASP B 1 302 ? -0.894 -10.25 11.43 1 98.12 302 ASP B C 1
ATOM 4771 O O . ASP B 1 302 ? -1.21 -10.602 12.562 1 98.12 302 ASP B O 1
ATOM 4775 N N . VAL B 1 303 ? -1.729 -10.438 10.375 1 97.81 303 VAL B N 1
ATOM 4776 C CA . VAL B 1 303 ? -3.117 -10.828 10.594 1 97.81 303 VAL B CA 1
ATOM 4777 C C . VAL B 1 303 ? -3.268 -12.336 10.383 1 97.81 303 VAL B C 1
ATOM 4779 O O . VAL B 1 303 ? -4.359 -12.883 10.547 1 97.81 303 VAL B O 1
ATOM 4782 N N . ILE B 1 304 ? -2.213 -13.023 9.969 1 98.5 304 ILE B N 1
ATOM 4783 C CA . ILE B 1 304 ? -2.24 -14.469 9.781 1 98.5 304 ILE B CA 1
ATOM 4784 C C . ILE B 1 304 ? -1.985 -15.172 11.109 1 98.5 304 ILE B C 1
ATOM 4786 O O . ILE B 1 304 ? -0.855 -15.195 11.602 1 98.5 304 ILE B O 1
ATOM 4790 N N . ARG B 1 305 ? -3.041 -15.812 11.672 1 97.69 305 ARG B N 1
ATOM 4791 C CA . ARG B 1 305 ? -2.875 -16.328 13.031 1 97.69 305 ARG B CA 1
ATOM 4792 C C . ARG B 1 305 ? -3.379 -17.766 13.133 1 97.69 305 ARG B C 1
ATOM 4794 O O . ARG B 1 305 ? -3.48 -18.312 14.234 1 97.69 305 ARG B O 1
ATOM 4801 N N . SER B 1 306 ? -3.734 -18.359 12.016 1 98.06 306 SER B N 1
ATOM 4802 C CA . SER B 1 306 ? -4.227 -19.734 12.031 1 98.06 306 SER B CA 1
ATOM 4803 C C . SER B 1 306 ? -3.822 -20.484 10.766 1 98.06 306 SER B C 1
ATOM 4805 O O . SER B 1 306 ? -3.387 -19.875 9.789 1 98.06 306 SER B O 1
ATOM 4807 N N . ILE B 1 307 ? -3.906 -21.781 10.867 1 98.75 307 ILE B N 1
ATOM 4808 C CA . ILE B 1 307 ? -3.607 -22.656 9.742 1 98.75 307 ILE B CA 1
ATOM 4809 C C . ILE B 1 307 ? -4.848 -23.469 9.383 1 98.75 307 ILE B C 1
ATOM 4811 O O . ILE B 1 307 ? -4.93 -24.656 9.703 1 98.75 307 ILE B O 1
ATOM 4815 N N . PRO B 1 308 ? -5.77 -22.906 8.719 1 98.81 308 PRO B N 1
ATOM 4816 C CA . PRO B 1 308 ? -7.016 -23.594 8.367 1 98.81 308 PRO B CA 1
ATOM 4817 C C . PRO B 1 308 ? -6.855 -24.5 7.145 1 98.81 308 PRO B C 1
ATOM 4819 O O . PRO B 1 308 ? -5.793 -24.516 6.52 1 98.81 308 PRO B O 1
ATOM 4822 N N . THR B 1 309 ? -7.914 -25.266 6.844 1 98.88 309 THR B N 1
ATOM 4823 C CA . THR B 1 309 ? -7.992 -25.891 5.527 1 98.88 309 THR B CA 1
ATOM 4824 C C . THR B 1 309 ? -8.234 -24.844 4.445 1 98.88 309 THR B C 1
ATOM 4826 O O . THR B 1 309 ? -8.68 -23.734 4.734 1 98.88 309 THR B O 1
ATOM 4829 N N . VAL B 1 310 ? -7.965 -25.203 3.26 1 98.88 310 VAL B N 1
ATOM 4830 C CA . VAL B 1 310 ? -8.227 -24.328 2.123 1 98.88 310 VAL B CA 1
ATOM 4831 C C . VAL B 1 310 ? -9.703 -23.938 2.1 1 98.88 310 VAL B C 1
ATOM 4833 O O . VAL B 1 310 ? -10.031 -22.75 1.933 1 98.88 310 VAL B O 1
ATOM 4836 N N . LYS B 1 311 ? -10.562 -24.906 2.248 1 98.69 311 LYS B N 1
ATOM 4837 C CA . LYS B 1 311 ? -12 -24.656 2.219 1 98.69 311 LYS B CA 1
ATOM 4838 C C . LYS B 1 311 ? -12.398 -23.641 3.285 1 98.69 311 LYS B C 1
ATOM 4840 O O . LYS B 1 311 ? -13.117 -22.688 2.998 1 98.69 311 LYS B O 1
ATOM 4845 N N . GLU B 1 312 ? -11.914 -23.875 4.551 1 98.56 312 GLU B N 1
ATOM 4846 C CA . GLU B 1 312 ? -12.211 -22.953 5.645 1 98.56 312 GLU B CA 1
ATOM 4847 C C . GLU B 1 312 ? -11.695 -21.547 5.336 1 98.56 312 GLU B C 1
ATOM 4849 O O . GLU B 1 312 ? -12.375 -20.562 5.629 1 98.56 312 GLU B O 1
ATOM 4854 N N . LEU B 1 313 ? -10.523 -21.453 4.762 1 98.75 313 LEU B N 1
ATOM 4855 C CA . LEU B 1 313 ? -9.922 -20.156 4.453 1 98.75 313 LEU B CA 1
ATOM 4856 C C . LEU B 1 313 ? -10.742 -19.406 3.41 1 98.75 313 LEU B C 1
ATOM 4858 O O . LEU B 1 313 ? -11.008 -18.219 3.561 1 98.75 313 LEU B O 1
ATOM 4862 N N . VAL B 1 314 ? -11.141 -20.125 2.322 1 98.38 314 VAL B N 1
ATOM 4863 C CA . VAL B 1 314 ? -11.914 -19.484 1.261 1 98.38 314 VAL B CA 1
ATOM 4864 C C . VAL B 1 314 ? -13.234 -18.953 1.828 1 98.38 314 VAL B C 1
ATOM 4866 O O . VAL B 1 314 ? -13.633 -17.828 1.524 1 98.38 314 VAL B O 1
ATOM 4869 N N . ILE B 1 315 ? -13.867 -19.719 2.701 1 97.56 315 ILE B N 1
ATOM 4870 C CA . ILE B 1 315 ? -15.117 -19.312 3.346 1 97.56 315 ILE B CA 1
ATOM 4871 C C . ILE B 1 315 ? -14.883 -18.047 4.168 1 97.56 315 ILE B C 1
ATOM 4873 O O . ILE B 1 315 ? -15.664 -17.109 4.098 1 97.56 315 ILE B O 1
ATOM 4877 N N . ASP B 1 316 ? -13.773 -18.031 4.879 1 97.5 316 ASP B N 1
ATOM 4878 C CA . ASP B 1 316 ? -13.461 -16.906 5.75 1 97.5 316 ASP B CA 1
ATOM 4879 C C . ASP B 1 316 ? -13.133 -15.656 4.934 1 97.5 316 ASP B C 1
ATOM 4881 O O . ASP B 1 316 ? -13.648 -14.578 5.215 1 97.5 316 ASP B O 1
ATOM 4885 N N . LEU B 1 317 ? -12.305 -15.797 3.928 1 97.88 317 LEU B N 1
ATOM 4886 C CA . LEU B 1 317 ? -11.867 -14.672 3.105 1 97.88 317 LEU B CA 1
ATOM 4887 C C . LEU B 1 317 ? -13.062 -13.992 2.434 1 97.88 317 LEU B C 1
ATOM 4889 O O . LEU B 1 317 ? -13.117 -12.766 2.365 1 97.88 317 LEU B O 1
ATOM 4893 N N . LEU B 1 318 ? -13.992 -14.812 1.999 1 96.38 318 LEU B N 1
ATOM 4894 C CA . LEU B 1 318 ? -15.078 -14.281 1.177 1 96.38 318 LEU B CA 1
ATOM 4895 C C . LEU B 1 318 ? -16.328 -14.016 2.018 1 96.38 318 LEU B C 1
ATOM 4897 O O . LEU B 1 318 ? -17.328 -13.508 1.511 1 96.38 318 LEU B O 1
ATOM 4901 N N . GLY B 1 319 ? -16.266 -14.336 3.307 1 94.56 319 GLY B N 1
ATOM 4902 C CA . GLY B 1 319 ? -17.406 -14.133 4.188 1 94.56 319 GLY B CA 1
ATOM 4903 C C . GLY B 1 319 ? -18.625 -14.945 3.793 1 94.56 319 GLY B C 1
ATOM 4904 O O . GLY B 1 319 ? -19.75 -14.438 3.812 1 94.56 319 GLY B O 1
ATOM 4905 N N . LEU B 1 320 ? -18.453 -16.141 3.391 1 90.62 320 LEU B N 1
ATOM 4906 C CA . LEU B 1 320 ? -19.531 -16.969 2.869 1 90.62 320 LEU B CA 1
ATOM 4907 C C . LEU B 1 320 ? -20.406 -17.5 4 1 90.62 320 LEU B C 1
ATOM 4909 O O . LEU B 1 320 ? -21.531 -17.953 3.762 1 90.62 320 LEU B O 1
ATOM 4913 N N . ASN B 1 321 ? -20.031 -17.438 5.203 1 80.62 321 ASN B N 1
ATOM 4914 C CA . ASN B 1 321 ? -20.859 -17.844 6.332 1 80.62 321 ASN B CA 1
ATOM 4915 C C . ASN B 1 321 ? -21.75 -16.688 6.809 1 80.62 321 ASN B C 1
ATOM 4917 O O . ASN B 1 321 ? -22.609 -16.891 7.664 1 80.62 321 ASN B O 1
ATOM 4921 N N . GLU B 1 322 ? -21.516 -15.383 6.508 1 65.88 322 GLU B N 1
ATOM 4922 C CA . GLU B 1 322 ? -22.266 -14.234 7 1 65.88 322 GLU B CA 1
ATOM 4923 C C . GLU B 1 322 ? -23.625 -14.117 6.309 1 65.88 322 GLU B C 1
ATOM 4925 O O . GLU B 1 322 ? -24.422 -13.234 6.641 1 65.88 322 GLU B O 1
ATOM 4930 N N . GLU B 1 323 ? -24.188 -15.016 5.43 1 46.69 323 GLU B N 1
ATOM 4931 C CA . GLU B 1 323 ? -25.609 -14.906 5.074 1 46.69 323 GLU B CA 1
ATOM 4932 C C . GLU B 1 323 ? -26.5 -15.141 6.289 1 46.69 323 GLU B C 1
ATOM 4934 O O . GLU B 1 323 ? -26.203 -15.992 7.133 1 46.69 323 GLU B O 1
#

Radius of gyration: 25.54 Å; Cα contacts (8 Å, |Δi|>4): 1527; chains: 2; bounding box: 60×73×62 Å

InterPro domains:
  IPR004136 Nitronate monooxygenase [cd04730] (14-244)
  IPR013785 Aldolase-type TIM barrel [G3DSA:3.20.20.70] (3-322)